Protein 6MJV (pdb70)

Structure (mmCIF, N/CA/C/O backbone):
data_6MJV
#
_entry.id   6MJV
#
loop_
_atom_site.group_PDB
_atom_site.id
_atom_site.type_symbol
_atom_site.label_atom_id
_atom_site.label_alt_id
_atom_site.label_comp_id
_atom_site.label_asym_id
_atom_site.label_entity_id
_atom_site.label_seq_id
_atom_site.pdbx_PDB_ins_code
_atom_site.Cartn_x
_atom_site.Cartn_y
_atom_site.Cartn_z
_atom_site.occupancy
_atom_site.B_iso_or_equiv
_atom_site.auth_seq_id
_atom_site.auth_comp_id
_atom_site.auth_asym_id
_atom_site.auth_atom_id
_atom_site.pdbx_PDB_model_num
ATOM 1 N N . LYS A 1 1 ? 25.413 9.193 -7.074 1.00 0.00 1 LYS A N 1
ATOM 2 C CA . LYS A 1 1 ? 26.218 8.239 -6.259 1.00 0.00 1 LYS A CA 1
ATOM 3 C C . LYS A 1 1 ? 25.315 7.107 -5.780 1.00 0.00 1 LYS A C 1
ATOM 4 O O . LYS A 1 1 ? 25.507 6.559 -4.696 1.00 0.00 1 LYS A O 1
ATOM 25 N N . LYS A 1 2 ? 24.345 6.749 -6.614 1.00 0.00 2 LYS A N 1
ATOM 26 C CA . LYS A 1 2 ? 23.411 5.686 -6.264 1.00 0.00 2 LYS A CA 1
ATOM 27 C C . LYS A 1 2 ? 24.108 4.332 -6.331 1.00 0.00 2 LYS A C 1
ATOM 28 O O . LYS A 1 2 ? 25.162 4.200 -6.953 1.00 0.00 2 LYS A O 1
ATOM 47 N N . CYS A 1 3 ? 23.598 3.369 -5.572 1.00 0.00 3 CYS A N 1
ATOM 48 C CA . CYS A 1 3 ? 24.206 2.044 -5.535 1.00 0.00 3 CYS A CA 1
ATOM 49 C C . CYS A 1 3 ? 23.662 1.165 -6.655 1.00 0.00 3 CYS A C 1
ATOM 50 O O . CYS A 1 3 ? 23.193 1.678 -7.671 1.00 0.00 3 CYS A O 1
ATOM 57 N N . TRP A 1 4 ? 24.112 -0.085 -6.637 1.00 0.00 4 TRP A N 1
ATOM 58 C CA . TRP A 1 4 ? 23.938 -0.996 -7.765 1.00 0.00 4 TRP A CA 1
ATOM 59 C C . TRP A 1 4 ? 23.153 -2.214 -7.285 1.00 0.00 4 TRP A C 1
ATOM 60 O O . TRP A 1 4 ? 22.816 -2.292 -6.105 1.00 0.00 4 TRP A O 1
ATOM 81 N N . ASN A 1 5 ? 22.716 -3.051 -8.222 1.00 0.00 5 ASN A N 1
ATOM 82 C CA . ASN A 1 5 ? 21.989 -4.269 -7.880 1.00 0.00 5 ASN A CA 1
ATOM 83 C C . ASN A 1 5 ? 21.004 -4.017 -6.743 1.00 0.00 5 ASN A C 1
ATOM 84 O O . ASN A 1 5 ? 20.650 -4.934 -6.000 1.00 0.00 5 ASN A O 1
ATOM 95 N N . GLY A 1 6 ? 20.461 -2.806 -6.707 1.00 0.00 6 GLY A N 1
ATOM 96 C CA . GLY A 1 6 ? 19.420 -2.464 -5.745 1.00 0.00 6 GLY A CA 1
ATOM 97 C C . GLY A 1 6 ? 19.970 -2.330 -4.328 1.00 0.00 6 GLY A C 1
ATOM 98 O O . GLY A 1 6 ? 19.214 -2.092 -3.384 1.00 0.00 6 GLY A O 1
ATOM 102 N N . GLY A 1 7 ? 21.293 -2.360 -4.197 1.00 0.00 7 GLY A N 1
ATOM 103 C CA . GLY A 1 7 ? 21.926 -2.172 -2.895 1.00 0.00 7 GLY A CA 1
ATOM 104 C C . GLY A 1 7 ? 21.624 -0.796 -2.310 1.00 0.00 7 GLY A C 1
ATOM 105 O O . GLY A 1 7 ? 20.979 0.024 -2.963 1.00 0.00 7 GLY A O 1
ATOM 109 N N . ARG A 1 8 ? 22.294 -0.464 -1.207 1.00 0.00 8 ARG A N 1
ATOM 110 C CA . ARG A 1 8 ? 22.180 0.866 -0.613 1.00 0.00 8 ARG A CA 1
ATOM 111 C C . ARG A 1 8 ? 23.545 1.398 -0.184 1.00 0.00 8 ARG A C 1
ATOM 112 O O . ARG A 1 8 ? 24.534 0.666 -0.219 1.00 0.00 8 ARG A O 1
ATOM 133 N N . CYS A 1 9 ? 23.569 2.620 0.346 1.00 0.00 9 CYS A N 1
ATOM 134 C CA . CYS A 1 9 ? 24.780 3.191 0.934 1.00 0.00 9 CYS A CA 1
ATOM 135 C C . CYS A 1 9 ? 24.660 3.225 2.457 1.00 0.00 9 CYS A C 1
ATOM 136 O O . CYS A 1 9 ? 23.790 3.908 2.999 1.00 0.00 9 CYS A O 1
ATOM 143 N N . ARG A 1 10 ? 25.644 2.640 3.136 1.00 0.00 10 ARG A N 1
ATOM 144 C CA . ARG A 1 10 ? 25.751 2.736 4.589 1.00 0.00 10 ARG A CA 1
ATOM 145 C C . ARG A 1 10 ? 27.166 2.362 5.027 1.00 0.00 10 ARG A C 1
ATOM 146 O O . ARG A 1 10 ? 27.836 1.581 4.351 1.00 0.00 10 ARG A O 1
ATOM 167 N N . LYS A 1 11 ? 27.585 2.827 6.201 1.00 0.00 11 LYS A N 1
ATOM 168 C CA . LYS A 1 11 ? 28.863 2.396 6.760 1.00 0.00 11 LYS A CA 1
ATOM 169 C C . LYS A 1 11 ? 28.863 0.884 6.955 1.00 0.00 11 LYS A C 1
ATOM 170 O O . LYS A 1 11 ? 29.908 0.277 7.190 1.00 0.00 11 LYS A O 1
ATOM 189 N N . LYS A 1 12 ? 27.673 0.295 6.905 1.00 0.00 12 LYS A N 1
ATOM 190 C CA . LYS A 1 12 ? 27.515 -1.150 7.028 1.00 0.00 12 LYS A CA 1
ATOM 191 C C . LYS A 1 12 ? 26.649 -1.655 5.879 1.00 0.00 12 LYS A C 1
ATOM 192 O O . LYS A 1 12 ? 26.212 -0.871 5.036 1.00 0.00 12 LYS A O 1
ATOM 211 N N . CYS A 1 13 ? 26.526 -2.973 5.762 1.00 0.00 13 CYS A N 1
ATOM 212 C CA . CYS A 1 13 ? 25.752 -3.573 4.680 1.00 0.00 13 CYS A CA 1
ATOM 213 C C . CYS A 1 13 ? 24.442 -4.135 5.213 1.00 0.00 13 CYS A C 1
ATOM 214 O O . CYS A 1 13 ? 24.425 -4.874 6.198 1.00 0.00 13 CYS A O 1
ATOM 221 N N . LYS A 1 14 ? 23.345 -3.684 4.612 1.00 0.00 14 LYS A N 1
ATOM 222 C CA . LYS A 1 14 ? 22.015 -4.108 5.033 1.00 0.00 14 LYS A CA 1
ATOM 223 C C . LYS A 1 14 ? 21.994 -5.611 5.289 1.00 0.00 14 LYS A C 1
ATOM 224 O O . LYS A 1 14 ? 22.976 -6.307 5.037 1.00 0.00 14 LYS A O 1
ATOM 243 N N . GLU A 1 15 ? 20.935 -6.075 5.940 1.00 0.00 15 GLU A N 1
ATOM 244 C CA . GLU A 1 15 ? 20.824 -7.485 6.298 1.00 0.00 15 GLU A CA 1
ATOM 245 C C . GLU A 1 15 ? 21.402 -8.386 5.211 1.00 0.00 15 GLU A C 1
ATOM 246 O O . GLU A 1 15 ? 20.912 -8.410 4.082 1.00 0.00 15 GLU A O 1
ATOM 258 N N . ASN A 1 16 ? 22.524 -9.024 5.530 1.00 0.00 16 ASN A N 1
ATOM 259 C CA . ASN A 1 16 ? 23.139 -9.992 4.630 1.00 0.00 16 ASN A CA 1
ATOM 260 C C . ASN A 1 16 ? 23.482 -9.349 3.289 1.00 0.00 16 ASN A C 1
ATOM 261 O O . ASN A 1 16 ? 23.103 -9.861 2.237 1.00 0.00 16 ASN A O 1
ATOM 272 N N . GLU A 1 17 ? 24.238 -8.256 3.332 1.00 0.00 17 GLU A N 1
ATOM 273 C CA . GLU A 1 17 ? 24.606 -7.536 2.117 1.00 0.00 17 GLU A CA 1
ATOM 274 C C . GLU A 1 17 ? 26.118 -7.372 2.005 1.00 0.00 17 GLU A C 1
ATOM 275 O O . GLU A 1 17 ? 26.826 -7.331 3.010 1.00 0.00 17 GLU A O 1
ATOM 287 N N . LYS A 1 18 ? 26.613 -7.436 0.772 1.00 0.00 18 LYS A N 1
ATOM 288 C CA . LYS A 1 18 ? 28.048 -7.499 0.520 1.00 0.00 18 LYS A CA 1
ATOM 289 C C . LYS A 1 18 ? 28.600 -6.085 0.348 1.00 0.00 18 LYS A C 1
ATOM 290 O O . LYS A 1 18 ? 27.997 -5.317 -0.399 1.00 0.00 18 LYS A O 1
ATOM 309 N N . PRO A 1 19 ? 29.660 -5.682 1.004 1.00 0.00 19 PRO A N 1
ATOM 310 C CA . PRO A 1 19 ? 30.225 -4.318 0.786 1.00 0.00 19 PRO A CA 1
ATOM 311 C C . PRO A 1 19 ? 30.703 -4.114 -0.649 1.00 0.00 19 PRO A C 1
ATOM 312 O O . PRO A 1 19 ? 31.684 -4.739 -1.053 1.00 0.00 19 PRO A O 1
ATOM 323 N N . ILE A 1 20 ? 30.241 -3.043 -1.291 1.00 0.00 20 ILE A N 1
ATOM 324 C CA . ILE A 1 20 ? 30.841 -2.616 -2.553 1.00 0.00 20 ILE A CA 1
ATOM 325 C C . ILE A 1 20 ? 30.859 -1.099 -2.720 1.00 0.00 20 ILE A C 1
ATOM 326 O O . ILE A 1 20 ? 30.412 -0.342 -1.859 1.00 0.00 20 ILE A O 1
ATOM 342 N N . GLY A 1 21 ? 31.302 -0.701 -3.909 1.00 0.00 21 GLY A N 1
ATOM 343 C CA . GLY A 1 21 ? 31.268 0.691 -4.345 1.00 0.00 21 GLY A CA 1
ATOM 344 C C . GLY A 1 21 ? 31.568 1.654 -3.202 1.00 0.00 21 GLY A C 1
ATOM 345 O O . GLY A 1 21 ? 32.113 1.245 -2.178 1.00 0.00 21 GLY A O 1
ATOM 349 N N . TYR A 1 22 ? 31.471 2.947 -3.496 1.00 0.00 22 TYR A N 1
ATOM 350 C CA . TYR A 1 22 ? 31.888 3.981 -2.554 1.00 0.00 22 TYR A CA 1
ATOM 351 C C . TYR A 1 22 ? 30.798 5.041 -2.424 1.00 0.00 22 TYR A C 1
ATOM 352 O O . TYR A 1 22 ? 29.854 5.067 -3.214 1.00 0.00 22 TYR A O 1
ATOM 370 N N . CYS A 1 23 ? 30.808 5.741 -1.294 1.00 0.00 23 CYS A N 1
ATOM 371 C CA . CYS A 1 23 ? 29.731 6.658 -0.941 1.00 0.00 23 CYS A CA 1
ATOM 372 C C . CYS A 1 23 ? 30.268 7.688 0.053 1.00 0.00 23 CYS A C 1
ATOM 373 O O . CYS A 1 23 ? 31.482 7.825 0.202 1.00 0.00 23 CYS A O 1
ATOM 380 N N . ARG A 1 24 ? 29.387 8.553 0.551 1.00 0.00 24 ARG A N 1
ATOM 381 C CA . ARG A 1 24 ? 29.804 9.715 1.330 1.00 0.00 24 ARG A CA 1
ATOM 382 C C . ARG A 1 24 ? 30.193 9.312 2.747 1.00 0.00 24 ARG A C 1
ATOM 383 O O . ARG A 1 24 ? 30.213 8.119 3.041 1.00 0.00 24 ARG A O 1
ATOM 404 N N . ASN A 1 25 ? 30.909 10.226 3.397 1.00 0.00 25 ASN A N 1
ATOM 405 C CA . ASN A 1 25 ? 31.320 10.076 4.790 1.00 0.00 25 ASN A CA 1
ATOM 406 C C . ASN A 1 25 ? 31.539 8.616 5.172 1.00 0.00 25 ASN A C 1
ATOM 407 O O . ASN A 1 25 ? 31.147 8.200 6.263 1.00 0.00 25 ASN A O 1
ATOM 418 N N . GLY A 1 26 ? 32.388 7.928 4.415 1.00 0.00 26 GLY A N 1
ATOM 419 C CA . GLY A 1 26 ? 32.776 6.566 4.764 1.00 0.00 26 GLY A CA 1
ATOM 420 C C . GLY A 1 26 ? 31.817 5.536 4.175 1.00 0.00 26 GLY A C 1
ATOM 421 O O . GLY A 1 26 ? 32.169 4.362 4.054 1.00 0.00 26 GLY A O 1
ATOM 425 N N . LYS A 1 27 ? 30.567 5.931 3.954 1.00 0.00 27 LYS A N 1
ATOM 426 C CA . LYS A 1 27 ? 29.545 4.962 3.576 1.00 0.00 27 LYS A CA 1
ATOM 427 C C . LYS A 1 27 ? 29.784 4.481 2.148 1.00 0.00 27 LYS A C 1
ATOM 428 O O . LYS A 1 27 ? 30.423 5.178 1.360 1.00 0.00 27 LYS A O 1
ATOM 447 N N . LYS A 1 28 ? 29.601 3.178 1.958 1.00 0.00 28 LYS A N 1
ATOM 448 C CA . LYS A 1 28 ? 29.926 2.511 0.701 1.00 0.00 28 LYS A CA 1
ATOM 449 C C . LYS A 1 28 ? 28.639 1.934 0.121 1.00 0.00 28 LYS A C 1
ATOM 450 O O . LYS A 1 28 ? 27.728 1.629 0.890 1.00 0.00 28 LYS A O 1
ATOM 469 N N . CYS A 1 29 ? 28.679 1.454 -1.118 1.00 0.00 29 CYS A N 1
ATOM 470 C CA . CYS A 1 29 ? 27.513 0.756 -1.641 1.00 0.00 29 CYS A CA 1
ATOM 471 C C . CYS A 1 29 ? 27.680 -0.720 -1.327 1.00 0.00 29 CYS A C 1
ATOM 472 O O . CYS A 1 29 ? 28.377 -1.448 -2.029 1.00 0.00 29 CYS A O 1
ATOM 479 N N . CYS A 1 30 ? 26.882 -1.181 -0.377 1.00 0.00 30 CYS A N 1
ATOM 480 C CA . CYS A 1 30 ? 26.775 -2.614 -0.174 1.00 0.00 30 CYS A CA 1
ATOM 481 C C . CYS A 1 30 ? 25.734 -3.176 -1.134 1.00 0.00 30 CYS A C 1
ATOM 482 O O . CYS A 1 30 ? 24.532 -3.030 -0.909 1.00 0.00 30 CYS A O 1
ATOM 489 N N . VAL A 1 31 ? 26.194 -3.988 -2.080 1.00 0.00 31 VAL A N 1
ATOM 490 C CA . VAL A 1 31 ? 25.277 -4.651 -2.998 1.00 0.00 31 VAL A CA 1
ATOM 491 C C . VAL A 1 31 ? 24.827 -5.961 -2.367 1.00 0.00 31 VAL A C 1
ATOM 492 O O . VAL A 1 31 ? 25.604 -6.905 -2.217 1.00 0.00 31 VAL A O 1
ATOM 505 N N . ASN A 1 32 ? 23.512 -6.054 -2.209 1.00 0.00 32 ASN A N 1
ATOM 506 C CA . ASN A 1 32 ? 22.908 -7.203 -1.552 1.00 0.00 32 ASN A CA 1
ATOM 507 C C . ASN A 1 32 ? 23.418 -8.501 -2.169 1.00 0.00 32 ASN A C 1
ATOM 508 O O . ASN A 1 32 ? 23.300 -8.636 -3.375 1.00 0.00 32 ASN A O 1
ATOM 520 N N . LYS A 1 1 ? 26.331 9.382 -7.039 1.00 0.00 1 LYS A N 2
ATOM 521 C CA . LYS A 1 1 ? 26.785 7.964 -7.084 1.00 0.00 1 LYS A CA 2
ATOM 522 C C . LYS A 1 1 ? 25.700 7.069 -6.493 1.00 0.00 1 LYS A C 2
ATOM 523 O O . LYS A 1 1 ? 25.462 7.083 -5.287 1.00 0.00 1 LYS A O 2
ATOM 544 N N . LYS A 1 2 ? 24.977 6.374 -7.365 1.00 0.00 2 LYS A N 2
ATOM 545 C CA . LYS A 1 2 ? 23.925 5.457 -6.935 1.00 0.00 2 LYS A CA 2
ATOM 546 C C . LYS A 1 2 ? 24.471 4.040 -6.799 1.00 0.00 2 LYS A C 2
ATOM 547 O O . LYS A 1 2 ? 25.409 3.655 -7.497 1.00 0.00 2 LYS A O 2
ATOM 566 N N . CYS A 1 3 ? 23.901 3.275 -5.875 1.00 0.00 3 CYS A N 2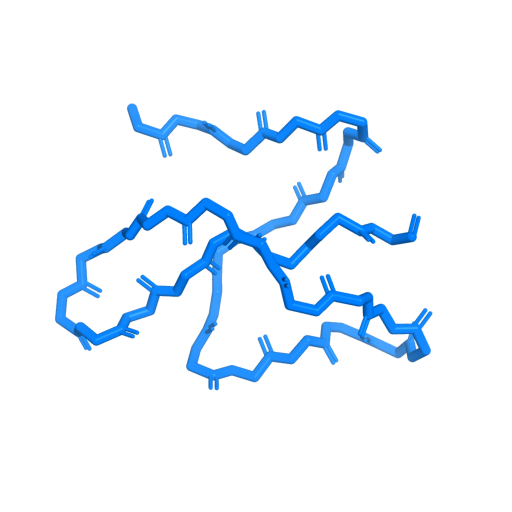
ATOM 567 C CA . CYS A 1 3 ? 24.307 1.886 -5.701 1.00 0.00 3 CYS A CA 2
ATOM 568 C C . CYS A 1 3 ? 23.685 1.001 -6.774 1.00 0.00 3 CYS A C 2
ATOM 569 O O . CYS A 1 3 ? 23.350 1.478 -7.858 1.00 0.00 3 CYS A O 2
ATOM 576 N N . TRP A 1 4 ? 23.907 -0.298 -6.603 1.00 0.00 4 TRP A N 2
ATOM 577 C CA . TRP A 1 4 ? 23.642 -1.282 -7.646 1.00 0.00 4 TRP A CA 2
ATOM 578 C C . TRP A 1 4 ? 22.786 -2.402 -7.059 1.00 0.00 4 TRP A C 2
ATOM 579 O O . TRP A 1 4 ? 22.681 -2.529 -5.839 1.00 0.00 4 TRP A O 2
ATOM 600 N N . ASN A 1 5 ? 22.175 -3.209 -7.920 1.00 0.00 5 ASN A N 2
ATOM 601 C CA . ASN A 1 5 ? 21.393 -4.350 -7.456 1.00 0.00 5 ASN A CA 2
ATOM 602 C C . ASN A 1 5 ? 20.472 -3.944 -6.310 1.00 0.00 5 ASN A C 2
ATOM 603 O O . ASN A 1 5 ? 20.230 -4.725 -5.391 1.00 0.00 5 ASN A O 2
ATOM 614 N N . GLY A 1 6 ? 19.996 -2.705 -6.352 1.00 0.00 6 GLY A N 2
ATOM 615 C CA . GLY A 1 6 ? 19.060 -2.229 -5.341 1.00 0.00 6 GLY A CA 2
ATOM 616 C C . GLY A 1 6 ? 19.749 -2.066 -3.992 1.00 0.00 6 GLY A C 2
ATOM 617 O O . GLY A 1 6 ? 19.153 -1.557 -3.042 1.00 0.00 6 GLY A O 2
ATOM 621 N N . GLY A 1 7 ? 21.049 -2.338 -3.960 1.00 0.00 7 GLY A N 2
ATOM 622 C CA . GLY A 1 7 ? 21.817 -2.143 -2.737 1.00 0.00 7 GLY A CA 2
ATOM 623 C C . GLY A 1 7 ? 21.717 -0.693 -2.276 1.00 0.00 7 GLY A C 2
ATOM 624 O O . GLY A 1 7 ? 21.134 0.141 -2.969 1.00 0.00 7 GLY A O 2
ATOM 628 N N . ARG A 1 8 ? 22.212 -0.408 -1.075 1.00 0.00 8 ARG A N 2
ATOM 629 C CA . ARG A 1 8 ? 22.124 0.936 -0.508 1.00 0.00 8 ARG A CA 2
ATOM 630 C C . ARG A 1 8 ? 23.498 1.413 -0.049 1.00 0.00 8 ARG A C 2
ATOM 631 O O . ARG A 1 8 ? 24.425 0.612 0.066 1.00 0.00 8 ARG A O 2
ATOM 652 N N . CYS A 1 9 ? 23.563 2.654 0.430 1.00 0.00 9 CYS A N 2
ATOM 653 C CA . CYS A 1 9 ? 24.791 3.190 1.013 1.00 0.00 9 CYS A CA 2
ATOM 654 C C . CYS A 1 9 ? 24.637 3.279 2.529 1.00 0.00 9 CYS A C 2
ATOM 655 O O . CYS A 1 9 ? 23.910 4.146 3.016 1.00 0.00 9 CYS A O 2
ATOM 662 N N . ARG A 1 10 ? 25.581 2.667 3.237 1.00 0.00 10 ARG A N 2
ATOM 663 C CA . ARG A 1 10 ? 25.677 2.831 4.683 1.00 0.00 10 ARG A CA 2
ATOM 664 C C . ARG A 1 10 ? 27.073 2.460 5.177 1.00 0.00 10 ARG A C 2
ATOM 665 O O . ARG A 1 10 ? 27.803 1.728 4.508 1.00 0.00 10 ARG A O 2
ATOM 686 N N . LYS A 1 11 ? 27.370 2.844 6.414 1.00 0.00 11 LYS A N 2
ATOM 687 C CA . LYS A 1 11 ? 28.622 2.459 7.056 1.00 0.00 11 LYS A CA 2
ATOM 688 C C . LYS A 1 11 ? 28.708 0.942 7.172 1.00 0.00 11 LYS A C 2
ATOM 689 O O . LYS A 1 11 ? 29.761 0.382 7.474 1.00 0.00 11 LYS A O 2
ATOM 708 N N . LYS A 1 12 ? 27.554 0.302 7.015 1.00 0.00 12 LYS A N 2
ATOM 709 C CA . LYS A 1 12 ? 27.435 -1.149 7.118 1.00 0.00 12 LYS A CA 2
ATOM 710 C C . LYS A 1 12 ? 26.593 -1.651 5.951 1.00 0.00 12 LYS A C 2
ATOM 711 O O . LYS A 1 12 ? 26.124 -0.857 5.135 1.00 0.00 12 LYS A O 2
ATOM 730 N N . CYS A 1 13 ? 26.521 -2.968 5.792 1.00 0.00 13 CYS A N 2
ATOM 731 C CA . CYS A 1 13 ? 25.782 -3.560 4.681 1.00 0.00 13 CYS A CA 2
ATOM 732 C C . CYS A 1 13 ? 24.485 -4.189 5.173 1.00 0.00 13 CYS A C 2
ATOM 733 O O . CYS A 1 13 ? 24.475 -4.980 6.116 1.00 0.00 13 CYS A O 2
ATOM 740 N N . LYS A 1 14 ? 23.389 -3.753 4.562 1.00 0.00 14 LYS A N 2
ATOM 741 C CA . LYS A 1 14 ? 22.064 -4.218 4.951 1.00 0.00 14 LYS A CA 2
ATOM 742 C C . LYS A 1 14 ? 22.081 -5.727 5.177 1.00 0.00 14 LYS A C 2
ATOM 743 O O . LYS A 1 14 ? 23.060 -6.408 4.877 1.00 0.00 14 LYS A O 2
ATOM 762 N N . GLU A 1 15 ? 21.017 -6.224 5.795 1.00 0.00 15 GLU A N 2
ATOM 763 C CA . GLU A 1 15 ? 20.894 -7.647 6.094 1.00 0.00 15 GLU A CA 2
ATOM 764 C C . GLU A 1 15 ? 21.489 -8.506 4.982 1.00 0.00 15 GLU A C 2
ATOM 765 O O . GLU A 1 15 ? 21.014 -8.489 3.845 1.00 0.00 15 GLU A O 2
ATOM 777 N N . ASN A 1 16 ? 22.587 -9.183 5.300 1.00 0.00 16 ASN A N 2
ATOM 778 C CA . ASN A 1 16 ? 23.221 -10.098 4.358 1.00 0.00 16 ASN A CA 2
ATOM 779 C C . ASN A 1 16 ? 23.603 -9.379 3.070 1.00 0.00 16 ASN A C 2
ATOM 780 O O . ASN A 1 16 ? 23.269 -9.838 1.978 1.00 0.00 16 ASN A O 2
ATOM 791 N N . GLU A 1 17 ? 24.353 -8.289 3.195 1.00 0.00 17 GLU A N 2
ATOM 792 C CA . GLU A 1 17 ? 24.786 -7.524 2.030 1.00 0.00 17 GLU A CA 2
ATOM 793 C C . GLU A 1 17 ? 26.298 -7.328 2.026 1.00 0.00 17 GLU A C 2
ATOM 794 O O . GLU A 1 17 ? 26.928 -7.257 3.081 1.00 0.00 17 GLU A O 2
ATOM 806 N N . LYS A 1 18 ? 26.886 -7.366 0.832 1.00 0.00 18 LYS A N 2
ATOM 807 C CA . LYS A 1 18 ? 28.336 -7.304 0.681 1.00 0.00 18 LYS A CA 2
ATOM 808 C C . LYS A 1 18 ? 28.777 -5.866 0.414 1.00 0.00 18 LYS A C 2
ATOM 809 O O . LYS A 1 18 ? 28.228 -5.227 -0.483 1.00 0.00 18 LYS A O 2
ATOM 828 N N . PRO A 1 19 ? 29.796 -5.364 1.065 1.00 0.00 19 PRO A N 2
ATOM 829 C CA . PRO A 1 19 ? 30.273 -3.981 0.786 1.00 0.00 19 PRO A CA 2
ATOM 830 C C . PRO A 1 19 ? 30.652 -3.817 -0.682 1.00 0.00 19 PRO A C 2
ATOM 831 O O . PRO A 1 19 ? 31.593 -4.462 -1.144 1.00 0.00 19 PRO A O 2
ATOM 842 N N . ILE A 1 20 ? 30.127 -2.772 -1.318 1.00 0.00 20 ILE A N 2
ATOM 843 C CA . ILE A 1 20 ? 30.561 -2.423 -2.668 1.00 0.00 20 ILE A CA 2
ATOM 844 C C . ILE A 1 20 ? 30.609 -0.909 -2.873 1.00 0.00 20 ILE A C 2
ATOM 845 O O . ILE A 1 20 ? 30.340 -0.140 -1.950 1.00 0.00 20 ILE A O 2
ATOM 861 N N . GLY A 1 21 ? 30.953 -0.503 -4.091 1.00 0.00 21 GLY A N 2
ATOM 862 C CA . GLY A 1 21 ? 30.993 0.904 -4.473 1.00 0.00 21 GLY A CA 2
ATOM 863 C C . GLY A 1 21 ? 31.433 1.802 -3.321 1.00 0.00 21 GLY A C 2
ATOM 864 O O . GLY A 1 21 ? 32.048 1.335 -2.363 1.00 0.00 21 GLY A O 2
ATOM 868 N N . TYR A 1 22 ? 31.341 3.113 -3.529 1.00 0.00 22 TYR A N 2
ATOM 869 C CA . TYR A 1 22 ? 31.842 4.076 -2.554 1.00 0.00 22 TYR A CA 2
ATOM 870 C C . TYR A 1 22 ? 30.853 5.230 -2.399 1.00 0.00 22 TYR A C 2
ATOM 871 O O . TYR A 1 22 ? 30.188 5.621 -3.359 1.00 0.00 22 TYR A O 2
ATOM 889 N N . CYS A 1 23 ? 30.628 5.627 -1.151 1.00 0.00 23 CYS A N 2
ATOM 890 C CA . CYS A 1 23 ? 29.631 6.637 -0.803 1.00 0.00 23 CYS A CA 2
ATOM 891 C C . CYS A 1 23 ? 30.246 7.605 0.207 1.00 0.00 23 CYS A C 2
ATOM 892 O O . CYS A 1 23 ? 31.470 7.676 0.326 1.00 0.00 23 CYS A O 2
ATOM 899 N N . ARG A 1 24 ? 29.429 8.533 0.696 1.00 0.00 24 ARG A N 2
ATOM 900 C CA . ARG A 1 24 ? 29.922 9.673 1.464 1.00 0.00 24 ARG A CA 2
ATOM 901 C C . ARG A 1 24 ? 30.285 9.256 2.885 1.00 0.00 24 ARG A C 2
ATOM 902 O O . ARG A 1 24 ? 30.156 8.078 3.214 1.00 0.00 24 ARG A O 2
ATOM 923 N N . ASN A 1 25 ? 31.073 10.110 3.537 1.00 0.00 25 ASN A N 2
ATOM 924 C CA . ASN A 1 25 ? 31.457 9.936 4.937 1.00 0.00 25 ASN A CA 2
ATOM 925 C C . ASN A 1 25 ? 31.600 8.458 5.288 1.00 0.00 25 ASN A C 2
ATOM 926 O O . ASN A 1 25 ? 31.265 8.041 6.397 1.00 0.00 25 ASN A O 2
ATOM 937 N N . GLY A 1 26 ? 32.429 7.771 4.510 1.00 0.00 26 GLY A N 2
ATOM 938 C CA . GLY A 1 26 ? 32.794 6.397 4.836 1.00 0.00 26 GLY A CA 2
ATOM 939 C C . GLY A 1 26 ? 31.790 5.410 4.252 1.00 0.00 26 GLY A C 2
ATOM 940 O O . GLY A 1 26 ? 32.100 4.233 4.075 1.00 0.00 26 GLY A O 2
ATOM 944 N N . LYS A 1 27 ? 30.555 5.862 4.059 1.00 0.00 27 LYS A N 2
ATOM 945 C CA . LYS A 1 27 ? 29.492 4.943 3.671 1.00 0.00 27 LYS A CA 2
ATOM 946 C C . LYS A 1 27 ? 29.704 4.495 2.228 1.00 0.00 27 LYS A C 2
ATOM 947 O O . LYS A 1 27 ? 30.284 5.233 1.431 1.00 0.00 27 LYS A O 2
ATOM 966 N N . LYS A 1 28 ? 29.549 3.193 2.006 1.00 0.00 28 LYS A N 2
ATOM 967 C CA . LYS A 1 28 ? 29.829 2.576 0.712 1.00 0.00 28 LYS A CA 2
ATOM 968 C C . LYS A 1 28 ? 28.533 1.984 0.171 1.00 0.00 28 LYS A C 2
ATOM 969 O O . LYS A 1 28 ? 27.692 1.578 0.972 1.00 0.00 28 LYS A O 2
ATOM 988 N N . CYS A 1 29 ? 28.544 1.548 -1.084 1.00 0.00 29 CYS A N 2
ATOM 989 C CA . CYS A 1 29 ? 27.353 0.902 -1.622 1.00 0.00 29 CYS A CA 2
ATOM 990 C C . CYS A 1 29 ? 27.486 -0.587 -1.357 1.00 0.00 29 CYS A C 2
ATOM 991 O O . CYS A 1 29 ? 28.357 -1.254 -1.900 1.00 0.00 29 CYS A O 2
ATOM 998 N N . CYS A 1 30 ? 26.705 -1.109 -0.427 1.00 0.00 30 CYS A N 2
ATOM 999 C CA . CYS A 1 30 ? 26.728 -2.552 -0.253 1.00 0.00 30 CYS A CA 2
ATOM 1000 C C . CYS A 1 30 ? 25.765 -3.191 -1.244 1.00 0.00 30 CYS A C 2
ATOM 1001 O O . CYS A 1 30 ? 24.549 -3.128 -1.066 1.00 0.00 30 CYS A O 2
ATOM 1008 N N . VAL A 1 31 ? 26.319 -4.000 -2.142 1.00 0.00 31 VAL A N 2
ATOM 1009 C CA . VAL A 1 31 ? 25.499 -4.713 -3.113 1.00 0.00 31 VAL A CA 2
ATOM 1010 C C . VAL A 1 31 ? 25.063 -6.026 -2.477 1.00 0.00 31 VAL A C 2
ATOM 1011 O O . VAL A 1 31 ? 25.882 -6.886 -2.151 1.00 0.00 31 VAL A O 2
ATOM 1024 N N . ASN A 1 32 ? 23.749 -6.174 -2.373 1.00 0.00 32 ASN A N 2
ATOM 1025 C CA . ASN A 1 32 ? 23.176 -7.309 -1.666 1.00 0.00 32 ASN A CA 2
ATOM 1026 C C . ASN A 1 32 ? 23.826 -8.606 -2.135 1.00 0.00 32 ASN A C 2
ATOM 1027 O O . ASN A 1 32 ? 24.382 -9.293 -1.294 1.00 0.00 32 ASN A O 2
ATOM 1039 N N . LYS A 1 1 ? 24.534 8.591 -8.738 1.00 0.00 1 LYS A N 3
ATOM 1040 C CA . LYS A 1 1 ? 24.952 8.617 -7.310 1.00 0.00 1 LYS A CA 3
ATOM 1041 C C . LYS A 1 1 ? 24.145 7.584 -6.531 1.00 0.00 1 LYS A C 3
ATOM 1042 O O . LYS A 1 1 ? 23.666 7.861 -5.432 1.00 0.00 1 LYS A O 3
ATOM 1063 N N . LYS A 1 2 ? 23.887 6.443 -7.162 1.00 0.00 2 LYS A N 3
ATOM 1064 C CA . LYS A 1 2 ? 23.140 5.358 -6.531 1.00 0.00 2 LYS A CA 3
ATOM 1065 C C . LYS A 1 2 ? 23.959 4.073 -6.543 1.00 0.00 2 LYS A C 3
ATOM 1066 O O . LYS A 1 2 ? 24.850 3.892 -7.373 1.00 0.00 2 LYS A O 3
ATOM 1085 N N . CYS A 1 3 ? 23.649 3.187 -5.603 1.00 0.00 3 CYS A N 3
ATOM 1086 C CA . CYS A 1 3 ? 24.329 1.902 -5.528 1.00 0.00 3 CYS A CA 3
ATOM 1087 C C . CYS A 1 3 ? 23.806 0.947 -6.595 1.00 0.00 3 CYS A C 3
ATOM 1088 O O . CYS A 1 3 ? 23.284 1.389 -7.619 1.00 0.00 3 CYS A O 3
ATOM 1095 N N . TRP A 1 4 ? 24.285 -0.290 -6.513 1.00 0.00 4 TRP A N 3
ATOM 1096 C CA . TRP A 1 4 ? 24.117 -1.262 -7.588 1.00 0.00 4 TRP A CA 3
ATOM 1097 C C . TRP A 1 4 ? 23.323 -2.449 -7.054 1.00 0.00 4 TRP A C 3
ATOM 1098 O O . TRP A 1 4 ? 23.200 -2.623 -5.841 1.00 0.00 4 TRP A O 3
ATOM 1119 N N . ASN A 1 5 ? 22.728 -3.225 -7.952 1.00 0.00 5 ASN A N 3
ATOM 1120 C CA . ASN A 1 5 ? 21.992 -4.412 -7.537 1.00 0.00 5 ASN A CA 3
ATOM 1121 C C . ASN A 1 5 ? 20.953 -4.045 -6.485 1.00 0.00 5 ASN A C 3
ATOM 1122 O O . ASN A 1 5 ? 20.648 -4.836 -5.592 1.00 0.00 5 ASN A O 3
ATOM 1133 N N . GLY A 1 6 ? 20.408 -2.840 -6.601 1.00 0.00 6 GLY A N 3
ATOM 1134 C CA . GLY A 1 6 ? 19.378 -2.392 -5.672 1.00 0.00 6 GLY A CA 3
ATOM 1135 C C . GLY A 1 6 ? 19.950 -2.204 -4.270 1.00 0.00 6 GLY A C 3
ATOM 1136 O O . GLY A 1 6 ? 19.222 -1.878 -3.334 1.00 0.00 6 GLY A O 3
ATOM 1140 N N . GLY A 1 7 ? 21.267 -2.337 -4.150 1.00 0.00 7 GLY A N 3
ATOM 1141 C CA . GLY A 1 7 ? 21.925 -2.177 -2.858 1.00 0.00 7 GLY A CA 3
ATOM 1142 C C . GLY A 1 7 ? 21.740 -0.757 -2.334 1.00 0.00 7 GLY A C 3
ATOM 1143 O O . GLY A 1 7 ? 21.098 0.066 -2.988 1.00 0.00 7 GLY A O 3
ATOM 1147 N N . ARG A 1 8 ? 22.342 -0.449 -1.187 1.00 0.00 8 ARG A N 3
ATOM 1148 C CA . ARG A 1 8 ? 22.245 0.891 -0.611 1.00 0.00 8 ARG A CA 3
ATOM 1149 C C . ARG A 1 8 ? 23.615 1.389 -0.159 1.00 0.00 8 ARG A C 3
ATOM 1150 O O . ARG A 1 8 ? 24.613 0.685 -0.302 1.00 0.00 8 ARG A O 3
ATOM 1171 N N . CYS A 1 9 ? 23.660 2.614 0.361 1.00 0.00 9 CYS A N 3
ATOM 1172 C CA . CYS A 1 9 ? 24.872 3.157 0.972 1.00 0.00 9 CYS A CA 3
ATOM 1173 C C . CYS A 1 9 ? 24.711 3.202 2.490 1.00 0.00 9 CYS A C 3
ATOM 1174 O O . CYS A 1 9 ? 23.893 3.966 3.002 1.00 0.00 9 CYS A O 3
ATOM 1181 N N . ARG A 1 10 ? 25.661 2.594 3.196 1.00 0.00 10 ARG A N 3
ATOM 1182 C CA . ARG A 1 10 ? 25.758 2.755 4.643 1.00 0.00 10 ARG A CA 3
ATOM 1183 C C . ARG A 1 10 ? 27.157 2.390 5.137 1.00 0.00 10 ARG A C 3
ATOM 1184 O O . ARG A 1 10 ? 27.899 1.684 4.453 1.00 0.00 10 ARG A O 3
ATOM 1205 N N . LYS A 1 11 ? 27.484 2.810 6.356 1.00 0.00 11 LYS A N 3
ATOM 1206 C CA . LYS A 1 11 ? 28.738 2.411 6.987 1.00 0.00 11 LYS A CA 3
ATOM 1207 C C . LYS A 1 11 ? 28.838 0.889 7.001 1.00 0.00 11 LYS A C 3
ATOM 1208 O O . LYS A 1 11 ? 29.924 0.330 7.158 1.00 0.00 11 LYS A O 3
ATOM 1227 N N . LYS A 1 12 ? 27.675 0.250 7.086 1.00 0.00 12 LYS A N 3
ATOM 1228 C CA . LYS A 1 12 ? 27.573 -1.205 7.127 1.00 0.00 12 LYS A CA 3
ATOM 1229 C C . LYS A 1 12 ? 26.664 -1.676 5.998 1.00 0.00 12 LYS A C 3
ATOM 1230 O O . LYS A 1 12 ? 26.256 -0.868 5.166 1.00 0.00 12 LYS A O 3
ATOM 1249 N N . CYS A 1 13 ? 26.573 -2.989 5.805 1.00 0.00 13 CYS A N 3
ATOM 1250 C CA . CYS A 1 13 ? 25.760 -3.539 4.725 1.00 0.00 13 CYS A CA 3
ATOM 1251 C C . CYS A 1 13 ? 24.491 -4.172 5.279 1.00 0.00 13 CYS A C 3
ATOM 1252 O O . CYS A 1 13 ? 24.533 -4.998 6.190 1.00 0.00 13 CYS A O 3
ATOM 1259 N N . LYS A 1 14 ? 23.361 -3.709 4.756 1.00 0.00 14 LYS A N 3
ATOM 1260 C CA . LYS A 1 14 ? 22.059 -4.168 5.223 1.00 0.00 14 LYS A CA 3
ATOM 1261 C C . LYS A 1 14 ? 22.065 -5.685 5.385 1.00 0.00 14 LYS A C 3
ATOM 1262 O O . LYS A 1 14 ? 23.020 -6.362 5.008 1.00 0.00 14 LYS A O 3
ATOM 1281 N N . GLU A 1 15 ? 21.033 -6.214 6.033 1.00 0.00 15 GLU A N 3
ATOM 1282 C CA . GLU A 1 15 ? 20.954 -7.654 6.251 1.00 0.00 15 GLU A CA 3
ATOM 1283 C C . GLU A 1 15 ? 21.383 -8.424 5.006 1.00 0.00 15 GLU A C 3
ATOM 1284 O O . GLU A 1 15 ? 20.799 -8.278 3.933 1.00 0.00 15 GLU A O 3
ATOM 1296 N N . ASN A 1 16 ? 22.446 -9.20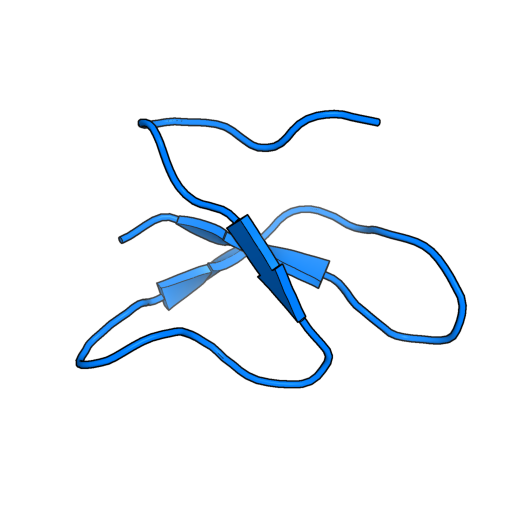7 5.160 1.00 0.00 16 ASN A N 3
ATOM 1297 C CA . ASN A 1 16 ? 22.913 -10.084 4.092 1.00 0.00 16 ASN A CA 3
ATOM 1298 C C . ASN A 1 16 ? 23.305 -9.282 2.856 1.00 0.00 16 ASN A C 3
ATOM 1299 O O . ASN A 1 16 ? 22.910 -9.620 1.742 1.00 0.00 16 ASN A O 3
ATOM 1310 N N . GLU A 1 17 ? 24.127 -8.253 3.048 1.00 0.00 17 GLU A N 3
ATOM 1311 C CA . GLU A 1 17 ? 24.551 -7.394 1.946 1.00 0.00 17 GLU A CA 3
ATOM 1312 C C . GLU A 1 17 ? 26.069 -7.252 1.918 1.00 0.00 17 GLU A C 3
ATOM 1313 O O . GLU A 1 17 ? 26.714 -7.182 2.964 1.00 0.00 17 GLU A O 3
ATOM 1325 N N . LYS A 1 18 ? 26.641 -7.413 0.727 1.00 0.00 18 LYS A N 3
ATOM 1326 C CA . LYS A 1 18 ? 28.091 -7.396 0.562 1.00 0.00 18 LYS A CA 3
ATOM 1327 C C . LYS A 1 18 ? 28.579 -5.956 0.404 1.00 0.00 18 LYS A C 3
ATOM 1328 O O . LYS A 1 18 ? 28.106 -5.268 -0.500 1.00 0.00 18 LYS A O 3
ATOM 1347 N N . PRO A 1 19 ? 29.571 -5.512 1.135 1.00 0.00 19 PRO A N 3
ATOM 1348 C CA . PRO A 1 19 ? 30.138 -4.149 0.925 1.00 0.00 19 PRO A CA 3
ATOM 1349 C C . PRO A 1 19 ? 30.686 -3.976 -0.488 1.00 0.00 19 PRO A C 3
ATOM 1350 O O . PRO A 1 19 ? 31.688 -4.605 -0.827 1.00 0.00 19 PRO A O 3
ATOM 1361 N N . ILE A 1 20 ? 30.266 -2.904 -1.159 1.00 0.00 20 ILE A N 3
ATOM 1362 C CA . ILE A 1 20 ? 30.945 -2.487 -2.385 1.00 0.00 20 ILE A CA 3
ATOM 1363 C C . ILE A 1 20 ? 30.992 -0.971 -2.548 1.00 0.00 20 ILE A C 3
ATOM 1364 O O . ILE A 1 20 ? 30.350 -0.224 -1.810 1.00 0.00 20 ILE A O 3
ATOM 1380 N N . GLY A 1 21 ? 31.514 -0.592 -3.711 1.00 0.00 21 GLY A N 3
ATOM 1381 C CA . GLY A 1 21 ? 31.435 0.783 -4.188 1.00 0.00 21 GLY A CA 3
ATOM 1382 C C . GLY A 1 21 ? 31.720 1.764 -3.059 1.00 0.00 21 GLY A C 3
ATOM 1383 O O . GLY A 1 21 ? 32.172 1.356 -1.990 1.00 0.00 21 GLY A O 3
ATOM 1387 N N . TYR A 1 22 ? 31.631 3.056 -3.357 1.00 0.00 22 TYR A N 3
ATOM 1388 C CA . TYR A 1 22 ? 32.063 4.087 -2.418 1.00 0.00 22 TYR A CA 3
ATOM 1389 C C . TYR A 1 22 ? 30.992 5.167 -2.293 1.00 0.00 22 TYR A C 3
ATOM 1390 O O . TYR A 1 22 ? 30.053 5.217 -3.089 1.00 0.00 22 TYR A O 3
ATOM 1408 N N . CYS A 1 23 ? 31.020 5.865 -1.165 1.00 0.00 23 CYS A N 3
ATOM 1409 C CA . CYS A 1 23 ? 29.941 6.770 -0.784 1.00 0.00 23 CYS A CA 3
ATOM 1410 C C . CYS A 1 23 ? 30.498 7.803 0.195 1.00 0.00 23 CYS A C 3
ATOM 1411 O O . CYS A 1 23 ? 31.712 7.899 0.374 1.00 0.00 23 CYS A O 3
ATOM 1418 N N . ARG A 1 24 ? 29.625 8.659 0.719 1.00 0.00 24 ARG A N 3
ATOM 1419 C CA . ARG A 1 24 ? 30.056 9.780 1.550 1.00 0.00 24 ARG A CA 3
ATOM 1420 C C . ARG A 1 24 ? 30.425 9.308 2.952 1.00 0.00 24 ARG A C 3
ATOM 1421 O O . ARG A 1 24 ? 30.389 8.104 3.203 1.00 0.00 24 ARG A O 3
ATOM 1442 N N . ASN A 1 25 ? 31.172 10.168 3.639 1.00 0.00 25 ASN A N 3
ATOM 1443 C CA . ASN A 1 25 ? 31.571 9.949 5.028 1.00 0.00 25 ASN A CA 3
ATOM 1444 C C . ASN A 1 25 ? 31.724 8.462 5.337 1.00 0.00 25 ASN A C 3
ATOM 1445 O O . ASN A 1 25 ? 31.343 8.005 6.414 1.00 0.00 25 ASN A O 3
ATOM 1456 N N . GLY A 1 26 ? 32.547 7.791 4.538 1.00 0.00 26 GLY A N 3
ATOM 1457 C CA . GLY A 1 26 ? 32.930 6.416 4.836 1.00 0.00 26 GLY A CA 3
ATOM 1458 C C . GLY A 1 26 ? 31.948 5.416 4.235 1.00 0.00 26 GLY A C 3
ATOM 1459 O O . GLY A 1 26 ? 32.281 4.242 4.077 1.00 0.00 26 GLY A O 3
ATOM 1463 N N . LYS A 1 27 ? 30.697 5.828 4.050 1.00 0.00 27 LYS A N 3
ATOM 1464 C CA . LYS A 1 27 ? 29.666 4.873 3.667 1.00 0.00 27 LYS A CA 3
ATOM 1465 C C . LYS A 1 27 ? 29.901 4.418 2.230 1.00 0.00 27 LYS A C 3
ATOM 1466 O O . LYS A 1 27 ? 30.606 5.096 1.482 1.00 0.00 27 LYS A O 3
ATOM 1485 N N . LYS A 1 28 ? 29.679 3.127 2.005 1.00 0.00 28 LYS A N 3
ATOM 1486 C CA . LYS A 1 28 ? 30.012 2.480 0.739 1.00 0.00 28 LYS A CA 3
ATOM 1487 C C . LYS A 1 28 ? 28.728 1.940 0.124 1.00 0.00 28 LYS A C 3
ATOM 1488 O O . LYS A 1 28 ? 27.813 1.602 0.873 1.00 0.00 28 LYS A O 3
ATOM 1507 N N . CYS A 1 29 ? 28.784 1.491 -1.128 1.00 0.00 29 CYS A N 3
ATOM 1508 C CA . CYS A 1 29 ? 27.610 0.828 -1.683 1.00 0.00 29 CYS A CA 3
ATOM 1509 C C . CYS A 1 29 ? 27.734 -0.661 -1.410 1.00 0.00 29 CYS A C 3
ATOM 1510 O O . CYS A 1 29 ? 28.342 -1.407 -2.176 1.00 0.00 29 CYS A O 3
ATOM 1517 N N . CYS A 1 30 ? 26.900 -1.107 -0.483 1.00 0.00 30 CYS A N 3
ATOM 1518 C CA . CYS A 1 30 ? 26.744 -2.538 -0.292 1.00 0.00 30 CYS A CA 3
ATOM 1519 C C . CYS A 1 30 ? 25.757 -3.078 -1.320 1.00 0.00 30 CYS A C 3
ATOM 1520 O O . CYS A 1 30 ? 24.551 -2.864 -1.194 1.00 0.00 30 CYS A O 3
ATOM 1527 N N . VAL A 1 31 ? 26.228 -4.047 -2.095 1.00 0.00 31 VAL A N 3
ATOM 1528 C CA . VAL A 1 31 ? 25.376 -4.711 -3.073 1.00 0.00 31 VAL A CA 3
ATOM 1529 C C . VAL A 1 31 ? 24.685 -5.862 -2.356 1.00 0.00 31 VAL A C 3
ATOM 1530 O O . VAL A 1 31 ? 25.311 -6.874 -2.040 1.00 0.00 31 VAL A O 3
ATOM 1543 N N . ASN A 1 32 ? 23.361 -5.788 -2.350 1.00 0.00 32 ASN A N 3
ATOM 1544 C CA . ASN A 1 32 ? 22.566 -6.806 -1.682 1.00 0.00 32 ASN A CA 3
ATOM 1545 C C . ASN A 1 32 ? 22.748 -8.146 -2.384 1.00 0.00 32 ASN A C 3
ATOM 1546 O O . ASN A 1 32 ? 22.613 -9.158 -1.717 1.00 0.00 32 ASN A O 3
ATOM 1558 N N . LYS A 1 1 ? 21.876 7.521 -2.106 1.00 0.00 1 LYS A N 4
ATOM 1559 C CA . LYS A 1 1 ? 20.890 6.957 -3.070 1.00 0.00 1 LYS A CA 4
ATOM 1560 C C . LYS A 1 1 ? 21.606 6.540 -4.350 1.00 0.00 1 LYS A C 4
ATOM 1561 O O . LYS A 1 1 ? 21.066 6.678 -5.447 1.00 0.00 1 LYS A O 4
ATOM 1582 N N . LYS A 1 2 ? 22.830 6.040 -4.209 1.00 0.00 2 LYS A N 4
ATOM 1583 C CA . LYS A 1 2 ? 23.633 5.622 -5.354 1.00 0.00 2 LYS A CA 4
ATOM 1584 C C . LYS A 1 2 ? 24.338 4.305 -5.053 1.00 0.00 2 LYS A C 4
ATOM 1585 O O . LYS A 1 2 ? 25.381 4.334 -4.401 1.00 0.00 2 LYS A O 4
ATOM 1604 N N . CYS A 1 3 ? 24.013 3.292 -5.852 1.00 0.00 3 CYS A N 4
ATOM 1605 C CA . CYS A 1 3 ? 24.658 1.986 -5.757 1.00 0.00 3 CYS A CA 4
ATOM 1606 C C . CYS A 1 3 ? 24.197 1.073 -6.889 1.00 0.00 3 CYS A C 4
ATOM 1607 O O . CYS A 1 3 ? 23.771 1.559 -7.937 1.00 0.00 3 CYS A O 4
ATOM 1614 N N . TRP A 1 4 ? 24.632 -0.183 -6.817 1.00 0.00 4 TRP A N 4
ATOM 1615 C CA . TRP A 1 4 ? 24.462 -1.136 -7.910 1.00 0.00 4 TRP A CA 4
ATOM 1616 C C . TRP A 1 4 ? 23.622 -2.319 -7.432 1.00 0.00 4 TRP A C 4
ATOM 1617 O O . TRP A 1 4 ? 23.255 -2.386 -6.259 1.00 0.00 4 TRP A O 4
ATOM 1638 N N . ASN A 1 5 ? 23.273 -3.216 -8.349 1.00 0.00 5 ASN A N 4
ATOM 1639 C CA . ASN A 1 5 ? 22.525 -4.422 -8.003 1.00 0.00 5 ASN A CA 4
ATOM 1640 C C . ASN A 1 5 ? 21.441 -4.120 -6.974 1.00 0.00 5 ASN A C 4
ATOM 1641 O O . ASN A 1 5 ? 21.181 -4.919 -6.075 1.00 0.00 5 ASN A O 4
ATOM 1652 N N . GLY A 1 6 ? 20.861 -2.929 -7.069 1.00 0.00 6 GLY A N 4
ATOM 1653 C CA . GLY A 1 6 ? 19.765 -2.551 -6.186 1.00 0.00 6 GLY A CA 4
ATOM 1654 C C . GLY A 1 6 ? 20.243 -2.461 -4.739 1.00 0.00 6 GLY A C 4
ATOM 1655 O O . GLY A 1 6 ? 19.439 -2.493 -3.808 1.00 0.00 6 GLY A O 4
ATOM 1659 N N . GLY A 1 7 ? 21.532 -2.191 -4.572 1.00 0.00 7 GLY A N 4
ATOM 1660 C CA . GLY A 1 7 ? 22.110 -2.069 -3.238 1.00 0.00 7 GLY A CA 4
ATOM 1661 C C . GLY A 1 7 ? 21.842 -0.678 -2.677 1.00 0.00 7 GLY A C 4
ATOM 1662 O O . GLY A 1 7 ? 21.324 0.179 -3.394 1.00 0.00 7 GLY A O 4
ATOM 1666 N N . ARG A 1 8 ? 22.449 -0.375 -1.532 1.00 0.00 8 ARG A N 4
ATOM 1667 C CA . ARG A 1 8 ? 22.381 0.970 -0.968 1.00 0.00 8 ARG A CA 4
ATOM 1668 C C . ARG A 1 8 ? 23.764 1.441 -0.525 1.00 0.00 8 ARG A C 4
ATOM 1669 O O . ARG A 1 8 ? 24.686 0.634 -0.399 1.00 0.00 8 ARG A O 4
ATOM 1690 N N . CYS A 1 9 ? 23.859 2.707 -0.126 1.00 0.00 9 CYS A N 4
ATOM 1691 C CA . CYS A 1 9 ? 25.087 3.235 0.463 1.00 0.00 9 CYS A CA 4
ATOM 1692 C C . CYS A 1 9 ? 24.875 3.424 1.964 1.00 0.00 9 CYS A C 4
ATOM 1693 O O . CYS A 1 9 ? 24.099 4.287 2.374 1.00 0.00 9 CYS A O 4
ATOM 1700 N N . ARG A 1 10 ? 25.760 2.826 2.757 1.00 0.00 10 ARG A N 4
ATOM 1701 C CA . ARG A 1 10 ? 25.772 3.048 4.198 1.00 0.00 10 ARG A CA 4
ATOM 1702 C C . ARG A 1 10 ? 27.116 2.617 4.779 1.00 0.00 10 ARG A C 4
ATOM 1703 O O . ARG A 1 10 ? 27.845 1.846 4.155 1.00 0.00 10 ARG A O 4
ATOM 1724 N N . LYS A 1 11 ? 27.406 3.047 6.003 1.00 0.00 11 LYS A N 4
ATOM 1725 C CA . LYS A 1 11 ? 28.618 2.611 6.690 1.00 0.00 11 LYS A CA 4
ATOM 1726 C C . LYS A 1 11 ? 28.571 1.109 6.950 1.00 0.00 11 LYS A C 4
ATOM 1727 O O . LYS A 1 11 ? 29.592 0.478 7.222 1.00 0.00 11 LYS A O 4
ATOM 1746 N N . LYS A 1 12 ? 27.375 0.544 6.817 1.00 0.00 12 LYS A N 4
ATOM 1747 C CA . LYS A 1 12 ? 27.161 -0.892 6.967 1.00 0.00 12 LYS A CA 4
ATOM 1748 C C . LYS A 1 12 ? 26.393 -1.420 5.759 1.00 0.00 12 LYS A C 4
ATOM 1749 O O . LYS A 1 12 ? 26.016 -0.651 4.876 1.00 0.00 12 LYS A O 4
ATOM 1768 N N . CYS A 1 13 ? 26.240 -2.738 5.675 1.00 0.00 13 CYS A N 4
ATOM 1769 C CA . CYS A 1 13 ? 25.501 -3.348 4.575 1.00 0.00 13 CYS A CA 4
ATOM 1770 C C . CYS A 1 13 ? 24.149 -3.862 5.050 1.00 0.00 13 CYS A C 4
ATOM 1771 O O . CYS A 1 13 ? 24.054 -4.578 6.047 1.00 0.00 13 CYS A O 4
ATOM 1778 N N . LYS A 1 14 ? 23.101 -3.399 4.375 1.00 0.00 14 LYS A N 4
ATOM 1779 C CA . LYS A 1 14 ? 21.736 -3.767 4.731 1.00 0.00 14 LYS A CA 4
ATOM 1780 C C . LYS A 1 14 ? 21.660 -5.260 5.034 1.00 0.00 14 LYS A C 4
ATOM 1781 O O . LYS A 1 14 ? 22.622 -5.998 4.829 1.00 0.00 14 LYS A O 4
ATOM 1800 N N . GLU A 1 15 ? 20.534 -5.686 5.594 1.00 0.00 15 GLU A N 4
ATOM 1801 C CA . GLU A 1 15 ? 20.310 -7.093 5.905 1.00 0.00 15 GLU A CA 4
ATOM 1802 C C . GLU A 1 15 ? 20.972 -8.016 4.885 1.00 0.00 15 GLU A C 4
ATOM 1803 O O . GLU A 1 15 ? 20.600 -8.032 3.711 1.00 0.00 15 GLU A O 4
ATOM 1815 N N . ASN A 1 16 ? 22.024 -8.701 5.324 1.00 0.00 16 ASN A N 4
ATOM 1816 C CA . ASN A 1 16 ? 22.690 -9.699 4.496 1.00 0.00 16 ASN A CA 4
ATOM 1817 C C . ASN A 1 16 ? 23.159 -9.099 3.176 1.00 0.00 16 ASN A C 4
ATOM 1818 O O . ASN A 1 16 ? 22.792 -9.588 2.106 1.00 0.00 16 ASN A O 4
ATOM 1829 N N . GLU A 1 17 ? 23.925 -8.013 3.246 1.00 0.00 17 GLU A N 4
ATOM 1830 C CA . GLU A 1 17 ? 24.388 -7.327 2.044 1.00 0.00 17 GLU A CA 4
ATOM 1831 C C . GLU A 1 17 ? 25.911 -7.233 2.010 1.00 0.00 17 GLU A C 4
ATOM 1832 O O . GLU A 1 17 ? 26.559 -7.126 3.051 1.00 0.00 17 GLU A O 4
ATOM 1844 N N . LYS A 1 18 ? 26.474 -7.452 0.825 1.00 0.00 18 LYS A N 4
ATOM 1845 C CA . LYS A 1 18 ? 27.924 -7.502 0.661 1.00 0.00 18 LYS A CA 4
ATOM 1846 C C . LYS A 1 18 ? 28.471 -6.079 0.552 1.00 0.00 18 LYS A C 4
ATOM 1847 O O . LYS A 1 18 ? 28.004 -5.340 -0.315 1.00 0.00 18 LYS A O 4
ATOM 1866 N N . PRO A 1 19 ? 29.472 -5.683 1.299 1.00 0.00 19 PRO A N 4
ATOM 1867 C CA . PRO A 1 19 ? 30.123 -4.357 1.088 1.00 0.00 19 PRO A CA 4
ATOM 1868 C C . PRO A 1 19 ? 30.717 -4.230 -0.311 1.00 0.00 19 PRO A C 4
ATOM 1869 O O . PRO A 1 19 ? 31.696 -4.913 -0.610 1.00 0.00 19 PRO A O 4
ATOM 1880 N N . ILE A 1 20 ? 30.357 -3.169 -1.033 1.00 0.00 20 ILE A N 4
ATOM 1881 C CA . ILE A 1 20 ? 31.073 -2.838 -2.264 1.00 0.00 20 ILE A CA 4
ATOM 1882 C C . ILE A 1 20 ? 31.183 -1.337 -2.512 1.00 0.00 20 ILE A C 4
ATOM 1883 O O . ILE A 1 20 ? 30.711 -0.509 -1.733 1.00 0.00 20 ILE A O 4
ATOM 1899 N N . GLY A 1 21 ? 31.735 -1.031 -3.682 1.00 0.00 21 GLY A N 4
ATOM 1900 C CA . GLY A 1 21 ? 31.786 0.333 -4.196 1.00 0.00 21 GLY A CA 4
ATOM 1901 C C . GLY A 1 21 ? 32.078 1.340 -3.092 1.00 0.00 21 GLY A C 4
ATOM 1902 O O . GLY A 1 21 ? 32.543 0.960 -2.018 1.00 0.00 21 GLY A O 4
ATOM 1906 N N . TYR A 1 22 ? 32.094 2.617 -3.461 1.00 0.00 22 TYR A N 4
ATOM 1907 C CA . TYR A 1 22 ? 32.517 3.673 -2.546 1.00 0.00 22 TYR A CA 4
ATOM 1908 C C . TYR A 1 22 ? 31.505 4.815 -2.564 1.00 0.00 22 TYR A C 4
ATOM 1909 O O . TYR A 1 22 ? 30.695 4.923 -3.483 1.00 0.00 22 TYR A O 4
ATOM 1927 N N . CYS A 1 23 ? 31.445 5.546 -1.457 1.00 0.00 23 CYS A N 4
ATOM 1928 C CA . CYS A 1 23 ? 30.394 6.533 -1.229 1.00 0.00 23 CYS A CA 4
ATOM 1929 C C . CYS A 1 23 ? 30.941 7.617 -0.301 1.00 0.00 23 CYS A C 4
ATOM 1930 O O . CYS A 1 23 ? 32.149 7.700 -0.079 1.00 0.00 23 CYS A O 4
ATOM 1937 N N . ARG A 1 24 ? 30.073 8.548 0.082 1.00 0.00 24 ARG A N 4
ATOM 1938 C CA . ARG A 1 24 ? 30.488 9.734 0.822 1.00 0.00 24 ARG A CA 4
ATOM 1939 C C . ARG A 1 24 ? 30.754 9.392 2.283 1.00 0.00 24 ARG A C 4
ATOM 1940 O O . ARG A 1 24 ? 30.643 8.222 2.649 1.00 0.00 24 ARG A O 4
ATOM 1961 N N . ASN A 1 25 ? 31.496 10.281 2.938 1.00 0.00 25 ASN A N 4
ATOM 1962 C CA . ASN A 1 25 ? 31.756 10.194 4.372 1.00 0.00 25 ASN A CA 4
ATOM 1963 C C . ASN A 1 25 ? 31.785 8.750 4.860 1.00 0.00 25 ASN A C 4
ATOM 1964 O O . ASN A 1 25 ? 31.305 8.454 5.954 1.00 0.00 25 ASN A O 4
ATOM 1975 N N . GLY A 1 26 ? 32.633 7.950 4.222 1.00 0.00 26 GLY A N 4
ATOM 1976 C CA . GLY A 1 26 ? 32.915 6.604 4.707 1.00 0.00 26 GLY A CA 4
ATOM 1977 C C . GLY A 1 26 ? 31.967 5.586 4.082 1.00 0.00 26 GLY A C 4
ATOM 1978 O O . GLY A 1 26 ? 32.279 4.397 4.027 1.00 0.00 26 GLY A O 4
ATOM 1982 N N . LYS A 1 27 ? 30.756 6.021 3.746 1.00 0.00 27 LYS A N 4
ATOM 1983 C CA . LYS A 1 27 ? 29.734 5.064 3.341 1.00 0.00 27 LYS A CA 4
ATOM 1984 C C . LYS A 1 27 ? 30.071 4.515 1.957 1.00 0.00 27 LYS A C 4
ATOM 1985 O O . LYS A 1 27 ? 30.838 5.136 1.222 1.00 0.00 27 LYS A O 4
ATOM 2004 N N . LYS A 1 28 ? 29.852 3.212 1.810 1.00 0.00 28 LYS A N 4
ATOM 2005 C CA . LYS A 1 28 ? 30.227 2.478 0.605 1.00 0.00 28 LYS A CA 4
ATOM 2006 C C . LYS A 1 28 ? 28.966 1.890 -0.012 1.00 0.00 28 LYS A C 4
ATOM 2007 O O . LYS A 1 28 ? 28.002 1.651 0.714 1.00 0.00 28 LYS A O 4
ATOM 2026 N N . CYS A 1 29 ? 29.064 1.347 -1.221 1.00 0.00 29 CYS A N 4
ATOM 2027 C CA . CYS A 1 29 ? 27.894 0.672 -1.769 1.00 0.00 29 CYS A CA 4
ATOM 2028 C C . CYS A 1 29 ? 27.976 -0.788 -1.369 1.00 0.00 29 CYS A C 4
ATOM 2029 O O . CYS A 1 29 ? 28.661 -1.594 -1.992 1.00 0.00 29 CYS A O 4
ATOM 2036 N N . CYS A 1 30 ? 27.099 -1.142 -0.443 1.00 0.00 30 CYS A N 4
ATOM 2037 C CA . CYS A 1 30 ? 26.865 -2.553 -0.201 1.00 0.00 30 CYS A CA 4
ATOM 2038 C C . CYS A 1 30 ? 25.876 -3.083 -1.230 1.00 0.00 30 CYS A C 4
ATOM 2039 O O . CYS A 1 30 ? 24.667 -2.893 -1.092 1.00 0.00 30 CYS A O 4
ATOM 2046 N N . VAL A 1 31 ? 26.365 -3.958 -2.102 1.00 0.00 31 VAL A N 4
ATOM 2047 C CA . VAL A 1 31 ? 25.491 -4.624 -3.059 1.00 0.00 31 VAL A CA 4
ATOM 2048 C C . VAL A 1 31 ? 24.938 -5.883 -2.403 1.00 0.00 31 VAL A C 4
ATOM 2049 O O . VAL A 1 31 ? 25.649 -6.873 -2.228 1.00 0.00 31 VAL A O 4
ATOM 2062 N N . ASN A 1 32 ? 23.612 -5.910 -2.349 1.00 0.00 32 ASN A N 4
ATOM 2063 C CA . ASN A 1 32 ? 22.891 -7.018 -1.742 1.00 0.00 32 ASN A CA 4
ATOM 2064 C C . ASN A 1 32 ? 23.380 -8.347 -2.305 1.00 0.00 32 ASN A C 4
ATOM 2065 O O . ASN A 1 32 ? 23.890 -8.335 -3.414 1.00 0.00 32 ASN A O 4
ATOM 2077 N N . LYS A 1 1 ? 26.445 7.784 -3.837 1.00 0.00 1 LYS A N 5
ATOM 2078 C CA . LYS A 1 1 ? 25.143 8.442 -4.145 1.00 0.00 1 LYS A CA 5
ATOM 2079 C C . LYS A 1 1 ? 24.266 7.473 -4.929 1.00 0.00 1 LYS A C 5
ATOM 2080 O O . LYS A 1 1 ? 23.067 7.697 -5.096 1.00 0.00 1 LYS A O 5
ATOM 2101 N N . LYS A 1 2 ? 24.888 6.432 -5.474 1.00 0.00 2 LYS A N 5
ATOM 2102 C CA . LYS A 1 2 ? 24.172 5.432 -6.259 1.00 0.00 2 LYS A CA 5
ATOM 2103 C C . LYS A 1 2 ? 24.799 4.057 -6.056 1.00 0.00 2 LYS A C 5
ATOM 2104 O O . LYS A 1 2 ? 26.017 3.931 -5.945 1.00 0.00 2 LYS A O 5
ATOM 2123 N N . CYS A 1 3 ? 23.958 3.031 -5.984 1.00 0.00 3 CYS A N 5
ATOM 2124 C CA . CYS A 1 3 ? 24.432 1.661 -5.819 1.00 0.00 3 CYS A CA 5
ATOM 2125 C C . CYS A 1 3 ? 23.819 0.752 -6.877 1.00 0.00 3 CYS A C 5
ATOM 2126 O O . CYS A 1 3 ? 23.397 1.220 -7.936 1.00 0.00 3 CYS A O 5
ATOM 2133 N N . TRP A 1 4 ? 24.097 -0.538 -6.725 1.00 0.00 4 TRP A N 5
ATOM 2134 C CA . TRP A 1 4 ? 23.787 -1.532 -7.747 1.00 0.00 4 TRP A CA 5
ATOM 2135 C C . TRP A 1 4 ? 22.904 -2.613 -7.129 1.00 0.00 4 TRP A C 5
ATOM 2136 O O . TRP A 1 4 ? 22.733 -2.652 -5.911 1.00 0.00 4 TRP A O 5
ATOM 2157 N N . ASN A 1 5 ? 22.345 -3.483 -7.964 1.00 0.00 5 ASN A N 5
ATOM 2158 C CA . ASN A 1 5 ? 21.545 -4.600 -7.471 1.00 0.00 5 ASN A CA 5
ATOM 2159 C C . ASN A 1 5 ? 20.582 -4.136 -6.383 1.00 0.00 5 ASN A C 5
ATOM 2160 O O . ASN A 1 5 ? 20.347 -4.847 -5.407 1.00 0.00 5 ASN A O 5
ATOM 2171 N N . GLY A 1 6 ? 20.108 -2.902 -6.507 1.00 0.00 6 GLY A N 5
ATOM 2172 C CA . GLY A 1 6 ? 19.153 -2.370 -5.544 1.00 0.00 6 GLY A CA 5
ATOM 2173 C C . GLY A 1 6 ? 19.809 -2.173 -4.182 1.00 0.00 6 GLY A C 5
ATOM 2174 O O . GLY A 1 6 ? 19.178 -1.684 -3.245 1.00 0.00 6 GLY A O 5
ATOM 2178 N N . GLY A 1 7 ? 21.108 -2.442 -4.117 1.00 0.00 7 GLY A N 5
ATOM 2179 C CA . GLY A 1 7 ? 21.850 -2.220 -2.882 1.00 0.00 7 GLY A CA 5
ATOM 2180 C C . GLY A 1 7 ? 21.677 -0.783 -2.398 1.00 0.00 7 GLY A C 5
ATOM 2181 O O . GLY A 1 7 ? 20.961 0.003 -3.020 1.00 0.00 7 GLY A O 5
ATOM 2185 N N . ARG A 1 8 ? 22.346 -0.433 -1.303 1.00 0.00 8 ARG A N 5
ATOM 2186 C CA . ARG A 1 8 ? 22.242 0.911 -0.743 1.00 0.00 8 ARG A CA 5
ATOM 2187 C C . ARG A 1 8 ? 23.604 1.411 -0.273 1.00 0.00 8 ARG A C 5
ATOM 2188 O O . ARG A 1 8 ? 24.563 0.643 -0.209 1.00 0.00 8 ARG A O 5
ATOM 2209 N N . CYS A 1 9 ? 23.642 2.653 0.206 1.00 0.00 9 CYS A N 5
ATOM 2210 C CA . CYS A 1 9 ? 24.851 3.228 0.790 1.00 0.00 9 CYS A CA 5
ATOM 2211 C C . CYS A 1 9 ? 24.694 3.318 2.307 1.00 0.00 9 CYS A C 5
ATOM 2212 O O . CYS A 1 9 ? 23.802 4.004 2.805 1.00 0.00 9 CYS A O 5
ATOM 2219 N N . ARG A 1 10 ? 25.651 2.745 3.030 1.00 0.00 10 ARG A N 5
ATOM 2220 C CA . ARG A 1 10 ? 25.690 2.869 4.483 1.00 0.00 10 ARG A CA 5
ATOM 2221 C C . ARG A 1 10 ? 27.083 2.493 4.987 1.00 0.00 10 ARG A C 5
ATOM 2222 O O . ARG A 1 10 ? 27.804 1.746 4.326 1.00 0.00 10 ARG A O 5
ATOM 2243 N N . LYS A 1 11 ? 27.408 2.898 6.212 1.00 0.00 11 LYS A N 5
ATOM 2244 C CA . LYS A 1 11 ? 28.682 2.514 6.808 1.00 0.00 11 LYS A CA 5
ATOM 2245 C C . LYS A 1 11 ? 28.735 1.002 6.994 1.00 0.00 11 LYS A C 5
ATOM 2246 O O . LYS A 1 11 ? 29.800 0.418 7.203 1.00 0.00 11 LYS A O 5
ATOM 2265 N N . LYS A 1 12 ? 27.563 0.382 6.906 1.00 0.00 12 LYS A N 5
ATOM 2266 C CA . LYS A 1 12 ? 27.427 -1.066 7.011 1.00 0.00 12 LYS A CA 5
ATOM 2267 C C . LYS A 1 12 ? 26.552 -1.562 5.867 1.00 0.00 12 LYS A C 5
ATOM 2268 O O . LYS A 1 12 ? 26.146 -0.772 5.014 1.00 0.00 12 LYS A O 5
ATOM 2287 N N . CYS A 1 13 ? 26.436 -2.879 5.731 1.00 0.00 13 CYS A N 5
ATOM 2288 C CA . CYS A 1 13 ? 25.716 -3.460 4.603 1.00 0.00 13 CYS A CA 5
ATOM 2289 C C . CYS A 1 13 ? 24.375 -4.021 5.056 1.00 0.00 13 CYS A C 5
ATOM 2290 O O . CYS A 1 13 ? 24.281 -4.745 6.046 1.00 0.00 13 CYS A O 5
ATOM 2297 N N . LYS A 1 14 ? 23.331 -3.543 4.387 1.00 0.00 14 LYS A N 5
ATOM 2298 C CA . LYS A 1 14 ? 21.962 -3.899 4.739 1.00 0.00 14 LYS A CA 5
ATOM 2299 C C . LYS A 1 14 ? 21.863 -5.400 4.996 1.00 0.00 14 LYS A C 5
ATOM 2300 O O . LYS A 1 14 ? 22.826 -6.138 4.798 1.00 0.00 14 LYS A O 5
ATOM 2319 N N . GLU A 1 15 ? 20.724 -5.827 5.528 1.00 0.00 15 GLU A N 5
ATOM 2320 C CA . GLU A 1 15 ? 20.481 -7.239 5.795 1.00 0.00 15 GLU A CA 5
ATOM 2321 C C . GLU A 1 15 ? 21.163 -8.144 4.771 1.00 0.00 15 GLU A C 5
ATOM 2322 O O . GLU A 1 15 ? 20.822 -8.128 3.589 1.00 0.00 15 GLU A O 5
ATOM 2334 N N . ASN A 1 16 ? 22.210 -8.830 5.217 1.00 0.00 16 ASN A N 5
ATOM 2335 C CA . ASN A 1 16 ? 22.880 -9.827 4.390 1.00 0.00 16 ASN A CA 5
ATOM 2336 C C . ASN A 1 16 ? 23.361 -9.213 3.080 1.00 0.00 16 ASN A C 5
ATOM 2337 O O . ASN A 1 16 ? 22.980 -9.664 1.999 1.00 0.00 16 ASN A O 5
ATOM 2348 N N . GLU A 1 17 ? 24.158 -8.154 3.183 1.00 0.00 17 GLU A N 5
ATOM 2349 C CA . GLU A 1 17 ? 24.633 -7.439 2.003 1.00 0.00 17 GLU A CA 5
ATOM 2350 C C . GLU A 1 17 ? 26.152 -7.298 2.014 1.00 0.00 17 GLU A C 5
ATOM 2351 O O . GLU A 1 17 ? 26.767 -7.215 3.077 1.00 0.00 17 GLU A O 5
ATOM 2363 N N . LYS A 1 18 ? 26.758 -7.404 0.834 1.00 0.00 18 LYS A N 5
ATOM 2364 C CA . LYS A 1 18 ? 28.213 -7.383 0.711 1.00 0.00 18 LYS A CA 5
ATOM 2365 C C . LYS A 1 18 ? 28.696 -5.952 0.473 1.00 0.00 18 LYS A C 5
ATOM 2366 O O . LYS A 1 18 ? 28.187 -5.298 -0.436 1.00 0.00 18 LYS A O 5
ATOM 2385 N N . PRO A 1 19 ? 29.776 -5.526 1.077 1.00 0.00 19 PRO A N 5
ATOM 2386 C CA . PRO A 1 19 ? 30.323 -4.167 0.800 1.00 0.00 19 PRO A CA 5
ATOM 2387 C C . PRO A 1 19 ? 30.708 -4.010 -0.668 1.00 0.00 19 PRO A C 5
ATOM 2388 O O . PRO A 1 19 ? 31.629 -4.684 -1.127 1.00 0.00 19 PRO A O 5
ATOM 2399 N N . ILE A 1 20 ? 30.262 -2.917 -1.284 1.00 0.00 20 ILE A N 5
ATOM 2400 C CA . ILE A 1 20 ? 30.730 -2.579 -2.627 1.00 0.00 20 ILE A CA 5
ATOM 2401 C C . ILE A 1 20 ? 30.801 -1.069 -2.853 1.00 0.00 20 ILE A C 5
ATOM 2402 O O . ILE A 1 20 ? 30.532 -0.284 -1.945 1.00 0.00 20 ILE A O 5
ATOM 2418 N N . GLY A 1 21 ? 31.144 -0.686 -4.078 1.00 0.00 21 GLY A N 5
ATOM 2419 C CA . GLY A 1 21 ? 31.164 0.711 -4.499 1.00 0.00 21 GLY A CA 5
ATOM 2420 C C . GLY A 1 21 ? 31.560 1.654 -3.366 1.00 0.00 21 GLY A C 5
ATOM 2421 O O . GLY A 1 21 ? 32.197 1.238 -2.399 1.00 0.00 21 GLY A O 5
ATOM 2425 N N . TYR A 1 22 ? 31.408 2.953 -3.607 1.00 0.00 22 TYR A N 5
ATOM 2426 C CA . TYR A 1 22 ? 31.868 3.963 -2.660 1.00 0.00 22 TYR A CA 5
ATOM 2427 C C . TYR A 1 22 ? 30.842 5.086 -2.534 1.00 0.00 22 TYR A C 5
ATOM 2428 O O . TYR A 1 22 ? 30.033 5.301 -3.437 1.00 0.00 22 TYR A O 5
ATOM 2446 N N . CYS A 1 23 ? 30.776 5.681 -1.346 1.00 0.00 23 CYS A N 5
ATOM 2447 C CA . CYS A 1 23 ? 29.786 6.708 -1.035 1.00 0.00 23 CYS A CA 5
ATOM 2448 C C . CYS A 1 23 ? 30.412 7.737 -0.094 1.00 0.00 23 CYS A C 5
ATOM 2449 O O . CYS A 1 23 ? 31.635 7.807 0.033 1.00 0.00 23 CYS A O 5
ATOM 2456 N N . ARG A 1 24 ? 29.586 8.682 0.343 1.00 0.00 24 ARG A N 5
ATOM 2457 C CA . ARG A 1 24 ? 30.056 9.846 1.086 1.00 0.00 24 ARG A CA 5
ATOM 2458 C C . ARG A 1 24 ? 30.375 9.473 2.529 1.00 0.00 24 ARG A C 5
ATOM 2459 O O . ARG A 1 24 ? 30.284 8.294 2.871 1.00 0.00 24 ARG A O 5
ATOM 2480 N N . ASN A 1 25 ? 31.159 10.343 3.163 1.00 0.00 25 ASN A N 5
ATOM 2481 C CA . ASN A 1 25 ? 31.492 10.228 4.580 1.00 0.00 25 ASN A CA 5
ATOM 2482 C C . ASN A 1 25 ? 31.538 8.774 5.040 1.00 0.00 25 ASN A C 5
ATOM 2483 O O . ASN A 1 25 ? 31.099 8.455 6.145 1.00 0.00 25 ASN A O 5
ATOM 2494 N N . GLY A 1 26 ? 32.347 7.978 4.348 1.00 0.00 26 GLY A N 5
ATOM 2495 C CA . GLY A 1 26 ? 32.661 6.629 4.808 1.00 0.00 26 GLY A CA 5
ATOM 2496 C C . GLY A 1 26 ? 31.718 5.604 4.188 1.00 0.00 26 GLY A C 5
ATOM 2497 O O . GLY A 1 26 ? 32.075 4.435 4.039 1.00 0.00 26 GLY A O 5
ATOM 2501 N N . LYS A 1 27 ? 30.484 6.014 3.909 1.00 0.00 27 LYS A N 5
ATOM 2502 C CA . LYS A 1 27 ? 29.473 5.047 3.501 1.00 0.00 27 LYS A CA 5
ATOM 2503 C C . LYS A 1 27 ? 29.772 4.565 2.083 1.00 0.00 27 LYS A C 5
ATOM 2504 O O . LYS A 1 27 ? 30.437 5.267 1.321 1.00 0.00 27 LYS A O 5
ATOM 2523 N N . LYS A 1 28 ? 29.561 3.272 1.858 1.00 0.00 28 LYS A N 5
ATOM 2524 C CA . LYS A 1 28 ? 29.877 2.634 0.583 1.00 0.00 28 LYS A CA 5
ATOM 2525 C C . LYS A 1 28 ? 28.626 1.941 0.056 1.00 0.00 28 LYS A C 5
ATOM 2526 O O . LYS A 1 28 ? 27.763 1.576 0.853 1.00 0.00 28 LYS A O 5
ATOM 2545 N N . CYS A 1 29 ? 28.661 1.471 -1.187 1.00 0.00 29 CYS A N 5
ATOM 2546 C CA . CYS A 1 29 ? 27.484 0.799 -1.726 1.00 0.00 29 CYS A CA 5
ATOM 2547 C C . CYS A 1 29 ? 27.628 -0.681 -1.420 1.00 0.00 29 CYS A C 5
ATOM 2548 O O . CYS A 1 29 ? 28.519 -1.349 -1.931 1.00 0.00 29 CYS A O 5
ATOM 2555 N N . CYS A 1 30 ? 26.839 -1.187 -0.489 1.00 0.00 30 CYS A N 5
ATOM 2556 C CA . CYS A 1 30 ? 26.862 -2.629 -0.298 1.00 0.00 30 CYS A CA 5
ATOM 2557 C C . CYS A 1 30 ? 25.920 -3.283 -1.300 1.00 0.00 30 CYS A C 5
ATOM 2558 O O . CYS A 1 30 ? 24.700 -3.202 -1.160 1.00 0.00 30 CYS A O 5
ATOM 2565 N N . VAL A 1 31 ? 26.491 -4.108 -2.170 1.00 0.00 31 VAL A N 5
ATOM 2566 C CA . VAL A 1 31 ? 25.691 -4.824 -3.154 1.00 0.00 31 VAL A CA 5
ATOM 2567 C C . VAL A 1 31 ? 25.220 -6.125 -2.521 1.00 0.00 31 VAL A C 5
ATOM 2568 O O . VAL A 1 31 ? 26.019 -6.986 -2.154 1.00 0.00 31 VAL A O 5
ATOM 2581 N N . ASN A 1 32 ? 23.901 -6.249 -2.457 1.00 0.00 32 ASN A N 5
ATOM 2582 C CA . ASN A 1 32 ? 23.268 -7.374 -1.784 1.00 0.00 32 ASN A CA 5
ATOM 2583 C C . ASN A 1 32 ? 24.026 -8.669 -2.051 1.00 0.00 32 ASN A C 5
ATOM 2584 O O . ASN A 1 32 ? 24.641 -8.746 -3.102 1.00 0.00 32 ASN A O 5
ATOM 2596 N N . LYS A 1 1 ? 21.986 6.542 -1.852 1.00 0.00 1 LYS A N 6
ATOM 2597 C CA . LYS A 1 1 ? 22.206 7.606 -2.871 1.00 0.00 1 LYS A CA 6
ATOM 2598 C C . LYS A 1 1 ? 22.439 6.960 -4.233 1.00 0.00 1 LYS A C 6
ATOM 2599 O O . LYS A 1 1 ? 21.562 6.967 -5.097 1.00 0.00 1 LYS A O 6
ATOM 2620 N N . LYS A 1 2 ? 23.628 6.391 -4.411 1.00 0.00 2 LYS A N 6
ATOM 2621 C CA . LYS A 1 2 ? 23.980 5.713 -5.654 1.00 0.00 2 LYS A CA 6
ATOM 2622 C C . LYS A 1 2 ? 24.625 4.368 -5.343 1.00 0.00 2 LYS A C 6
ATOM 2623 O O . LYS A 1 2 ? 25.702 4.360 -4.751 1.00 0.00 2 LYS A O 6
ATOM 2642 N N . CYS A 1 3 ? 24.177 3.330 -6.043 1.00 0.00 3 CYS A N 6
ATOM 2643 C CA . CYS A 1 3 ? 24.751 1.997 -5.894 1.00 0.00 3 CYS A CA 6
ATOM 2644 C C . CYS A 1 3 ? 24.261 1.068 -6.999 1.00 0.00 3 CYS A C 6
ATOM 2645 O O . CYS A 1 3 ? 23.867 1.531 -8.069 1.00 0.00 3 CYS A O 6
ATOM 2652 N N . TRP A 1 4 ? 24.636 -0.201 -6.864 1.00 0.00 4 TRP A N 6
ATOM 2653 C CA . TRP A 1 4 ? 24.454 -1.191 -7.921 1.00 0.00 4 TRP A CA 6
ATOM 2654 C C . TRP A 1 4 ? 23.539 -2.306 -7.421 1.00 0.00 4 TRP A C 6
ATOM 2655 O O . TRP A 1 4 ? 23.238 -2.380 -6.230 1.00 0.00 4 TRP A O 6
ATOM 2676 N N . ASN A 1 5 ? 23.104 -3.171 -8.333 1.00 0.00 5 ASN A N 6
ATOM 2677 C CA . ASN A 1 5 ? 22.267 -4.310 -7.969 1.00 0.00 5 ASN A CA 6
ATOM 2678 C C . ASN A 1 5 ? 21.226 -3.900 -6.933 1.00 0.00 5 ASN A C 6
ATOM 2679 O O . ASN A 1 5 ? 20.811 -4.704 -6.099 1.00 0.00 5 ASN A O 6
ATOM 2690 N N . GLY A 1 6 ? 20.777 -2.654 -7.028 1.00 0.00 6 GLY A N 6
ATOM 2691 C CA . GLY A 1 6 ? 19.721 -2.163 -6.151 1.00 0.00 6 GLY A CA 6
ATOM 2692 C C . GLY A 1 6 ? 20.205 -2.016 -4.713 1.00 0.00 6 GLY A C 6
ATOM 2693 O O . GLY A 1 6 ? 19.491 -1.468 -3.873 1.00 0.00 6 GLY A O 6
ATOM 2697 N N . GLY A 1 7 ? 21.473 -2.332 -4.473 1.00 0.00 7 GLY A N 6
ATOM 2698 C CA . GLY A 1 7 ? 22.031 -2.167 -3.136 1.00 0.00 7 GLY A CA 6
ATOM 2699 C C . GLY A 1 7 ? 21.843 -0.731 -2.657 1.00 0.00 7 GLY A C 6
ATOM 2700 O O . GLY A 1 7 ? 21.278 0.090 -3.381 1.00 0.00 7 GLY A O 6
ATOM 2704 N N . ARG A 1 8 ? 22.446 -0.390 -1.520 1.00 0.00 8 ARG A N 6
ATOM 2705 C CA . ARG A 1 8 ? 22.366 0.971 -0.995 1.00 0.00 8 ARG A CA 6
ATOM 2706 C C . ARG A 1 8 ? 23.738 1.451 -0.532 1.00 0.00 8 ARG A C 6
ATOM 2707 O O . ARG A 1 8 ? 24.677 0.659 -0.448 1.00 0.00 8 ARG A O 6
ATOM 2728 N N . CYS A 1 9 ? 23.822 2.712 -0.108 1.00 0.00 9 CYS A N 6
ATOM 2729 C CA . CYS A 1 9 ? 25.047 3.245 0.486 1.00 0.00 9 CYS A CA 6
ATOM 2730 C C . CYS A 1 9 ? 24.836 3.399 1.991 1.00 0.00 9 CYS A C 6
ATOM 2731 O O . CYS A 1 9 ? 24.038 4.229 2.428 1.00 0.00 9 CYS A O 6
ATOM 2738 N N . ARG A 1 10 ? 25.739 2.794 2.756 1.00 0.00 10 ARG A N 6
ATOM 2739 C CA . ARG A 1 10 ? 25.777 2.982 4.203 1.00 0.00 10 ARG A CA 6
ATOM 2740 C C . ARG A 1 10 ? 27.146 2.581 4.746 1.00 0.00 10 ARG A C 6
ATOM 2741 O O . ARG A 1 10 ? 27.809 1.706 4.187 1.00 0.00 10 ARG A O 6
ATOM 2762 N N . LYS A 1 11 ? 27.512 3.126 5.902 1.00 0.00 11 LYS A N 6
ATOM 2763 C CA . LYS A 1 11 ? 28.771 2.758 6.538 1.00 0.00 11 LYS A CA 6
ATOM 2764 C C . LYS A 1 11 ? 28.779 1.261 6.822 1.00 0.00 11 LYS A C 6
ATOM 2765 O O . LYS A 1 11 ? 29.793 0.687 7.218 1.00 0.00 11 LYS A O 6
ATOM 2784 N N . LYS A 1 12 ? 27.610 0.653 6.648 1.00 0.00 12 LYS A N 6
ATOM 2785 C CA . LYS A 1 12 ? 27.424 -0.778 6.859 1.00 0.00 12 LYS A CA 6
ATOM 2786 C C . LYS A 1 12 ? 26.592 -1.340 5.712 1.00 0.00 12 LYS A C 6
ATOM 2787 O O . LYS A 1 12 ? 26.218 -0.599 4.802 1.00 0.00 12 LYS A O 6
ATOM 2806 N N . CYS A 1 13 ? 26.446 -2.659 5.659 1.00 0.00 13 CYS A N 6
ATOM 2807 C CA . CYS A 1 13 ? 25.652 -3.294 4.610 1.00 0.00 13 CYS A CA 6
ATOM 2808 C C . CYS A 1 13 ? 24.336 -3.808 5.177 1.00 0.00 13 CYS A C 6
ATOM 2809 O O . CYS A 1 13 ? 24.309 -4.584 6.132 1.00 0.00 13 CYS A O 6
ATOM 2816 N N . LYS A 1 14 ? 23.248 -3.364 4.557 1.00 0.00 14 LYS A N 6
ATOM 2817 C CA . LYS A 1 14 ? 21.917 -3.770 4.985 1.00 0.00 14 LYS A CA 6
ATOM 2818 C C . LYS A 1 14 ? 21.883 -5.270 5.257 1.00 0.00 14 LYS A C 6
ATOM 2819 O O . LYS A 1 14 ? 22.834 -5.992 4.958 1.00 0.00 14 LYS A O 6
ATOM 2838 N N . GLU A 1 15 ? 20.819 -5.722 5.910 1.00 0.00 15 GLU A N 6
ATOM 2839 C CA . GLU A 1 15 ? 20.678 -7.135 6.245 1.00 0.00 15 GLU A CA 6
ATOM 2840 C C . GLU A 1 15 ? 21.196 -8.029 5.122 1.00 0.00 15 GLU A C 6
ATOM 2841 O O . GLU A 1 15 ? 20.663 -8.029 4.012 1.00 0.00 15 GLU A O 6
ATOM 2853 N N . ASN A 1 16 ? 22.263 -8.765 5.418 1.00 0.00 16 ASN A N 6
ATOM 2854 C CA . ASN A 1 16 ? 22.790 -9.759 4.491 1.00 0.00 16 ASN A CA 6
ATOM 2855 C C . ASN A 1 16 ? 23.200 -9.115 3.172 1.00 0.00 16 ASN A C 6
ATOM 2856 O O . ASN A 1 16 ? 22.778 -9.561 2.105 1.00 0.00 16 ASN A O 6
ATOM 2867 N N . GLU A 1 17 ? 23.982 -8.042 3.245 1.00 0.00 17 GLU A N 6
ATOM 2868 C CA . GLU A 1 17 ? 24.408 -7.320 2.049 1.00 0.00 17 GLU A CA 6
ATOM 2869 C C . GLU A 1 17 ? 25.929 -7.238 1.961 1.00 0.00 17 GLU A C 6
ATOM 2870 O O . GLU A 1 17 ? 26.612 -7.078 2.972 1.00 0.00 17 GLU A O 6
ATOM 2882 N N . LYS A 1 18 ? 26.448 -7.544 0.776 1.00 0.00 18 LYS A N 6
ATOM 2883 C CA . LYS A 1 18 ? 27.890 -7.600 0.567 1.00 0.00 18 LYS A CA 6
ATOM 2884 C C . LYS A 1 18 ? 28.446 -6.180 0.479 1.00 0.00 18 LYS A C 6
ATOM 2885 O O . LYS A 1 18 ? 27.942 -5.406 -0.334 1.00 0.00 18 LYS A O 6
ATOM 2904 N N . PRO A 1 19 ? 29.466 -5.806 1.212 1.00 0.00 19 PRO A N 6
ATOM 2905 C CA . PRO A 1 19 ? 30.110 -4.475 1.009 1.00 0.00 19 PRO A CA 6
ATOM 2906 C C . PRO A 1 19 ? 30.700 -4.340 -0.390 1.00 0.00 19 PRO A C 6
ATOM 2907 O O . PRO A 1 19 ? 31.676 -5.023 -0.702 1.00 0.00 19 PRO A O 6
ATOM 2918 N N . ILE A 1 20 ? 30.368 -3.240 -1.064 1.00 0.00 20 ILE A N 6
ATOM 2919 C CA . ILE A 1 20 ? 31.099 -2.878 -2.277 1.00 0.00 20 ILE A CA 6
ATOM 2920 C C . ILE A 1 20 ? 31.220 -1.368 -2.462 1.00 0.00 20 ILE A C 6
ATOM 2921 O O . ILE A 1 20 ? 30.577 -0.582 -1.765 1.00 0.00 20 ILE A O 6
ATOM 2937 N N . GLY A 1 21 ? 31.798 -1.031 -3.610 1.00 0.00 21 GLY A N 6
ATOM 2938 C CA . GLY A 1 21 ? 31.745 0.326 -4.141 1.00 0.00 21 GLY A CA 6
ATOM 2939 C C . GLY A 1 21 ? 32.018 1.341 -3.040 1.00 0.00 21 GLY A C 6
ATOM 2940 O O . GLY A 1 21 ? 32.376 0.960 -1.928 1.00 0.00 21 GLY A O 6
ATOM 2944 N N . TYR A 1 22 ? 32.071 2.616 -3.414 1.00 0.00 22 TYR A N 6
ATOM 2945 C CA . TYR A 1 22 ? 32.465 3.673 -2.487 1.00 0.00 22 TYR A CA 6
ATOM 2946 C C . TYR A 1 22 ? 31.466 4.822 -2.557 1.00 0.00 22 TYR A C 6
ATOM 2947 O O . TYR A 1 22 ? 30.650 4.887 -3.476 1.00 0.00 22 TYR A O 6
ATOM 2965 N N . CYS A 1 23 ? 31.391 5.587 -1.473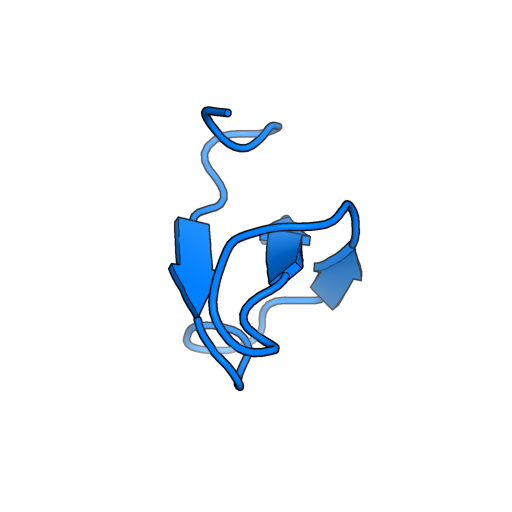 1.00 0.00 23 CYS A N 6
ATOM 2966 C CA . CYS A 1 23 ? 30.316 6.555 -1.284 1.00 0.00 23 CYS A CA 6
ATOM 2967 C C . CYS A 1 23 ? 30.812 7.648 -0.340 1.00 0.00 23 CYS A C 6
ATOM 2968 O O . CYS A 1 23 ? 31.986 7.677 0.031 1.00 0.00 23 CYS A O 6
ATOM 2975 N N . ARG A 1 24 ? 29.917 8.566 0.008 1.00 0.00 24 ARG A N 6
ATOM 2976 C CA . ARG A 1 24 ? 30.264 9.719 0.833 1.00 0.00 24 ARG A CA 6
ATOM 2977 C C . ARG A 1 24 ? 30.400 9.322 2.299 1.00 0.00 24 ARG A C 6
ATOM 2978 O O . ARG A 1 24 ? 30.332 8.132 2.596 1.00 0.00 24 ARG A O 6
ATOM 2999 N N . ASN A 1 25 ? 31.048 10.211 3.047 1.00 0.00 25 ASN A N 6
ATOM 3000 C CA . ASN A 1 25 ? 31.199 10.075 4.493 1.00 0.00 25 ASN A CA 6
ATOM 3001 C C . ASN A 1 25 ? 31.330 8.614 4.912 1.00 0.00 25 ASN A C 6
ATOM 3002 O O . ASN A 1 25 ? 30.771 8.220 5.935 1.00 0.00 25 ASN A O 6
ATOM 3013 N N . GLY A 1 26 ? 32.293 7.915 4.322 1.00 0.00 26 GLY A N 6
ATOM 3014 C CA . GLY A 1 26 ? 32.582 6.548 4.741 1.00 0.00 26 GLY A CA 6
ATOM 3015 C C . GLY A 1 26 ? 31.652 5.548 4.061 1.00 0.00 26 GLY A C 6
ATOM 3016 O O . GLY A 1 26 ? 31.943 4.352 4.035 1.00 0.00 26 GLY A O 6
ATOM 3020 N N . LYS A 1 27 ? 30.454 5.995 3.699 1.00 0.00 27 LYS A N 6
ATOM 3021 C CA . LYS A 1 27 ? 29.433 5.060 3.240 1.00 0.00 27 LYS A CA 6
ATOM 3022 C C . LYS A 1 27 ? 29.842 4.477 1.891 1.00 0.00 27 LYS A C 6
ATOM 3023 O O . LYS A 1 27 ? 30.659 5.079 1.196 1.00 0.00 27 LYS A O 6
ATOM 3042 N N . LYS A 1 28 ? 29.683 3.160 1.787 1.00 0.00 28 LYS A N 6
ATOM 3043 C CA . LYS A 1 28 ? 30.069 2.419 0.590 1.00 0.00 28 LYS A CA 6
ATOM 3044 C C . LYS A 1 28 ? 28.810 1.862 -0.061 1.00 0.00 28 LYS A C 6
ATOM 3045 O O . LYS A 1 28 ? 27.872 1.539 0.666 1.00 0.00 28 LYS A O 6
ATOM 3064 N N . CYS A 1 29 ? 28.935 1.336 -1.275 1.00 0.00 29 CYS A N 6
ATOM 3065 C CA . CYS A 1 29 ? 27.799 0.631 -1.856 1.00 0.00 29 CYS A CA 6
ATOM 3066 C C . CYS A 1 29 ? 27.916 -0.837 -1.491 1.00 0.00 29 CYS A C 6
ATOM 3067 O O . CYS A 1 29 ? 28.518 -1.630 -2.213 1.00 0.00 29 CYS A O 6
ATOM 3074 N N . CYS A 1 30 ? 27.028 -1.221 -0.587 1.00 0.00 30 CYS A N 6
ATOM 3075 C CA . CYS A 1 30 ? 26.831 -2.637 -0.334 1.00 0.00 30 CYS A CA 6
ATOM 3076 C C . CYS A 1 30 ? 25.824 -3.189 -1.335 1.00 0.00 30 CYS A C 6
ATOM 3077 O O . CYS A 1 30 ? 24.621 -2.963 -1.201 1.00 0.00 30 CYS A O 6
ATOM 3084 N N . VAL A 1 31 ? 26.286 -4.124 -2.157 1.00 0.00 31 VAL A N 6
ATOM 3085 C CA . VAL A 1 31 ? 25.399 -4.796 -3.100 1.00 0.00 31 VAL A CA 6
ATOM 3086 C C . VAL A 1 31 ? 24.777 -5.994 -2.397 1.00 0.00 31 VAL A C 6
ATOM 3087 O O . VAL A 1 31 ? 25.443 -6.998 -2.144 1.00 0.00 31 VAL A O 6
ATOM 3100 N N . ASN A 1 32 ? 23.452 -5.961 -2.352 1.00 0.00 32 ASN A N 6
ATOM 3101 C CA . ASN A 1 32 ? 22.696 -6.978 -1.637 1.00 0.00 32 ASN A CA 6
ATOM 3102 C C . ASN A 1 32 ? 23.010 -8.359 -2.200 1.00 0.00 32 ASN A C 6
ATOM 3103 O O . ASN A 1 32 ? 23.710 -9.093 -1.523 1.00 0.00 32 ASN A O 6
ATOM 3115 N N . LYS A 1 1 ? 26.312 9.518 -6.842 1.00 0.00 1 LYS A N 7
ATOM 3116 C CA . LYS A 1 1 ? 26.047 8.210 -7.504 1.00 0.00 1 LYS A CA 7
ATOM 3117 C C . LYS A 1 1 ? 25.366 7.268 -6.517 1.00 0.00 1 LYS A C 7
ATOM 3118 O O . LYS A 1 1 ? 25.725 7.224 -5.340 1.00 0.00 1 LYS A O 7
ATOM 3139 N N . LYS A 1 2 ? 24.290 6.631 -6.969 1.00 0.00 2 LYS A N 7
ATOM 3140 C CA . LYS A 1 2 ? 23.568 5.672 -6.141 1.00 0.00 2 LYS A CA 7
ATOM 3141 C C . LYS A 1 2 ? 24.240 4.305 -6.196 1.00 0.00 2 LYS A C 7
ATOM 3142 O O . LYS A 1 2 ? 25.340 4.166 -6.730 1.00 0.00 2 LYS A O 7
ATOM 3161 N N . CYS A 1 3 ? 23.659 3.339 -5.490 1.00 0.00 3 CYS A N 7
ATOM 3162 C CA . CYS A 1 3 ? 24.217 1.992 -5.449 1.00 0.00 3 CYS A CA 7
ATOM 3163 C C . CYS A 1 3 ? 23.678 1.140 -6.591 1.00 0.00 3 CYS A C 7
ATOM 3164 O O . CYS A 1 3 ? 23.259 1.674 -7.618 1.00 0.00 3 CYS A O 7
ATOM 3171 N N . TRP A 1 4 ? 24.077 -0.127 -6.554 1.00 0.00 4 TRP A N 7
ATOM 3172 C CA . TRP A 1 4 ? 23.897 -1.039 -7.678 1.00 0.00 4 TRP A CA 7
ATOM 3173 C C . TRP A 1 4 ? 23.094 -2.247 -7.208 1.00 0.00 4 TRP A C 7
ATOM 3174 O O . TRP A 1 4 ? 22.867 -2.410 -6.010 1.00 0.00 4 TRP A O 7
ATOM 3195 N N . ASN A 1 5 ? 22.620 -3.057 -8.149 1.00 0.00 5 ASN A N 7
ATOM 3196 C CA . ASN A 1 5 ? 21.879 -4.265 -7.805 1.00 0.00 5 ASN A CA 7
ATOM 3197 C C . ASN A 1 5 ? 20.907 -3.992 -6.660 1.00 0.00 5 ASN A C 7
ATOM 3198 O O . ASN A 1 5 ? 20.564 -4.891 -5.892 1.00 0.00 5 ASN A O 7
ATOM 3209 N N . GLY A 1 6 ? 20.384 -2.771 -6.625 1.00 0.00 6 GLY A N 7
ATOM 3210 C CA . GLY A 1 6 ? 19.368 -2.410 -5.646 1.00 0.00 6 GLY A CA 7
ATOM 3211 C C . GLY A 1 6 ? 19.947 -2.339 -4.237 1.00 0.00 6 GLY A C 7
ATOM 3212 O O . GLY A 1 6 ? 19.203 -2.216 -3.264 1.00 0.00 6 GLY A O 7
ATOM 3216 N N . GLY A 1 7 ? 21.264 -2.184 -4.153 1.00 0.00 7 GLY A N 7
ATOM 3217 C CA . GLY A 1 7 ? 21.931 -2.086 -2.858 1.00 0.00 7 GLY A CA 7
ATOM 3218 C C . GLY A 1 7 ? 21.667 -0.727 -2.221 1.00 0.00 7 GLY A C 7
ATOM 3219 O O . GLY A 1 7 ? 20.917 0.078 -2.771 1.00 0.00 7 GLY A O 7
ATOM 3223 N N . ARG A 1 8 ? 22.420 -0.403 -1.171 1.00 0.00 8 ARG A N 7
ATOM 3224 C CA . ARG A 1 8 ? 22.299 0.904 -0.529 1.00 0.00 8 ARG A CA 7
ATOM 3225 C C . ARG A 1 8 ? 23.671 1.400 -0.073 1.00 0.00 8 ARG A C 7
ATOM 3226 O O . ARG A 1 8 ? 24.594 0.594 0.043 1.00 0.00 8 ARG A O 7
ATOM 3247 N N . CYS A 1 9 ? 23.750 2.640 0.408 1.00 0.00 9 CYS A N 7
ATOM 3248 C CA . CYS A 1 9 ? 24.992 3.142 0.997 1.00 0.00 9 CYS A CA 7
ATOM 3249 C C . CYS A 1 9 ? 24.824 3.215 2.511 1.00 0.00 9 CYS A C 7
ATOM 3250 O O . CYS A 1 9 ? 24.058 4.033 3.018 1.00 0.00 9 CYS A O 7
ATOM 3257 N N . ARG A 1 10 ? 25.756 2.567 3.203 1.00 0.00 10 ARG A N 7
ATOM 3258 C CA . ARG A 1 10 ? 25.908 2.726 4.645 1.00 0.00 10 ARG A CA 7
ATOM 3259 C C . ARG A 1 10 ? 27.323 2.327 5.052 1.00 0.00 10 ARG A C 7
ATOM 3260 O O . ARG A 1 10 ? 27.973 1.543 4.361 1.00 0.00 10 ARG A O 7
ATOM 3281 N N . LYS A 1 11 ? 27.755 2.776 6.227 1.00 0.00 11 LYS A N 7
ATOM 3282 C CA . LYS A 1 11 ? 29.052 2.362 6.748 1.00 0.00 11 LYS A CA 7
ATOM 3283 C C . LYS A 1 11 ? 29.077 0.850 6.936 1.00 0.00 11 LYS A C 7
ATOM 3284 O O . LYS A 1 11 ? 30.127 0.256 7.181 1.00 0.00 11 LYS A O 7
ATOM 3303 N N . LYS A 1 12 ? 27.897 0.243 6.849 1.00 0.00 12 LYS A N 7
ATOM 3304 C CA . LYS A 1 12 ? 27.758 -1.204 6.964 1.00 0.00 12 LYS A CA 7
ATOM 3305 C C . LYS A 1 12 ? 26.804 -1.705 5.886 1.00 0.00 12 LYS A C 7
ATOM 3306 O O . LYS A 1 12 ? 26.288 -0.916 5.095 1.00 0.00 12 LYS A O 7
ATOM 3325 N N . CYS A 1 13 ? 26.679 -3.022 5.765 1.00 0.00 13 CYS A N 7
ATOM 3326 C CA . CYS A 1 13 ? 25.829 -3.614 4.738 1.00 0.00 13 CYS A CA 7
ATOM 3327 C C . CYS A 1 13 ? 24.566 -4.191 5.362 1.00 0.00 13 CYS A C 7
ATOM 3328 O O . CYS A 1 13 ? 24.619 -5.021 6.270 1.00 0.00 13 CYS A O 7
ATOM 3335 N N . LYS A 1 14 ? 23.431 -3.732 4.845 1.00 0.00 14 LYS A N 7
ATOM 3336 C CA . LYS A 1 14 ? 22.139 -4.165 5.356 1.00 0.00 14 LYS A CA 7
ATOM 3337 C C . LYS A 1 14 ? 22.099 -5.687 5.471 1.00 0.00 14 LYS A C 7
ATOM 3338 O O . LYS A 1 14 ? 23.061 -6.370 5.123 1.00 0.00 14 LYS A O 7
ATOM 3357 N N . GLU A 1 15 ? 21.068 -6.201 6.133 1.00 0.00 15 GLU A N 7
ATOM 3358 C CA . GLU A 1 15 ? 20.912 -7.643 6.285 1.00 0.00 15 GLU A CA 7
ATOM 3359 C C . GLU A 1 15 ? 21.371 -8.387 5.033 1.00 0.00 15 GLU A C 7
ATOM 3360 O O . GLU A 1 15 ? 20.806 -8.229 3.950 1.00 0.00 15 GLU A O 7
ATOM 3372 N N . ASN A 1 16 ? 22.384 -9.226 5.218 1.00 0.00 16 ASN A N 7
ATOM 3373 C CA . ASN A 1 16 ? 22.858 -10.109 4.158 1.00 0.00 16 ASN A CA 7
ATOM 3374 C C . ASN A 1 16 ? 23.241 -9.311 2.917 1.00 0.00 16 ASN A C 7
ATOM 3375 O O . ASN A 1 16 ? 22.794 -9.619 1.812 1.00 0.00 16 ASN A O 7
ATOM 3386 N N . GLU A 1 17 ? 24.073 -8.289 3.101 1.00 0.00 17 GLU A N 7
ATOM 3387 C CA . GLU A 1 17 ? 24.485 -7.431 1.996 1.00 0.00 17 GLU A CA 7
ATOM 3388 C C . GLU A 1 17 ? 26.004 -7.337 1.905 1.00 0.00 17 GLU A C 7
ATOM 3389 O O . GLU A 1 17 ? 26.697 -7.309 2.922 1.00 0.00 17 GLU A O 7
ATOM 3401 N N . LYS A 1 18 ? 26.513 -7.507 0.688 1.00 0.00 18 LYS A N 7
ATOM 3402 C CA . LYS A 1 18 ? 27.953 -7.547 0.453 1.00 0.00 18 LYS A CA 7
ATOM 3403 C C . LYS A 1 18 ? 28.503 -6.127 0.334 1.00 0.00 18 LYS A C 7
ATOM 3404 O O . LYS A 1 18 ? 27.995 -5.377 -0.496 1.00 0.00 18 LYS A O 7
ATOM 3423 N N . PRO A 1 19 ? 29.539 -5.745 1.038 1.00 0.00 19 PRO A N 7
ATOM 3424 C CA . PRO A 1 19 ? 30.140 -4.392 0.851 1.00 0.00 19 PRO A CA 7
ATOM 3425 C C . PRO A 1 19 ? 30.654 -4.185 -0.571 1.00 0.00 19 PRO A C 7
ATOM 3426 O O . PRO A 1 19 ? 31.643 -4.812 -0.950 1.00 0.00 19 PRO A O 7
ATOM 3437 N N . ILE A 1 20 ? 30.228 -3.096 -1.208 1.00 0.00 20 ILE A N 7
ATOM 3438 C CA . ILE A 1 20 ? 30.868 -2.659 -2.448 1.00 0.00 20 ILE A CA 7
ATOM 3439 C C . ILE A 1 20 ? 30.912 -1.139 -2.586 1.00 0.00 20 ILE A C 7
ATOM 3440 O O . ILE A 1 20 ? 30.402 -0.396 -1.749 1.00 0.00 20 ILE A O 7
ATOM 3456 N N . GLY A 1 21 ? 31.407 -0.712 -3.744 1.00 0.00 21 GLY A N 7
ATOM 3457 C CA . GLY A 1 21 ? 31.305 0.676 -4.180 1.00 0.00 21 GLY A CA 7
ATOM 3458 C C . GLY A 1 21 ? 31.569 1.655 -3.042 1.00 0.00 21 GLY A C 7
ATOM 3459 O O . GLY A 1 21 ? 32.105 1.263 -2.006 1.00 0.00 21 GLY A O 7
ATOM 3463 N N . TYR A 1 22 ? 31.467 2.946 -3.349 1.00 0.00 22 TYR A N 7
ATOM 3464 C CA . TYR A 1 22 ? 31.851 4.005 -2.419 1.00 0.00 22 TYR A CA 7
ATOM 3465 C C . TYR A 1 22 ? 30.707 5.012 -2.290 1.00 0.00 22 TYR A C 7
ATOM 3466 O O . TYR A 1 22 ? 29.812 5.041 -3.133 1.00 0.00 22 TYR A O 7
ATOM 3484 N N . CYS A 1 23 ? 30.637 5.700 -1.153 1.00 0.00 23 CYS A N 7
ATOM 3485 C CA . CYS A 1 23 ? 29.559 6.649 -0.884 1.00 0.00 23 CYS A CA 7
ATOM 3486 C C . CYS A 1 23 ? 30.041 7.693 0.125 1.00 0.00 23 CYS A C 7
ATOM 3487 O O . CYS A 1 23 ? 31.249 7.885 0.268 1.00 0.00 23 CYS A O 7
ATOM 3494 N N . ARG A 1 24 ? 29.136 8.577 0.539 1.00 0.00 24 ARG A N 7
ATOM 3495 C CA . ARG A 1 24 ? 29.505 9.775 1.290 1.00 0.00 24 ARG A CA 7
ATOM 3496 C C . ARG A 1 24 ? 29.819 9.433 2.742 1.00 0.00 24 ARG A C 7
ATOM 3497 O O . ARG A 1 24 ? 29.876 8.247 3.063 1.00 0.00 24 ARG A O 7
ATOM 3518 N N . ASN A 1 25 ? 30.492 10.376 3.399 1.00 0.00 25 ASN A N 7
ATOM 3519 C CA . ASN A 1 25 ? 30.864 10.243 4.805 1.00 0.00 25 ASN A CA 7
ATOM 3520 C C . ASN A 1 25 ? 31.258 8.804 5.127 1.00 0.00 25 ASN A C 7
ATOM 3521 O O . ASN A 1 25 ? 30.905 8.274 6.180 1.00 0.00 25 ASN A O 7
ATOM 3532 N N . GLY A 1 26 ? 32.214 8.289 4.362 1.00 0.00 26 GLY A N 7
ATOM 3533 C CA . GLY A 1 26 ? 32.814 6.999 4.680 1.00 0.00 26 GLY A CA 7
ATOM 3534 C C . GLY A 1 26 ? 31.819 5.857 4.496 1.00 0.00 26 GLY A C 7
ATOM 3535 O O . GLY A 1 26 ? 31.950 4.808 5.127 1.00 0.00 26 GLY A O 7
ATOM 3539 N N . LYS A 1 27 ? 30.802 6.070 3.667 1.00 0.00 27 LYS A N 7
ATOM 3540 C CA . LYS A 1 27 ? 29.807 5.032 3.412 1.00 0.00 27 LYS A CA 7
ATOM 3541 C C . LYS A 1 27 ? 30.173 4.322 2.113 1.00 0.00 27 LYS A C 7
ATOM 3542 O O . LYS A 1 27 ? 30.836 4.901 1.253 1.00 0.00 27 LYS A O 7
ATOM 3561 N N . LYS A 1 28 ? 29.751 3.070 1.969 1.00 0.00 28 LYS A N 7
ATOM 3562 C CA . LYS A 1 28 ? 29.992 2.327 0.737 1.00 0.00 28 LYS A CA 7
ATOM 3563 C C . LYS A 1 28 ? 28.676 1.782 0.200 1.00 0.00 28 LYS A C 7
ATOM 3564 O O . LYS A 1 28 ? 27.826 1.392 0.999 1.00 0.00 28 LYS A O 7
ATOM 3583 N N . CYS A 1 29 ? 28.686 1.347 -1.055 1.00 0.00 29 CYS A N 7
ATOM 3584 C CA . CYS A 1 29 ? 27.496 0.700 -1.589 1.00 0.00 29 CYS A CA 7
ATOM 3585 C C . CYS A 1 29 ? 27.646 -0.786 -1.325 1.00 0.00 29 CYS A C 7
ATOM 3586 O O . CYS A 1 29 ? 28.391 -1.491 -2.001 1.00 0.00 29 CYS A O 7
ATOM 3593 N N . CYS A 1 30 ? 26.857 -1.266 -0.378 1.00 0.00 30 CYS A N 7
ATOM 3594 C CA . CYS A 1 30 ? 26.745 -2.705 -0.233 1.00 0.00 30 CYS A CA 7
ATOM 3595 C C . CYS A 1 30 ? 25.709 -3.222 -1.221 1.00 0.00 30 CYS A C 7
ATOM 3596 O O . CYS A 1 30 ? 24.507 -3.067 -1.002 1.00 0.00 30 CYS A O 7
ATOM 3603 N N . VAL A 1 31 ? 26.160 -4.062 -2.146 1.00 0.00 31 VAL A N 7
ATOM 3604 C CA . VAL A 1 31 ? 25.238 -4.678 -3.092 1.00 0.00 31 VAL A CA 7
ATOM 3605 C C . VAL A 1 31 ? 24.708 -5.950 -2.445 1.00 0.00 31 VAL A C 7
ATOM 3606 O O . VAL A 1 31 ? 25.436 -6.927 -2.269 1.00 0.00 31 VAL A O 7
ATOM 3619 N N . ASN A 1 32 ? 23.390 -5.967 -2.291 1.00 0.00 32 ASN A N 7
ATOM 3620 C CA . ASN A 1 32 ? 22.702 -7.072 -1.642 1.00 0.00 32 ASN A CA 7
ATOM 3621 C C . ASN A 1 32 ? 23.297 -8.410 -2.067 1.00 0.00 32 ASN A C 7
ATOM 3622 O O . ASN A 1 32 ? 23.823 -8.465 -3.168 1.00 0.00 32 ASN A O 7
ATOM 3634 N N . LYS A 1 1 ? 26.609 8.496 -7.299 1.00 0.00 1 LYS A N 8
ATOM 3635 C CA . LYS A 1 1 ? 25.173 8.549 -7.694 1.00 0.00 1 LYS A CA 8
ATOM 3636 C C . LYS A 1 1 ? 24.366 7.654 -6.759 1.00 0.00 1 LYS A C 8
ATOM 3637 O O . LYS A 1 1 ? 24.263 7.926 -5.563 1.00 0.00 1 LYS A O 8
ATOM 3658 N N . LYS A 1 2 ? 23.842 6.556 -7.298 1.00 0.00 2 LYS A N 8
ATOM 3659 C CA . LYS A 1 2 ? 23.091 5.583 -6.509 1.00 0.00 2 LYS A CA 8
ATOM 3660 C C . LYS A 1 2 ? 23.798 4.233 -6.563 1.00 0.00 2 LYS A C 8
ATOM 3661 O O . LYS A 1 2 ? 24.442 3.894 -7.556 1.00 0.00 2 LYS A O 8
ATOM 3680 N N . CYS A 1 3 ? 23.629 3.440 -5.510 1.00 0.00 3 CYS A N 8
ATOM 3681 C CA . CYS A 1 3 ? 24.251 2.124 -5.473 1.00 0.00 3 CYS A CA 8
ATOM 3682 C C . CYS A 1 3 ? 23.705 1.235 -6.582 1.00 0.00 3 CYS A C 8
ATOM 3683 O O . CYS A 1 3 ? 23.244 1.742 -7.605 1.00 0.00 3 CYS A O 8
ATOM 3690 N N . TRP A 1 4 ? 24.152 -0.016 -6.548 1.00 0.00 4 TRP A N 8
ATOM 3691 C CA . TRP A 1 4 ? 23.971 -0.939 -7.663 1.00 0.00 4 TRP A CA 8
ATOM 3692 C C . TRP A 1 4 ? 23.184 -2.150 -7.172 1.00 0.00 4 TRP A C 8
ATOM 3693 O O . TRP A 1 4 ? 22.877 -2.241 -5.984 1.00 0.00 4 TRP A O 8
ATOM 3714 N N . ASN A 1 5 ? 22.743 -2.990 -8.104 1.00 0.00 5 ASN A N 8
ATOM 3715 C CA . ASN A 1 5 ? 22.008 -4.201 -7.753 1.00 0.00 5 ASN A CA 8
ATOM 3716 C C . ASN A 1 5 ? 21.013 -3.924 -6.630 1.00 0.00 5 ASN A C 8
ATOM 3717 O O . ASN A 1 5 ? 20.677 -4.813 -5.848 1.00 0.00 5 ASN A O 8
ATOM 3728 N N . GLY A 1 6 ? 20.475 -2.709 -6.621 1.00 0.00 6 GLY A N 8
ATOM 3729 C CA . GLY A 1 6 ? 19.431 -2.350 -5.670 1.00 0.00 6 GLY A CA 8
ATOM 3730 C C . GLY A 1 6 ? 19.985 -2.180 -4.259 1.00 0.00 6 GLY A C 8
ATOM 3731 O O . GLY A 1 6 ? 19.254 -1.805 -3.343 1.00 0.00 6 GLY A O 8
ATOM 3735 N N . GLY A 1 7 ? 21.301 -2.294 -4.124 1.00 0.00 7 GLY A N 8
ATOM 3736 C CA . GLY A 1 7 ? 21.930 -2.122 -2.819 1.00 0.00 7 GLY A CA 8
ATOM 3737 C C . GLY A 1 7 ? 21.631 -0.743 -2.240 1.00 0.00 7 GLY A C 8
ATOM 3738 O O . GLY A 1 7 ? 21.013 0.086 -2.907 1.00 0.00 7 GLY A O 8
ATOM 3742 N N . ARG A 1 8 ? 22.290 -0.419 -1.130 1.00 0.00 8 ARG A N 8
ATOM 3743 C CA . ARG A 1 8 ? 22.183 0.912 -0.538 1.00 0.00 8 ARG A CA 8
ATOM 3744 C C . ARG A 1 8 ? 23.558 1.429 -0.120 1.00 0.00 8 ARG A C 8
ATOM 3745 O O . ARG A 1 8 ? 24.533 0.678 -0.141 1.00 0.00 8 ARG A O 8
ATOM 3766 N N . CYS A 1 9 ? 23.598 2.637 0.438 1.00 0.00 9 CYS A N 8
ATOM 3767 C CA . CYS A 1 9 ? 24.831 3.189 0.995 1.00 0.00 9 CYS A CA 8
ATOM 3768 C C . CYS A 1 9 ? 24.751 3.172 2.520 1.00 0.00 9 CYS A C 8
ATOM 3769 O O . CYS A 1 9 ? 23.858 3.775 3.113 1.00 0.00 9 CYS A O 8
ATOM 3776 N N . ARG A 1 10 ? 25.754 2.561 3.144 1.00 0.00 10 ARG A N 8
ATOM 3777 C CA . ARG A 1 10 ? 25.870 2.567 4.598 1.00 0.00 10 ARG A CA 8
ATOM 3778 C C . ARG A 1 10 ? 27.291 2.166 4.988 1.00 0.00 10 ARG A C 8
ATOM 3779 O O . ARG A 1 10 ? 27.920 1.358 4.306 1.00 0.00 10 ARG A O 8
ATOM 3800 N N . LYS A 1 11 ? 27.760 2.656 6.132 1.00 0.00 11 LYS A N 8
ATOM 3801 C CA . LYS A 1 11 ? 29.058 2.236 6.649 1.00 0.00 11 LYS A CA 8
ATOM 3802 C C . LYS A 1 11 ? 29.061 0.727 6.852 1.00 0.00 11 LYS A C 8
ATOM 3803 O O . LYS A 1 11 ? 30.106 0.110 7.062 1.00 0.00 11 LYS A O 8
ATOM 3822 N N . LYS A 1 12 ? 27.860 0.159 6.842 1.00 0.00 12 LYS A N 8
ATOM 3823 C CA . LYS A 1 12 ? 27.670 -1.282 6.952 1.00 0.00 12 LYS A CA 8
ATOM 3824 C C . LYS A 1 12 ? 26.785 -1.752 5.803 1.00 0.00 12 LYS A C 8
ATOM 3825 O O . LYS A 1 12 ? 26.434 -0.969 4.921 1.00 0.00 12 LYS A O 8
ATOM 3844 N N . CYS A 1 13 ? 26.638 -3.067 5.687 1.00 0.00 13 CYS A N 8
ATOM 3845 C CA . CYS A 1 13 ? 25.809 -3.648 4.638 1.00 0.00 13 CYS A CA 8
ATOM 3846 C C . CYS A 1 13 ? 24.514 -4.198 5.215 1.00 0.00 13 CYS A C 8
ATOM 3847 O O . CYS A 1 13 ? 24.515 -4.999 6.150 1.00 0.00 13 CYS A O 8
ATOM 3854 N N . LYS A 1 14 ? 23.411 -3.719 4.650 1.00 0.00 14 LYS A N 8
ATOM 3855 C CA . LYS A 1 14 ? 22.088 -4.120 5.107 1.00 0.00 14 LYS A CA 8
ATOM 3856 C C . LYS A 1 14 ? 22.049 -5.629 5.327 1.00 0.00 14 LYS A C 8
ATOM 3857 O O . LYS A 1 14 ? 22.986 -6.346 4.976 1.00 0.00 14 LYS A O 8
ATOM 3876 N N . GLU A 1 15 ? 20.994 -6.095 5.987 1.00 0.00 15 GLU A N 8
ATOM 3877 C CA . GLU A 1 15 ? 20.856 -7.512 6.297 1.00 0.00 15 GLU A CA 8
ATOM 3878 C C . GLU A 1 15 ? 21.376 -8.389 5.161 1.00 0.00 15 GLU A C 8
ATOM 3879 O O . GLU A 1 15 ? 20.884 -8.322 4.034 1.00 0.00 15 GLU A O 8
ATOM 3891 N N . ASN A 1 16 ? 22.480 -9.078 5.431 1.00 0.00 16 ASN A N 8
ATOM 3892 C CA . ASN A 1 16 ? 23.038 -10.033 4.479 1.00 0.00 16 ASN A CA 8
ATOM 3893 C C . ASN A 1 16 ? 23.400 -9.351 3.166 1.00 0.00 16 ASN A C 8
ATOM 3894 O O . ASN A 1 16 ? 22.949 -9.773 2.101 1.00 0.00 16 ASN A O 8
ATOM 3905 N N . GLU A 1 17 ? 24.144 -8.251 3.248 1.00 0.00 17 GLU A N 8
ATOM 3906 C CA . GLU A 1 17 ? 24.543 -7.510 2.056 1.00 0.00 17 GLU A CA 8
ATOM 3907 C C . GLU A 1 17 ? 26.061 -7.395 1.967 1.00 0.00 17 GLU A C 8
ATOM 3908 O O . GLU A 1 17 ? 26.750 -7.374 2.987 1.00 0.00 17 GLU A O 8
ATOM 3920 N N . LYS A 1 18 ? 26.585 -7.480 0.746 1.00 0.00 18 LYS A N 8
ATOM 3921 C CA . LYS A 1 18 ? 28.029 -7.480 0.534 1.00 0.00 18 LYS A CA 8
ATOM 3922 C C . LYS A 1 18 ? 28.530 -6.039 0.430 1.00 0.00 18 LYS A C 8
ATOM 3923 O O . LYS A 1 18 ? 28.008 -5.299 -0.402 1.00 0.00 18 LYS A O 8
ATOM 3942 N N . PRO A 1 19 ? 29.560 -5.635 1.132 1.00 0.00 19 PRO A N 8
ATOM 3943 C CA . PRO A 1 19 ? 30.172 -4.292 0.911 1.00 0.00 19 PRO A CA 8
ATOM 3944 C C . PRO A 1 19 ? 30.672 -4.117 -0.519 1.00 0.00 19 PRO A C 8
ATOM 3945 O O . PRO A 1 19 ? 31.672 -4.735 -0.884 1.00 0.00 19 PRO A O 8
ATOM 3956 N N . ILE A 1 20 ? 30.238 -3.039 -1.170 1.00 0.00 20 ILE A N 8
ATOM 3957 C CA . ILE A 1 20 ? 30.880 -2.617 -2.414 1.00 0.00 20 ILE A CA 8
ATOM 3958 C C . ILE A 1 20 ? 30.907 -1.101 -2.586 1.00 0.00 20 ILE A C 8
ATOM 3959 O O . ILE A 1 20 ? 30.436 -0.336 -1.744 1.00 0.00 20 ILE A O 8
ATOM 3975 N N . GLY A 1 21 ? 31.391 -0.710 -3.761 1.00 0.00 21 GLY A N 8
ATOM 3976 C CA . GLY A 1 21 ? 31.360 0.677 -4.208 1.00 0.00 21 GLY A CA 8
ATOM 3977 C C . GLY A 1 21 ? 31.653 1.642 -3.066 1.00 0.00 21 GLY A C 8
ATOM 3978 O O . GLY A 1 21 ? 32.199 1.233 -2.043 1.00 0.00 21 GLY A O 8
ATOM 3982 N N . TYR A 1 22 ? 31.578 2.934 -3.372 1.00 0.00 22 TYR A N 8
ATOM 3983 C CA . TYR A 1 22 ? 31.987 3.975 -2.434 1.00 0.00 22 TYR A CA 8
ATOM 3984 C C . TYR A 1 22 ? 30.885 5.027 -2.328 1.00 0.00 22 TYR A C 8
ATOM 3985 O O . TYR A 1 22 ? 30.005 5.107 -3.185 1.00 0.00 22 TYR A O 8
ATOM 4003 N N . CYS A 1 23 ? 30.853 5.716 -1.193 1.00 0.00 23 CYS A N 8
ATOM 4004 C CA . CYS A 1 23 ? 29.779 6.652 -0.882 1.00 0.00 23 CYS A CA 8
ATOM 4005 C C . CYS A 1 23 ? 30.316 7.687 0.107 1.00 0.00 23 CYS A C 8
ATOM 4006 O O . CYS A 1 23 ? 31.528 7.794 0.294 1.00 0.00 23 CYS A O 8
ATOM 4013 N N . ARG A 1 24 ? 29.441 8.572 0.572 1.00 0.00 24 ARG A N 8
ATOM 4014 C CA . ARG A 1 24 ? 29.862 9.723 1.365 1.00 0.00 24 ARG A CA 8
ATOM 4015 C C . ARG A 1 24 ? 30.193 9.315 2.797 1.00 0.00 24 ARG A C 8
ATOM 4016 O O . ARG A 1 24 ? 30.134 8.128 3.111 1.00 0.00 24 ARG A O 8
ATOM 4037 N N . ASN A 1 25 ? 30.919 10.206 3.467 1.00 0.00 25 ASN A N 8
ATOM 4038 C CA . ASN A 1 25 ? 31.244 10.062 4.882 1.00 0.00 25 ASN A CA 8
ATOM 4039 C C . ASN A 1 25 ? 31.404 8.600 5.285 1.00 0.00 25 ASN A C 8
ATOM 4040 O O . ASN A 1 25 ? 30.965 8.205 6.364 1.00 0.00 25 ASN A O 8
ATOM 4051 N N . GLY A 1 26 ? 32.281 7.896 4.576 1.00 0.00 26 GLY A N 8
ATOM 4052 C CA . GLY A 1 26 ? 32.628 6.529 4.948 1.00 0.00 26 GLY A CA 8
ATOM 4053 C C . GLY A 1 26 ? 31.699 5.522 4.278 1.00 0.00 26 GLY A C 8
ATOM 4054 O O . GLY A 1 26 ? 32.052 4.352 4.132 1.00 0.00 26 GLY A O 8
ATOM 4058 N N . LYS A 1 27 ? 30.456 5.925 4.033 1.00 0.00 27 LYS A N 8
ATOM 4059 C CA . LYS A 1 27 ? 29.448 4.960 3.613 1.00 0.00 27 LYS A CA 8
ATOM 4060 C C . LYS A 1 27 ? 29.747 4.488 2.194 1.00 0.00 27 LYS A C 8
ATOM 4061 O O . LYS A 1 27 ? 30.421 5.189 1.439 1.00 0.00 27 LYS A O 8
ATOM 4080 N N . LYS A 1 28 ? 29.598 3.183 1.999 1.00 0.00 28 LYS A N 8
ATOM 4081 C CA . LYS A 1 28 ? 29.938 2.531 0.738 1.00 0.00 28 LYS A CA 8
ATOM 4082 C C . LYS A 1 28 ? 28.667 1.941 0.145 1.00 0.00 28 LYS A C 8
ATOM 4083 O O . LYS A 1 28 ? 27.753 1.613 0.903 1.00 0.00 28 L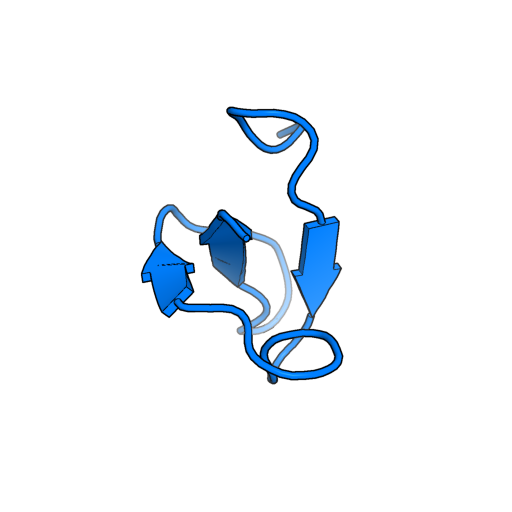YS A O 8
ATOM 4102 N N . CYS A 1 29 ? 28.729 1.470 -1.096 1.00 0.00 29 CYS A N 8
ATOM 4103 C CA . CYS A 1 29 ? 27.559 0.778 -1.621 1.00 0.00 29 CYS A CA 8
ATOM 4104 C C . CYS A 1 29 ? 27.727 -0.694 -1.300 1.00 0.00 29 CYS A C 8
ATOM 4105 O O . CYS A 1 29 ? 28.399 -1.442 -2.006 1.00 0.00 29 CYS A O 8
ATOM 4112 N N . CYS A 1 30 ? 26.918 -1.129 -0.348 1.00 0.00 30 CYS A N 8
ATOM 4113 C CA . CYS A 1 30 ? 26.775 -2.556 -0.130 1.00 0.00 30 CYS A CA 8
ATOM 4114 C C . CYS A 1 30 ? 25.753 -3.112 -1.111 1.00 0.00 30 CYS A C 8
ATOM 4115 O O . CYS A 1 30 ? 24.547 -2.978 -0.902 1.00 0.00 30 CYS A O 8
ATOM 4122 N N . VAL A 1 31 ? 26.226 -3.936 -2.041 1.00 0.00 31 VAL A N 8
ATOM 4123 C CA . VAL A 1 31 ? 25.321 -4.582 -2.981 1.00 0.00 31 VAL A CA 8
ATOM 4124 C C . VAL A 1 31 ? 24.831 -5.879 -2.350 1.00 0.00 31 VAL A C 8
ATOM 4125 O O . VAL A 1 31 ? 25.576 -6.852 -2.229 1.00 0.00 31 VAL A O 8
ATOM 4138 N N . ASN A 1 32 ? 23.511 -5.940 -2.221 1.00 0.00 32 ASN A N 8
ATOM 4139 C CA . ASN A 1 32 ? 22.859 -7.069 -1.575 1.00 0.00 32 ASN A CA 8
ATOM 4140 C C . ASN A 1 32 ? 23.331 -8.381 -2.191 1.00 0.00 32 ASN A C 8
ATOM 4141 O O . ASN A 1 32 ? 23.918 -9.165 -1.465 1.00 0.00 32 ASN A O 8
ATOM 4153 N N . LYS A 1 1 ? 24.349 8.520 -3.581 1.00 0.00 1 LYS A N 9
ATOM 4154 C CA . LYS A 1 1 ? 23.308 7.464 -3.433 1.00 0.00 1 LYS A CA 9
ATOM 4155 C C . LYS A 1 1 ? 23.344 6.552 -4.655 1.00 0.00 1 LYS A C 9
ATOM 4156 O O . LYS A 1 1 ? 22.312 6.044 -5.093 1.00 0.00 1 LYS A O 9
ATOM 4177 N N . LYS A 1 2 ? 24.515 6.463 -5.280 1.00 0.00 2 LYS A N 9
ATOM 4178 C CA . LYS A 1 2 ? 24.686 5.647 -6.477 1.00 0.00 2 LYS A CA 9
ATOM 4179 C C . LYS A 1 2 ? 25.215 4.267 -6.100 1.00 0.00 2 LYS A C 9
ATOM 4180 O O . LYS A 1 2 ? 26.407 4.110 -5.839 1.00 0.00 2 LYS A O 9
ATOM 4199 N N . CYS A 1 3 ? 24.369 3.249 -6.229 1.00 0.00 3 CYS A N 9
ATOM 4200 C CA . CYS A 1 3 ? 24.782 1.872 -5.979 1.00 0.00 3 CYS A CA 9
ATOM 4201 C C . CYS A 1 3 ? 24.214 0.936 -7.040 1.00 0.00 3 CYS A C 9
ATOM 4202 O O . CYS A 1 3 ? 23.940 1.365 -8.160 1.00 0.00 3 CYS A O 9
ATOM 4209 N N . TRP A 1 4 ? 24.440 -0.353 -6.807 1.00 0.00 4 TRP A N 9
ATOM 4210 C CA . TRP A 1 4 ? 24.227 -1.381 -7.820 1.00 0.00 4 TRP A CA 9
ATOM 4211 C C . TRP A 1 4 ? 23.260 -2.428 -7.269 1.00 0.00 4 TRP A C 9
ATOM 4212 O O . TRP A 1 4 ? 23.037 -2.495 -6.061 1.00 0.00 4 TRP A O 9
ATOM 4233 N N . ASN A 1 5 ? 22.709 -3.256 -8.151 1.00 0.00 5 ASN A N 9
ATOM 4234 C CA . ASN A 1 5 ? 21.827 -4.340 -7.729 1.00 0.00 5 ASN A CA 9
ATOM 4235 C C . ASN A 1 5 ? 20.855 -3.875 -6.649 1.00 0.00 5 ASN A C 9
ATOM 4236 O O . ASN A 1 5 ? 20.580 -4.606 -5.698 1.00 0.00 5 ASN A O 9
ATOM 4247 N N . GLY A 1 6 ? 20.427 -2.621 -6.742 1.00 0.00 6 GLY A N 9
ATOM 4248 C CA . GLY A 1 6 ? 19.450 -2.097 -5.798 1.00 0.00 6 GLY A CA 9
ATOM 4249 C C . GLY A 1 6 ? 20.055 -1.968 -4.404 1.00 0.00 6 GLY A C 9
ATOM 4250 O O . GLY A 1 6 ? 19.430 -1.413 -3.500 1.00 0.00 6 GLY A O 9
ATOM 4254 N N . GLY A 1 7 ? 21.332 -2.315 -4.286 1.00 0.00 7 GLY A N 9
ATOM 4255 C CA . GLY A 1 7 ? 22.036 -2.141 -3.022 1.00 0.00 7 GLY A CA 9
ATOM 4256 C C . GLY A 1 7 ? 21.982 -0.683 -2.577 1.00 0.00 7 GLY A C 9
ATOM 4257 O O . GLY A 1 7 ? 21.534 0.176 -3.337 1.00 0.00 7 GLY A O 9
ATOM 4261 N N . ARG A 1 8 ? 22.366 -0.411 -1.331 1.00 0.00 8 ARG A N 9
ATOM 4262 C CA . ARG A 1 8 ? 22.295 0.943 -0.785 1.00 0.00 8 ARG A CA 9
ATOM 4263 C C . ARG A 1 8 ? 23.666 1.407 -0.305 1.00 0.00 8 ARG A C 9
ATOM 4264 O O . ARG A 1 8 ? 24.647 0.673 -0.424 1.00 0.00 8 ARG A O 9
ATOM 4285 N N . CYS A 1 9 ? 23.730 2.631 0.216 1.00 0.00 9 CYS A N 9
ATOM 4286 C CA . CYS A 1 9 ? 24.957 3.165 0.807 1.00 0.00 9 CYS A CA 9
ATOM 4287 C C . CYS A 1 9 ? 24.817 3.258 2.325 1.00 0.00 9 CYS A C 9
ATOM 4288 O O . CYS A 1 9 ? 23.934 3.950 2.832 1.00 0.00 9 CYS A O 9
ATOM 4295 N N . ARG A 1 10 ? 25.760 2.656 3.043 1.00 0.00 10 ARG A N 9
ATOM 4296 C CA . ARG A 1 10 ? 25.829 2.799 4.495 1.00 0.00 10 ARG A CA 9
ATOM 4297 C C . ARG A 1 10 ? 27.224 2.419 4.986 1.00 0.00 10 ARG A C 9
ATOM 4298 O O . ARG A 1 10 ? 27.918 1.635 4.339 1.00 0.00 10 ARG A O 9
ATOM 4319 N N . LYS A 1 11 ? 27.580 2.861 6.189 1.00 0.00 11 LYS A N 9
ATOM 4320 C CA . LYS A 1 11 ? 28.858 2.476 6.778 1.00 0.00 11 LYS A CA 9
ATOM 4321 C C . LYS A 1 11 ? 28.917 0.963 6.950 1.00 0.00 11 LYS A C 9
ATOM 4322 O O . LYS A 1 11 ? 29.992 0.371 7.058 1.00 0.00 11 LYS A O 9
ATOM 4341 N N . LYS A 1 12 ? 27.743 0.347 6.872 1.00 0.00 12 LYS A N 9
ATOM 4342 C CA . LYS A 1 12 ? 27.605 -1.101 6.957 1.00 0.00 12 LYS A CA 9
ATOM 4343 C C . LYS A 1 12 ? 26.629 -1.568 5.884 1.00 0.00 12 LYS A C 9
ATOM 4344 O O . LYS A 1 12 ? 26.172 -0.764 5.071 1.00 0.00 12 LYS A O 9
ATOM 4363 N N . CYS A 1 13 ? 26.503 -2.883 5.738 1.00 0.00 13 CYS A N 9
ATOM 4364 C CA . CYS A 1 13 ? 25.703 -3.455 4.661 1.00 0.00 13 CYS A CA 9
ATOM 4365 C C . CYS A 1 13 ? 24.402 -4.028 5.205 1.00 0.00 13 CYS A C 9
ATOM 4366 O O . CYS A 1 13 ? 24.391 -4.807 6.158 1.00 0.00 13 CYS A O 9
ATOM 4373 N N . LYS A 1 14 ? 23.306 -3.551 4.625 1.00 0.00 14 LYS A N 9
ATOM 4374 C CA . LYS A 1 14 ? 21.973 -3.922 5.079 1.00 0.00 14 LYS A CA 9
ATOM 4375 C C . LYS A 1 14 ? 21.878 -5.434 5.259 1.00 0.00 14 LYS A C 9
ATOM 4376 O O . LYS A 1 14 ? 22.839 -6.157 5.003 1.00 0.00 14 LYS A O 9
ATOM 4395 N N . GLU A 1 15 ? 20.801 -5.875 5.900 1.00 0.00 15 GLU A N 9
ATOM 4396 C CA . GLU A 1 15 ? 20.572 -7.297 6.132 1.00 0.00 15 GLU A CA 9
ATOM 4397 C C . GLU A 1 15 ? 21.181 -8.167 5.036 1.00 0.00 15 GLU A C 9
ATOM 4398 O O . GLU A 1 15 ? 20.743 -8.137 3.886 1.00 0.00 15 GLU A O 9
ATOM 4410 N N . ASN A 1 16 ? 22.263 -8.852 5.386 1.00 0.00 16 ASN A N 9
ATOM 4411 C CA . ASN A 1 16 ? 22.881 -9.821 4.488 1.00 0.00 16 ASN A CA 9
ATOM 4412 C C . ASN A 1 16 ? 23.298 -9.162 3.178 1.00 0.00 16 ASN A C 9
ATOM 4413 O O . ASN A 1 16 ? 22.878 -9.596 2.105 1.00 0.00 16 ASN A O 9
ATOM 4424 N N . GLU A 1 17 ? 24.035 -8.059 3.272 1.00 0.00 17 GLU A N 9
ATOM 4425 C CA . GLU A 1 17 ? 24.453 -7.318 2.085 1.00 0.00 17 GLU A CA 9
ATOM 4426 C C . GLU A 1 17 ? 25.974 -7.237 1.991 1.00 0.00 17 GLU A C 9
ATOM 4427 O O . GLU A 1 17 ? 26.667 -7.168 3.006 1.00 0.00 17 GLU A O 9
ATOM 4439 N N . LYS A 1 18 ? 26.484 -7.412 0.774 1.00 0.00 18 LYS A N 9
ATOM 4440 C CA . LYS A 1 18 ? 27.924 -7.455 0.539 1.00 0.00 18 LYS A CA 9
ATOM 4441 C C . LYS A 1 18 ? 28.463 -6.030 0.401 1.00 0.00 18 LYS A C 9
ATOM 4442 O O . LYS A 1 18 ? 28.047 -5.328 -0.520 1.00 0.00 18 LYS A O 9
ATOM 4461 N N . PRO A 1 19 ? 29.474 -5.636 1.133 1.00 0.00 19 PRO A N 9
ATOM 4462 C CA . PRO A 1 19 ? 30.104 -4.303 0.920 1.00 0.00 19 PRO A CA 9
ATOM 4463 C C . PRO A 1 19 ? 30.600 -4.141 -0.514 1.00 0.00 19 PRO A C 9
ATOM 4464 O O . PRO A 1 19 ? 31.516 -4.853 -0.926 1.00 0.00 19 PRO A O 9
ATOM 4475 N N . ILE A 1 20 ? 30.217 -3.039 -1.155 1.00 0.00 20 ILE A N 9
ATOM 4476 C CA . ILE A 1 20 ? 30.754 -2.727 -2.477 1.00 0.00 20 ILE A CA 9
ATOM 4477 C C . ILE A 1 20 ? 30.840 -1.223 -2.729 1.00 0.00 20 ILE A C 9
ATOM 4478 O O . ILE A 1 20 ? 30.541 -0.418 -1.846 1.00 0.00 20 ILE A O 9
ATOM 4494 N N . GLY A 1 21 ? 31.282 -0.868 -3.931 1.00 0.00 21 GLY A N 9
ATOM 4495 C CA . GLY A 1 21 ? 31.351 0.521 -4.373 1.00 0.00 21 GLY A CA 9
ATOM 4496 C C . GLY A 1 21 ? 31.682 1.482 -3.236 1.00 0.00 21 GLY A C 9
ATOM 4497 O O . GLY A 1 21 ? 32.242 1.079 -2.217 1.00 0.00 21 GLY A O 9
ATOM 4501 N N . TYR A 1 22 ? 31.606 2.775 -3.537 1.00 0.00 22 TYR A N 9
ATOM 4502 C CA . TYR A 1 22 ? 32.046 3.812 -2.607 1.00 0.00 22 TYR A CA 9
ATOM 4503 C C . TYR A 1 22 ? 31.018 4.940 -2.568 1.00 0.00 22 TYR A C 9
ATOM 4504 O O . TYR A 1 22 ? 30.208 5.082 -3.484 1.00 0.00 22 TYR A O 9
ATOM 4522 N N . CYS A 1 23 ? 30.967 5.647 -1.443 1.00 0.00 23 CYS A N 9
ATOM 4523 C CA . CYS A 1 23 ? 29.919 6.630 -1.184 1.00 0.00 23 CYS A CA 9
ATOM 4524 C C . CYS A 1 23 ? 30.477 7.716 -0.264 1.00 0.00 23 CYS A C 9
ATOM 4525 O O . CYS A 1 23 ? 31.681 7.768 -0.014 1.00 0.00 23 CYS A O 9
ATOM 4532 N N . ARG A 1 24 ? 29.613 8.642 0.141 1.00 0.00 24 ARG A N 9
ATOM 4533 C CA . ARG A 1 24 ? 30.029 9.803 0.921 1.00 0.00 24 ARG A CA 9
ATOM 4534 C C . ARG A 1 24 ? 30.279 9.420 2.378 1.00 0.00 24 ARG A C 9
ATOM 4535 O O . ARG A 1 24 ? 30.163 8.246 2.726 1.00 0.00 24 ARG A O 9
ATOM 4556 N N . ASN A 1 25 ? 30.997 10.310 3.058 1.00 0.00 25 ASN A N 9
ATOM 4557 C CA . ASN A 1 25 ? 31.258 10.198 4.491 1.00 0.00 25 ASN A CA 9
ATOM 4558 C C . ASN A 1 25 ? 31.366 8.745 4.942 1.00 0.00 25 ASN A C 9
ATOM 4559 O O . ASN A 1 25 ? 30.892 8.403 6.026 1.00 0.00 25 ASN A O 9
ATOM 4570 N N . GLY A 1 26 ? 32.256 8.000 4.294 1.00 0.00 26 GLY A N 9
ATOM 4571 C CA . GLY A 1 26 ? 32.583 6.654 4.747 1.00 0.00 26 GLY A CA 9
ATOM 4572 C C . GLY A 1 26 ? 31.640 5.624 4.132 1.00 0.00 26 GLY A C 9
ATOM 4573 O O . GLY A 1 26 ? 31.976 4.444 4.044 1.00 0.00 26 GLY A O 9
ATOM 4577 N N . LYS A 1 27 ? 30.418 6.044 3.826 1.00 0.00 27 LYS A N 9
ATOM 4578 C CA . LYS A 1 27 ? 29.400 5.087 3.412 1.00 0.00 27 LYS A CA 9
ATOM 4579 C C . LYS A 1 27 ? 29.734 4.553 2.022 1.00 0.00 27 LYS A C 9
ATOM 4580 O O . LYS A 1 27 ? 30.445 5.221 1.272 1.00 0.00 27 LYS A O 9
ATOM 4599 N N . LYS A 1 28 ? 29.592 3.240 1.870 1.00 0.00 28 LYS A N 9
ATOM 4600 C CA . LYS A 1 28 ? 29.958 2.551 0.636 1.00 0.00 28 LYS A CA 9
ATOM 4601 C C . LYS A 1 28 ? 28.695 1.930 0.052 1.00 0.00 28 LYS A C 9
ATOM 4602 O O . LYS A 1 28 ? 27.825 1.540 0.829 1.00 0.00 28 LYS A O 9
ATOM 4621 N N . CYS A 1 29 ? 28.774 1.431 -1.176 1.00 0.00 29 CYS A N 9
ATOM 4622 C CA . CYS A 1 29 ? 27.603 0.783 -1.755 1.00 0.00 29 CYS A CA 9
ATOM 4623 C C . CYS A 1 29 ? 27.682 -0.696 -1.419 1.00 0.00 29 CYS A C 9
ATOM 4624 O O . CYS A 1 29 ? 28.500 -1.424 -1.966 1.00 0.00 29 CYS A O 9
ATOM 4631 N N . CYS A 1 30 ? 26.837 -1.168 -0.518 1.00 0.00 30 CYS A N 9
ATOM 4632 C CA . CYS A 1 30 ? 26.798 -2.609 -0.327 1.00 0.00 30 CYS A CA 9
ATOM 4633 C C . CYS A 1 30 ? 25.862 -3.233 -1.353 1.00 0.00 30 CYS A C 9
ATOM 4634 O O . CYS A 1 30 ? 24.643 -3.102 -1.244 1.00 0.00 30 CYS A O 9
ATOM 4641 N N . VAL A 1 31 ? 26.417 -4.137 -2.154 1.00 0.00 31 VAL A N 9
ATOM 4642 C CA . VAL A 1 31 ? 25.619 -4.847 -3.146 1.00 0.00 31 VAL A CA 9
ATOM 4643 C C . VAL A 1 31 ? 25.031 -6.078 -2.469 1.00 0.00 31 VAL A C 9
ATOM 4644 O O . VAL A 1 31 ? 25.751 -6.984 -2.046 1.00 0.00 31 VAL A O 9
ATOM 4657 N N . ASN A 1 32 ? 23.705 -6.116 -2.459 1.00 0.00 32 ASN A N 9
ATOM 4658 C CA . ASN A 1 32 ? 22.987 -7.155 -1.736 1.00 0.00 32 ASN A CA 9
ATOM 4659 C C . ASN A 1 32 ? 23.523 -8.524 -2.138 1.00 0.00 32 ASN A C 9
ATOM 4660 O O . ASN A 1 32 ? 23.803 -8.688 -3.314 1.00 0.00 32 ASN A O 9
ATOM 4672 N N . LYS A 1 1 ? 24.995 9.310 -6.770 1.00 0.00 1 LYS A N 10
ATOM 4673 C CA . LYS A 1 1 ? 25.808 8.062 -6.796 1.00 0.00 1 LYS A CA 10
ATOM 4674 C C . LYS A 1 1 ? 24.976 6.913 -6.236 1.00 0.00 1 LYS A C 10
ATOM 4675 O O . LYS A 1 1 ? 25.246 6.415 -5.143 1.00 0.00 1 LYS A O 10
ATOM 4696 N N . LYS A 1 2 ? 23.906 6.566 -6.944 1.00 0.00 2 LYS A N 10
ATOM 4697 C CA . LYS A 1 2 ? 23.024 5.494 -6.496 1.00 0.00 2 LYS A CA 10
ATOM 4698 C C . LYS A 1 2 ? 23.765 4.162 -6.537 1.00 0.00 2 LYS A C 10
ATOM 4699 O O . LYS A 1 2 ? 24.531 3.898 -7.464 1.00 0.00 2 LYS A O 10
ATOM 4718 N N . CYS A 1 3 ? 23.566 3.340 -5.513 1.00 0.00 3 CYS A N 10
ATOM 4719 C CA . CYS A 1 3 ? 24.227 2.041 -5.464 1.00 0.00 3 CYS A CA 10
ATOM 4720 C C . CYS A 1 3 ? 23.677 1.118 -6.544 1.00 0.00 3 CYS A C 10
ATOM 4721 O O . CYS A 1 3 ? 23.105 1.582 -7.529 1.00 0.00 3 CYS A O 10
ATOM 4728 N N . TRP A 1 4 ? 24.129 -0.131 -6.498 1.00 0.00 4 TRP A N 10
ATOM 4729 C CA . TRP A 1 4 ? 23.888 -1.090 -7.572 1.00 0.00 4 TRP A CA 10
ATOM 4730 C C . TRP A 1 4 ? 23.164 -2.304 -6.996 1.00 0.00 4 TRP A C 10
ATOM 4731 O O . TRP A 1 4 ? 23.057 -2.439 -5.779 1.00 0.00 4 TRP A O 10
ATOM 4752 N N . ASN A 1 5 ? 22.698 -3.198 -7.865 1.00 0.00 5 ASN A N 10
ATOM 4753 C CA . ASN A 1 5 ? 22.017 -4.407 -7.412 1.00 0.00 5 ASN A CA 10
ATOM 4754 C C . ASN A 1 5 ? 21.007 -4.089 -6.317 1.00 0.00 5 ASN A C 10
ATOM 4755 O O . ASN A 1 5 ? 20.964 -4.766 -5.290 1.00 0.00 5 ASN A O 10
ATOM 4766 N N . GLY A 1 6 ? 20.279 -2.989 -6.482 1.00 0.00 6 GLY A N 10
ATOM 4767 C CA . GLY A 1 6 ? 19.293 -2.593 -5.484 1.00 0.00 6 GLY A CA 10
ATOM 4768 C C . GLY A 1 6 ? 19.953 -2.445 -4.117 1.00 0.00 6 GLY A C 10
ATOM 4769 O O . GLY A 1 6 ? 19.277 -2.260 -3.105 1.00 0.00 6 GLY A O 10
ATOM 4773 N N . GLY A 1 7 ? 21.274 -2.302 -4.143 1.00 0.00 7 GLY A N 10
ATOM 4774 C CA . GLY A 1 7 ? 22.050 -2.124 -2.922 1.00 0.00 7 GLY A CA 10
ATOM 4775 C C . GLY A 1 7 ? 21.744 -0.773 -2.287 1.00 0.00 7 GLY A C 10
ATOM 4776 O O . GLY A 1 7 ? 20.951 0.000 -2.825 1.00 0.00 7 GLY A O 10
ATOM 4780 N N . ARG A 1 8 ? 22.493 -0.424 -1.246 1.00 0.00 8 ARG A N 10
ATOM 4781 C CA . ARG A 1 8 ? 22.284 0.839 -0.544 1.00 0.00 8 ARG A CA 10
ATOM 4782 C C . ARG A 1 8 ? 23.612 1.371 -0.014 1.00 0.00 8 ARG A C 10
ATOM 4783 O O . ARG A 1 8 ? 24.630 0.685 -0.107 1.00 0.00 8 ARG A O 10
ATOM 4804 N N . CYS A 1 9 ? 23.622 2.604 0.489 1.00 0.00 9 CYS A N 10
ATOM 4805 C CA . CYS A 1 9 ? 24.839 3.192 1.048 1.00 0.00 9 CYS A CA 10
ATOM 4806 C C . CYS A 1 9 ? 24.724 3.238 2.570 1.00 0.00 9 CYS A C 10
ATOM 4807 O O . CYS A 1 9 ? 23.863 3.928 3.117 1.00 0.00 9 CYS A O 10
ATOM 4814 N N . ARG A 1 10 ? 25.720 2.661 3.235 1.00 0.00 10 ARG A N 10
ATOM 4815 C CA . ARG A 1 10 ? 25.864 2.773 4.684 1.00 0.00 10 ARG A CA 10
ATOM 4816 C C . ARG A 1 10 ? 27.272 2.348 5.095 1.00 0.00 10 ARG A C 10
ATOM 4817 O O . ARG A 1 10 ? 27.911 1.551 4.406 1.00 0.00 10 ARG A O 10
ATOM 4838 N N . LYS A 1 11 ? 27.667 2.722 6.309 1.00 0.00 11 LYS A N 10
ATOM 4839 C CA . LYS A 1 11 ? 28.967 2.320 6.835 1.00 0.00 11 LYS A CA 10
ATOM 4840 C C . LYS A 1 11 ? 29.021 0.802 6.964 1.00 0.00 11 LYS A C 10
ATOM 4841 O O . LYS A 1 11 ? 30.087 0.210 7.134 1.00 0.00 11 LYS A O 10
ATOM 4860 N N . LYS A 1 12 ? 27.842 0.191 6.912 1.00 0.00 12 LYS A N 10
ATOM 4861 C CA . LYS A 1 12 ? 27.703 -1.259 6.973 1.00 0.00 12 LYS A CA 10
ATOM 4862 C C . LYS A 1 12 ? 26.733 -1.701 5.882 1.00 0.00 12 LYS A C 10
ATOM 4863 O O . LYS A 1 12 ? 26.276 -0.872 5.095 1.00 0.00 12 LYS A O 10
ATOM 4882 N N . CYS A 1 13 ? 26.596 -3.011 5.696 1.00 0.00 13 CYS A N 10
ATOM 4883 C CA . CYS A 1 13 ? 25.783 -3.534 4.604 1.00 0.00 13 CYS A CA 10
ATOM 4884 C C . CYS A 1 13 ? 24.476 -4.113 5.130 1.00 0.00 13 CYS A C 10
ATOM 4885 O O . CYS A 1 13 ? 24.460 -4.879 6.093 1.00 0.00 13 CYS A O 10
ATOM 4892 N N . LYS A 1 14 ? 23.384 -3.602 4.573 1.00 0.00 14 LYS A N 10
ATOM 4893 C CA . LYS A 1 14 ? 22.047 -3.988 5.006 1.00 0.00 14 LYS A CA 10
ATOM 4894 C C . LYS A 1 14 ? 21.982 -5.496 5.217 1.00 0.00 14 LYS A C 10
ATOM 4895 O O . LYS A 1 14 ? 22.927 -6.222 4.906 1.00 0.00 14 LYS A O 10
ATOM 4914 N N . GLU A 1 15 ? 20.904 -5.949 5.847 1.00 0.00 15 GLU A N 10
ATOM 4915 C CA . GLU A 1 15 ? 20.701 -7.371 6.102 1.00 0.00 15 GLU A CA 10
ATOM 4916 C C . GLU A 1 15 ? 21.247 -8.221 4.957 1.00 0.00 15 GLU A C 10
ATOM 4917 O O . GLU A 1 15 ? 20.778 -8.134 3.821 1.00 0.00 15 GLU A O 10
ATOM 4929 N N . ASN A 1 16 ? 22.316 -8.953 5.250 1.00 0.00 16 ASN A N 10
ATOM 4930 C CA . ASN A 1 16 ? 22.878 -9.910 4.303 1.00 0.00 16 ASN A CA 10
ATOM 4931 C C . ASN A 1 16 ? 23.288 -9.222 3.005 1.00 0.00 16 ASN A C 10
ATOM 4932 O O . ASN A 1 16 ? 22.857 -9.628 1.926 1.00 0.00 16 ASN A O 10
ATOM 4943 N N . GLU A 1 17 ? 24.084 -8.162 3.114 1.00 0.00 17 GLU A N 10
ATOM 4944 C CA . GLU A 1 17 ? 24.507 -7.405 1.939 1.00 0.00 17 GLU A CA 10
ATOM 4945 C C . GLU A 1 17 ? 26.028 -7.309 1.857 1.00 0.00 17 GLU A C 10
ATOM 4946 O O . GLU A 1 17 ? 26.711 -7.246 2.880 1.00 0.00 17 GLU A O 10
ATOM 4958 N N . LYS A 1 18 ? 26.550 -7.522 0.652 1.00 0.00 18 LYS A N 10
ATOM 4959 C CA . LYS A 1 18 ? 27.990 -7.516 0.422 1.00 0.00 18 LYS A CA 10
ATOM 4960 C C . LYS A 1 18 ? 28.488 -6.072 0.339 1.00 0.00 18 LYS A C 10
ATOM 4961 O O . LYS A 1 18 ? 28.024 -5.328 -0.524 1.00 0.00 18 LYS A O 10
ATOM 4980 N N . PRO A 1 19 ? 29.498 -5.683 1.075 1.00 0.00 19 PRO A N 10
ATOM 4981 C CA . PRO A 1 19 ? 30.099 -4.333 0.883 1.00 0.00 19 PRO A CA 10
ATOM 4982 C C . PRO A 1 19 ? 30.715 -4.191 -0.504 1.00 0.00 19 PRO A C 10
ATOM 4983 O O . PRO A 1 19 ? 31.759 -4.789 -0.768 1.00 0.00 19 PRO A O 10
ATOM 4994 N N . ILE A 1 20 ? 30.295 -3.155 -1.226 1.00 0.00 20 ILE A N 10
ATOM 4995 C CA . ILE A 1 20 ? 30.986 -2.751 -2.448 1.00 0.00 20 ILE A CA 10
ATOM 4996 C C . ILE A 1 20 ? 31.024 -1.231 -2.586 1.00 0.00 20 ILE A C 10
ATOM 4997 O O . ILE A 1 20 ? 30.471 -0.499 -1.766 1.00 0.00 20 ILE A O 10
ATOM 5013 N N . GLY A 1 21 ? 31.561 -0.794 -3.722 1.00 0.00 21 GLY A N 10
ATOM 5014 C CA . GLY A 1 21 ? 31.411 0.584 -4.174 1.00 0.00 21 GLY A CA 10
ATOM 5015 C C . GLY A 1 21 ? 31.656 1.573 -3.039 1.00 0.00 21 GLY A C 10
ATOM 5016 O O . GLY A 1 21 ? 32.107 1.174 -1.967 1.00 0.00 21 GLY A O 10
ATOM 5020 N N . TYR A 1 22 ? 31.642 2.862 -3.368 1.00 0.00 22 TYR A N 10
ATOM 5021 C CA . TYR A 1 22 ? 32.047 3.901 -2.424 1.00 0.00 22 TYR A CA 10
ATOM 5022 C C . TYR A 1 22 ? 30.977 4.990 -2.358 1.00 0.00 22 TYR A C 10
ATOM 5023 O O . TYR A 1 22 ? 30.078 5.034 -3.198 1.00 0.00 22 TYR A O 10
ATOM 5041 N N . CYS A 1 23 ? 30.973 5.738 -1.258 1.00 0.00 23 CYS A N 10
ATOM 5042 C CA . CYS A 1 23 ? 29.886 6.663 -0.947 1.00 0.00 23 CYS A CA 10
ATOM 5043 C C . CYS A 1 23 ? 30.418 7.743 -0.003 1.00 0.00 23 CYS A C 10
ATOM 5044 O O . CYS A 1 23 ? 31.625 7.825 0.231 1.00 0.00 23 CYS A O 10
ATOM 5051 N N . ARG A 1 24 ? 29.534 8.623 0.459 1.00 0.00 24 ARG A N 10
ATOM 5052 C CA . ARG A 1 24 ? 29.933 9.773 1.267 1.00 0.00 24 ARG A CA 10
ATOM 5053 C C . ARG A 1 24 ? 30.244 9.350 2.701 1.00 0.00 24 ARG A C 10
ATOM 5054 O O . ARG A 1 24 ? 30.219 8.156 2.998 1.00 0.00 24 ARG A O 10
ATOM 5075 N N . ASN A 1 25 ? 30.942 10.248 3.392 1.00 0.00 25 ASN A N 10
ATOM 5076 C CA . ASN A 1 25 ? 31.246 10.105 4.814 1.00 0.00 25 ASN A CA 10
ATOM 5077 C C . ASN A 1 25 ? 31.416 8.645 5.224 1.00 0.00 25 ASN A C 10
ATOM 5078 O O . ASN A 1 25 ? 30.977 8.261 6.307 1.00 0.00 25 ASN A O 10
ATOM 5089 N N . GLY A 1 26 ? 32.311 7.941 4.538 1.00 0.00 26 GLY A N 10
ATOM 5090 C CA . GLY A 1 26 ? 32.661 6.584 4.939 1.00 0.00 26 GLY A CA 10
ATOM 5091 C C . GLY A 1 26 ? 31.720 5.565 4.307 1.00 0.00 26 GLY A C 10
ATOM 5092 O O . GLY A 1 26 ? 32.050 4.383 4.220 1.00 0.00 26 GLY A O 10
ATOM 5096 N N . LYS A 1 27 ? 30.492 5.988 4.027 1.00 0.00 27 LYS A N 10
ATOM 5097 C CA . LYS A 1 27 ? 29.469 5.034 3.616 1.00 0.00 27 LYS A CA 10
ATOM 5098 C C . LYS A 1 27 ? 29.786 4.511 2.219 1.00 0.00 27 LYS A C 10
ATOM 5099 O O . LYS A 1 27 ? 30.528 5.154 1.475 1.00 0.00 27 LYS A O 10
ATOM 5118 N N . LYS A 1 28 ? 29.551 3.217 2.030 1.00 0.00 28 LYS A N 10
ATOM 5119 C CA . LYS A 1 28 ? 29.913 2.531 0.794 1.00 0.00 28 LYS A CA 10
ATOM 5120 C C . LYS A 1 28 ? 28.632 2.008 0.156 1.00 0.00 28 LYS A C 10
ATOM 5121 O O . LYS A 1 28 ? 27.744 1.597 0.901 1.00 0.00 28 LYS A O 10
ATOM 5140 N N . CYS A 1 29 ? 28.694 1.596 -1.106 1.00 0.00 29 CYS A N 10
ATOM 5141 C CA . CYS A 1 29 ? 27.538 0.928 -1.690 1.00 0.00 29 CYS A CA 10
ATOM 5142 C C . CYS A 1 29 ? 27.704 -0.565 -1.463 1.00 0.00 29 CYS A C 10
ATOM 5143 O O . CYS A 1 29 ? 28.320 -1.259 -2.269 1.00 0.00 29 CYS A O 10
ATOM 5150 N N . CYS A 1 30 ? 26.885 -1.074 -0.552 1.00 0.00 30 CYS A N 10
ATOM 5151 C CA . CYS A 1 30 ? 26.783 -2.513 -0.384 1.00 0.00 30 CYS A CA 10
ATOM 5152 C C . CYS A 1 30 ? 25.795 -3.062 -1.404 1.00 0.00 30 CYS A C 10
ATOM 5153 O O . CYS A 1 30 ? 24.583 -2.960 -1.211 1.00 0.00 30 CYS A O 10
ATOM 5160 N N . VAL A 1 31 ? 26.309 -3.918 -2.280 1.00 0.00 31 VAL A N 10
ATOM 5161 C CA . VAL A 1 31 ? 25.461 -4.610 -3.243 1.00 0.00 31 VAL A CA 10
ATOM 5162 C C . VAL A 1 31 ? 24.959 -5.880 -2.565 1.00 0.00 31 VAL A C 10
ATOM 5163 O O . VAL A 1 31 ? 25.716 -6.820 -2.322 1.00 0.00 31 VAL A O 10
ATOM 5176 N N . ASN A 1 32 ? 23.638 -5.951 -2.465 1.00 0.00 32 ASN A N 10
ATOM 5177 C CA . ASN A 1 32 ? 22.976 -7.052 -1.778 1.00 0.00 32 ASN A CA 10
ATOM 5178 C C . ASN A 1 32 ? 23.615 -8.384 -2.156 1.00 0.00 32 ASN A C 10
ATOM 5179 O O . ASN A 1 32 ? 23.832 -8.586 -3.339 1.00 0.00 32 ASN A O 10
ATOM 5191 N N . LYS A 1 1 ? 25.173 9.474 -8.546 1.00 0.00 1 LYS A N 11
ATOM 5192 C CA . LYS A 1 1 ? 25.894 8.385 -7.830 1.00 0.00 1 LYS A CA 11
ATOM 5193 C C . LYS A 1 1 ? 24.895 7.629 -6.959 1.00 0.00 1 LYS A C 11
ATOM 5194 O O . LYS A 1 1 ? 24.539 8.077 -5.870 1.00 0.00 1 LYS A O 11
ATOM 5215 N N . LYS A 1 2 ? 24.562 6.415 -7.387 1.00 0.00 2 LYS A N 11
ATOM 5216 C CA . LYS A 1 2 ? 23.689 5.534 -6.618 1.00 0.00 2 LYS A CA 11
ATOM 5217 C C . LYS A 1 2 ? 24.256 4.119 -6.592 1.00 0.00 2 LYS A C 11
ATOM 5218 O O . LYS A 1 2 ? 25.098 3.761 -7.415 1.00 0.00 2 LYS A O 11
ATOM 5237 N N . CYS A 1 3 ? 23.846 3.342 -5.596 1.00 0.00 3 CYS A N 11
ATOM 5238 C CA . CYS A 1 3 ? 24.335 1.975 -5.476 1.00 0.00 3 CYS A CA 11
ATOM 5239 C C . CYS A 1 3 ? 23.747 1.091 -6.569 1.00 0.00 3 CYS A C 11
ATOM 5240 O O . CYS A 1 3 ? 23.382 1.587 -7.636 1.00 0.00 3 CYS A O 11
ATOM 5247 N N . TRP A 1 4 ? 24.049 -0.198 -6.446 1.00 0.00 4 TRP A N 11
ATOM 5248 C CA . TRP A 1 4 ? 23.860 -1.157 -7.530 1.00 0.00 4 TRP A CA 11
ATOM 5249 C C . TRP A 1 4 ? 22.979 -2.296 -7.022 1.00 0.00 4 TRP A C 11
ATOM 5250 O O . TRP A 1 4 ? 22.892 -2.521 -5.815 1.00 0.00 4 TRP A O 11
ATOM 5271 N N . ASN A 1 5 ? 22.385 -3.053 -7.938 1.00 0.00 5 ASN A N 11
ATOM 5272 C CA . ASN A 1 5 ? 21.603 -4.224 -7.557 1.00 0.00 5 ASN A CA 11
ATOM 5273 C C . ASN A 1 5 ? 20.643 -3.887 -6.421 1.00 0.00 5 ASN A C 11
ATOM 5274 O O . ASN A 1 5 ? 20.488 -4.666 -5.480 1.00 0.00 5 ASN A O 11
ATOM 5285 N N . GLY A 1 6 ? 20.123 -2.665 -6.436 1.00 0.00 6 GLY A N 11
ATOM 5286 C CA . GLY A 1 6 ? 19.155 -2.252 -5.428 1.00 0.00 6 GLY A CA 11
ATOM 5287 C C . GLY A 1 6 ? 19.809 -2.183 -4.051 1.00 0.00 6 GLY A C 11
ATOM 5288 O O . GLY A 1 6 ? 19.128 -2.045 -3.036 1.00 0.00 6 GLY A O 11
ATOM 5292 N N . GLY A 1 7 ? 21.138 -2.173 -4.038 1.00 0.00 7 GLY A N 11
ATOM 5293 C CA . GLY A 1 7 ? 21.881 -2.056 -2.789 1.00 0.00 7 GLY A CA 11
ATOM 5294 C C . GLY A 1 7 ? 21.720 -0.655 -2.208 1.00 0.00 7 GLY A C 11
ATOM 5295 O O . GLY A 1 7 ? 21.128 0.213 -2.849 1.00 0.00 7 GLY A O 11
ATOM 5299 N N . ARG A 1 8 ? 22.301 -0.414 -1.035 1.00 0.00 8 ARG A N 11
ATOM 5300 C CA . ARG A 1 8 ? 22.217 0.898 -0.398 1.00 0.00 8 ARG A CA 11
ATOM 5301 C C . ARG A 1 8 ? 23.597 1.385 0.035 1.00 0.00 8 ARG A C 11
ATOM 5302 O O . ARG A 1 8 ? 24.551 0.608 0.062 1.00 0.00 8 ARG A O 11
ATOM 5323 N N . CYS A 1 9 ? 23.653 2.617 0.537 1.00 0.00 9 CYS A N 11
ATOM 5324 C CA . CYS A 1 9 ? 24.882 3.169 1.101 1.00 0.00 9 CYS A CA 11
ATOM 5325 C C . CYS A 1 9 ? 24.763 3.225 2.622 1.00 0.00 9 CYS A C 11
ATOM 5326 O O . CYS A 1 9 ? 23.924 3.950 3.157 1.00 0.00 9 CYS A O 11
ATOM 5333 N N . ARG A 1 10 ? 25.734 2.625 3.303 1.00 0.00 10 ARG A N 11
ATOM 5334 C CA . ARG A 1 10 ? 25.837 2.742 4.754 1.00 0.00 10 ARG A CA 11
ATOM 5335 C C . ARG A 1 10 ? 27.223 2.282 5.201 1.00 0.00 10 ARG A C 11
ATOM 5336 O O . ARG A 1 10 ? 27.869 1.494 4.510 1.00 0.00 10 ARG A O 11
ATOM 5357 N N . LYS A 1 11 ? 27.658 2.722 6.379 1.00 0.00 11 LYS A N 11
ATOM 5358 C CA . LYS A 1 11 ? 28.920 2.241 6.931 1.00 0.00 11 LYS A CA 11
ATOM 5359 C C . LYS A 1 11 ? 28.858 0.731 7.136 1.00 0.00 11 LYS A C 11
ATOM 5360 O O . LYS A 1 11 ? 29.885 0.067 7.279 1.00 0.00 11 LYS A O 11
ATOM 5379 N N . LYS A 1 12 ? 27.640 0.200 7.136 1.00 0.00 12 LYS A N 11
ATOM 5380 C CA . LYS A 1 12 ? 27.414 -1.238 7.231 1.00 0.00 12 LYS A CA 11
ATOM 5381 C C . LYS A 1 12 ? 26.600 -1.705 6.031 1.00 0.00 12 LYS A C 11
ATOM 5382 O O . LYS A 1 12 ? 26.177 -0.890 5.210 1.00 0.00 12 LYS A O 11
ATOM 5401 N N . CYS A 1 13 ? 26.462 -3.018 5.879 1.00 0.00 13 CYS A N 11
ATOM 5402 C CA . CYS A 1 13 ? 25.722 -3.579 4.753 1.00 0.00 13 CYS A CA 11
ATOM 5403 C C . CYS A 1 13 ? 24.400 -4.181 5.214 1.00 0.00 13 CYS A C 11
ATOM 5404 O O . CYS A 1 13 ? 24.352 -4.986 6.145 1.00 0.00 13 CYS A O 11
ATOM 5411 N N . LYS A 1 14 ? 23.324 -3.712 4.591 1.00 0.00 14 LYS A N 11
ATOM 5412 C CA . LYS A 1 14 ? 21.981 -4.137 4.965 1.00 0.00 14 LYS A CA 11
ATOM 5413 C C . LYS A 1 14 ? 21.922 -5.654 5.107 1.00 0.00 14 LYS A C 11
ATOM 5414 O O . LYS A 1 14 ? 22.910 -6.342 4.854 1.00 0.00 14 LYS A O 11
ATOM 5433 N N . GLU A 1 15 ? 20.846 -6.127 5.729 1.00 0.00 15 GLU A N 11
ATOM 5434 C CA . GLU A 1 15 ? 20.618 -7.554 5.937 1.00 0.00 15 GLU A CA 11
ATOM 5435 C C . GLU A 1 15 ? 21.381 -8.421 4.940 1.00 0.00 15 GLU A C 11
ATOM 5436 O O . GLU A 1 15 ? 21.019 -8.503 3.766 1.00 0.00 15 GLU A O 11
ATOM 5448 N N . ASN A 1 16 ? 22.520 -8.940 5.386 1.00 0.00 16 ASN A N 11
ATOM 5449 C CA . ASN A 1 16 ? 23.284 -9.890 4.587 1.00 0.00 16 ASN A CA 11
ATOM 5450 C C . ASN A 1 16 ? 23.694 -9.278 3.253 1.00 0.00 16 ASN A C 11
ATOM 5451 O O . ASN A 1 16 ? 23.341 -9.808 2.199 1.00 0.00 16 ASN A O 11
ATOM 5462 N N . GLU A 1 17 ? 24.297 -8.092 3.294 1.00 0.00 17 GLU A N 11
ATOM 5463 C CA . GLU A 1 17 ? 24.680 -7.392 2.072 1.00 0.00 17 GLU A CA 11
ATOM 5464 C C . GLU A 1 17 ? 26.197 -7.257 1.962 1.00 0.00 17 GLU A C 11
ATOM 5465 O O . GLU A 1 17 ? 26.901 -7.195 2.970 1.00 0.00 17 GLU A O 11
ATOM 5477 N N . LYS A 1 18 ? 26.696 -7.422 0.739 1.00 0.00 18 LYS A N 11
ATOM 5478 C CA . LYS A 1 18 ? 28.134 -7.425 0.487 1.00 0.00 18 LYS A CA 11
ATOM 5479 C C . LYS A 1 18 ? 28.648 -5.996 0.320 1.00 0.00 18 LYS A C 11
ATOM 5480 O O . LYS A 1 18 ? 28.222 -5.320 -0.616 1.00 0.00 18 LYS A O 11
ATOM 5499 N N . PRO A 1 19 ? 29.653 -5.571 1.043 1.00 0.00 19 PRO A N 11
ATOM 5500 C CA . PRO A 1 19 ? 30.227 -4.211 0.839 1.00 0.00 19 PRO A CA 11
ATOM 5501 C C . PRO A 1 19 ? 30.642 -3.999 -0.614 1.00 0.00 19 PRO A C 11
ATOM 5502 O O . PRO A 1 19 ? 31.560 -4.670 -1.085 1.00 0.00 19 PRO A O 11
ATOM 5513 N N . ILE A 1 20 ? 30.191 -2.901 -1.217 1.00 0.00 20 ILE A N 11
ATOM 5514 C CA . ILE A 1 20 ? 30.679 -2.533 -2.544 1.00 0.00 20 ILE A CA 11
ATOM 5515 C C . ILE A 1 20 ? 30.732 -1.020 -2.745 1.00 0.00 20 ILE A C 11
ATOM 5516 O O . ILE A 1 20 ? 30.431 -0.248 -1.834 1.00 0.00 20 ILE A O 11
ATOM 5532 N N . GLY A 1 21 ? 31.120 -0.619 -3.951 1.00 0.00 21 GLY A N 11
ATOM 5533 C CA . GLY A 1 21 ? 31.102 0.783 -4.356 1.00 0.00 21 GLY A CA 11
ATOM 5534 C C . GLY A 1 21 ? 31.512 1.711 -3.217 1.00 0.00 21 GLY A C 11
ATOM 5535 O O . GLY A 1 21 ? 32.104 1.274 -2.230 1.00 0.00 21 GLY A O 11
ATOM 5539 N N . TYR A 1 22 ? 31.401 3.014 -3.457 1.00 0.00 22 TYR A N 11
ATOM 5540 C CA . TYR A 1 22 ? 31.852 4.011 -2.491 1.00 0.00 22 TYR A CA 11
ATOM 5541 C C . TYR A 1 22 ? 30.804 5.110 -2.347 1.00 0.00 22 TYR A C 11
ATOM 5542 O O . TYR A 1 22 ? 29.894 5.221 -3.169 1.00 0.00 22 TYR A O 11
ATOM 5560 N N . CYS A 1 23 ? 30.828 5.786 -1.204 1.00 0.00 23 CYS A N 11
ATOM 5561 C CA . CYS A 1 23 ? 29.766 6.715 -0.833 1.00 0.00 23 CYS A CA 11
ATOM 5562 C C . CYS A 1 23 ? 30.329 7.728 0.162 1.00 0.00 23 CYS A C 11
ATOM 5563 O O . CYS A 1 23 ? 31.546 7.834 0.322 1.00 0.00 23 CYS A O 11
ATOM 5570 N N . ARG A 1 24 ? 29.460 8.596 0.671 1.00 0.00 24 ARG A N 11
ATOM 5571 C CA . ARG A 1 24 ? 29.888 9.738 1.470 1.00 0.00 24 ARG A CA 11
ATOM 5572 C C . ARG A 1 24 ? 30.263 9.299 2.881 1.00 0.00 24 ARG A C 11
ATOM 5573 O O . ARG A 1 24 ? 30.228 8.101 3.160 1.00 0.00 24 ARG A O 11
ATOM 5594 N N . ASN A 1 25 ? 31.004 10.174 3.556 1.00 0.00 25 ASN A N 11
ATOM 5595 C CA . ASN A 1 25 ? 31.393 9.980 4.950 1.00 0.00 25 ASN A CA 11
ATOM 5596 C C . ASN A 1 25 ? 31.579 8.506 5.295 1.00 0.00 25 ASN A C 11
ATOM 5597 O O . ASN A 1 25 ? 31.184 8.073 6.377 1.00 0.00 25 ASN A O 11
ATOM 5608 N N . GLY A 1 26 ? 32.425 7.827 4.527 1.00 0.00 26 GLY A N 11
ATOM 5609 C CA . GLY A 1 26 ? 32.809 6.460 4.858 1.00 0.00 26 GLY A CA 11
ATOM 5610 C C . GLY A 1 26 ? 31.824 5.453 4.274 1.00 0.00 26 GLY A C 11
ATOM 5611 O O . GLY A 1 26 ? 32.136 4.268 4.157 1.00 0.00 26 GLY A O 11
ATOM 5615 N N . LYS A 1 27 ? 30.586 5.888 4.061 1.00 0.00 27 LYS A N 11
ATOM 5616 C CA . LYS A 1 27 ? 29.535 4.949 3.694 1.00 0.00 27 LYS A CA 11
ATOM 5617 C C . LYS A 1 27 ? 29.754 4.452 2.269 1.00 0.00 27 LYS A C 11
ATOM 5618 O O . LYS A 1 27 ? 30.374 5.153 1.469 1.00 0.00 27 LYS A O 11
ATOM 5637 N N . LYS A 1 28 ? 29.619 3.142 2.092 1.00 0.00 28 LYS A N 11
ATOM 5638 C CA . LYS A 1 28 ? 29.896 2.501 0.809 1.00 0.00 28 LYS A CA 11
ATOM 5639 C C . LYS A 1 28 ? 28.599 1.910 0.270 1.00 0.00 28 LYS A C 11
ATOM 5640 O O . LYS A 1 28 ? 27.758 1.497 1.068 1.00 0.00 28 LYS A O 11
ATOM 5659 N N . CYS A 1 29 ? 28.622 1.468 -0.982 1.00 0.00 29 CYS A N 11
ATOM 5660 C CA . CYS A 1 29 ? 27.448 0.802 -1.533 1.00 0.00 29 CYS A CA 11
ATOM 5661 C C . CYS A 1 29 ? 27.588 -0.690 -1.285 1.00 0.00 29 CYS A C 11
ATOM 5662 O O . CYS A 1 29 ? 28.440 -1.352 -1.865 1.00 0.00 29 CYS A O 11
ATOM 5669 N N . CYS A 1 30 ? 26.795 -1.234 -0.377 1.00 0.00 30 CYS A N 11
ATOM 5670 C CA . CYS A 1 30 ? 26.821 -2.681 -0.243 1.00 0.00 30 CYS A CA 11
ATOM 5671 C C . CYS A 1 30 ? 25.886 -3.307 -1.271 1.00 0.00 30 CYS A C 11
ATOM 5672 O O . CYS A 1 30 ? 24.666 -3.229 -1.136 1.00 0.00 30 CYS A O 11
ATOM 5679 N N . VAL A 1 31 ? 26.460 -4.126 -2.148 1.00 0.00 31 VAL A N 11
ATOM 5680 C CA . VAL A 1 31 ? 25.664 -4.821 -3.153 1.00 0.00 31 VAL A CA 11
ATOM 5681 C C . VAL A 1 31 ? 25.179 -6.125 -2.535 1.00 0.00 31 VAL A C 11
ATOM 5682 O O . VAL A 1 31 ? 25.970 -6.990 -2.159 1.00 0.00 31 VAL A O 11
ATOM 5695 N N . ASN A 1 32 ? 23.858 -6.245 -2.479 1.00 0.00 32 ASN A N 11
ATOM 5696 C CA . ASN A 1 32 ? 23.225 -7.380 -1.825 1.00 0.00 32 ASN A CA 11
ATOM 5697 C C . ASN A 1 32 ? 23.584 -8.674 -2.546 1.00 0.00 32 ASN A C 11
ATOM 5698 O O . ASN A 1 32 ? 24.767 -8.949 -2.664 1.00 0.00 32 ASN A O 11
ATOM 5710 N N . LYS A 1 1 ? 26.890 8.274 -5.044 1.00 0.00 1 LYS A N 12
ATOM 5711 C CA . LYS A 1 1 ? 25.641 8.564 -5.802 1.00 0.00 1 LYS A CA 12
ATOM 5712 C C . LYS A 1 1 ? 24.592 7.506 -5.475 1.00 0.00 1 LYS A C 12
ATOM 5713 O O . LYS A 1 1 ? 24.078 7.455 -4.358 1.00 0.00 1 LYS A O 12
ATOM 5734 N N . LYS A 1 2 ? 24.301 6.642 -6.443 1.00 0.00 2 LYS A N 12
ATOM 5735 C CA . LYS A 1 2 ? 23.359 5.544 -6.247 1.00 0.00 2 LYS A CA 12
ATOM 5736 C C . LYS A 1 2 ? 24.102 4.213 -6.234 1.00 0.00 2 LYS A C 12
ATOM 5737 O O . LYS A 1 2 ? 25.084 4.030 -6.953 1.00 0.00 2 LYS A O 12
ATOM 5756 N N . CYS A 1 3 ? 23.571 3.251 -5.484 1.00 0.00 3 CYS A N 12
ATOM 5757 C CA . CYS A 1 3 ? 24.172 1.924 -5.428 1.00 0.00 3 CYS A CA 12
ATOM 5758 C C . CYS A 1 3 ? 23.609 1.015 -6.512 1.00 0.00 3 CYS A C 12
ATOM 5759 O O . CYS A 1 3 ? 23.161 1.492 -7.555 1.00 0.00 3 CYS A O 12
ATOM 5766 N N . TRP A 1 4 ? 24.036 -0.239 -6.417 1.00 0.00 4 TRP A N 12
ATOM 5767 C CA . TRP A 1 4 ? 23.842 -1.223 -7.476 1.00 0.00 4 TRP A CA 12
ATOM 5768 C C . TRP A 1 4 ? 23.222 -2.475 -6.858 1.00 0.00 4 TRP A C 12
ATOM 5769 O O . TRP A 1 4 ? 23.162 -2.599 -5.635 1.00 0.00 4 TRP A O 12
ATOM 5790 N N . ASN A 1 5 ? 22.657 -3.339 -7.693 1.00 0.00 5 ASN A N 12
ATOM 5791 C CA . ASN A 1 5 ? 22.000 -4.541 -7.195 1.00 0.00 5 ASN A CA 12
ATOM 5792 C C . ASN A 1 5 ? 20.907 -4.193 -6.192 1.00 0.00 5 ASN A C 12
ATOM 5793 O O . ASN A 1 5 ? 20.754 -4.867 -5.173 1.00 0.00 5 ASN A O 12
ATOM 5804 N N . GLY A 1 6 ? 20.233 -3.072 -6.421 1.00 0.00 6 GLY A N 12
ATOM 5805 C CA . GLY A 1 6 ? 19.219 -2.612 -5.484 1.00 0.00 6 GLY A CA 12
ATOM 5806 C C . GLY A 1 6 ? 19.827 -2.405 -4.101 1.00 0.00 6 GLY A C 12
ATOM 5807 O O . GLY A 1 6 ? 19.109 -2.228 -3.115 1.00 0.00 6 GLY A O 12
ATOM 5811 N N . GLY A 1 7 ? 21.154 -2.331 -4.058 1.00 0.00 7 GLY A N 12
ATOM 5812 C CA . GLY A 1 7 ? 21.865 -2.122 -2.802 1.00 0.00 7 GLY A CA 12
ATOM 5813 C C . GLY A 1 7 ? 21.558 -0.739 -2.236 1.00 0.00 7 GLY A C 12
ATOM 5814 O O . GLY A 1 7 ? 20.879 0.060 -2.880 1.00 0.00 7 GLY A O 12
ATOM 5818 N N . ARG A 1 8 ? 22.228 -0.390 -1.142 1.00 0.00 8 ARG A N 12
ATOM 5819 C CA . ARG A 1 8 ? 22.098 0.940 -0.554 1.00 0.00 8 ARG A CA 12
ATOM 5820 C C . ARG A 1 8 ? 23.455 1.438 -0.063 1.00 0.00 8 ARG A C 12
ATOM 5821 O O . ARG A 1 8 ? 24.401 0.656 0.032 1.00 0.00 8 ARG A O 12
ATOM 5842 N N . CYS A 1 9 ? 23.509 2.684 0.406 1.00 0.00 9 CYS A N 12
ATOM 5843 C CA . CYS A 1 9 ? 24.746 3.245 0.944 1.00 0.00 9 CYS A CA 12
ATOM 5844 C C . CYS A 1 9 ? 24.627 3.330 2.462 1.00 0.00 9 CYS A C 12
ATOM 5845 O O . CYS A 1 9 ? 23.807 4.085 2.984 1.00 0.00 9 CYS A O 12
ATOM 5852 N N . ARG A 1 10 ? 25.601 2.735 3.143 1.00 0.00 10 ARG A N 12
ATOM 5853 C CA . ARG A 1 10 ? 25.738 2.881 4.589 1.00 0.00 10 ARG A CA 12
ATOM 5854 C C . ARG A 1 10 ? 27.143 2.474 5.022 1.00 0.00 10 ARG A C 12
ATOM 5855 O O . ARG A 1 10 ? 27.803 1.678 4.354 1.00 0.00 10 ARG A O 12
ATOM 5876 N N . LYS A 1 11 ? 27.540 2.931 6.206 1.00 0.00 11 LYS A N 12
ATOM 5877 C CA . LYS A 1 11 ? 28.822 2.543 6.780 1.00 0.00 11 LYS A CA 12
ATOM 5878 C C . LYS A 1 11 ? 28.857 1.033 6.988 1.00 0.00 11 LYS A C 12
ATOM 5879 O O . LYS A 1 11 ? 29.921 0.438 7.155 1.00 0.00 11 LYS A O 12
ATOM 5898 N N . LYS A 1 12 ? 27.682 0.423 6.872 1.00 0.00 12 LYS A N 12
ATOM 5899 C CA . LYS A 1 12 ? 27.533 -1.024 6.969 1.00 0.00 12 LYS A CA 12
ATOM 5900 C C . LYS A 1 12 ? 26.661 -1.528 5.825 1.00 0.00 12 LYS A C 12
ATOM 5901 O O . LYS A 1 12 ? 26.209 -0.737 4.997 1.00 0.00 12 LYS A O 12
ATOM 5920 N N . CYS A 1 13 ? 26.545 -2.847 5.692 1.00 0.00 13 CYS A N 12
ATOM 5921 C CA . CYS A 1 13 ? 25.764 -3.431 4.606 1.00 0.00 13 CYS A CA 12
ATOM 5922 C C . CYS A 1 13 ? 24.456 -4.009 5.125 1.00 0.00 13 CYS A C 12
ATOM 5923 O O . CYS A 1 13 ? 24.431 -4.804 6.065 1.00 0.00 13 CYS A O 12
ATOM 5930 N N . LYS A 1 14 ? 23.371 -3.542 4.516 1.00 0.00 14 LYS A N 12
ATOM 5931 C CA . LYS A 1 14 ? 22.033 -3.982 4.884 1.00 0.00 14 LYS A CA 12
ATOM 5932 C C . LYS A 1 14 ? 22.011 -5.491 5.101 1.00 0.00 14 LYS A C 12
ATOM 5933 O O . LYS A 1 14 ? 22.987 -6.191 4.830 1.00 0.00 14 LYS A O 12
ATOM 5952 N N . GLU A 1 15 ? 20.935 -5.971 5.713 1.00 0.00 15 GLU A N 12
ATOM 5953 C CA . GLU A 1 15 ? 20.799 -7.395 5.990 1.00 0.00 15 GLU A CA 12
ATOM 5954 C C . GLU A 1 15 ? 21.301 -8.239 4.822 1.00 0.00 15 GLU A C 12
ATOM 5955 O O . GLU A 1 15 ? 20.786 -8.155 3.706 1.00 0.00 15 GLU A O 12
ATOM 5967 N N . ASN A 1 16 ? 22.343 -9.021 5.087 1.00 0.00 16 ASN A N 12
ATOM 5968 C CA . ASN A 1 16 ? 22.865 -9.959 4.100 1.00 0.00 16 ASN A CA 12
ATOM 5969 C C . ASN A 1 16 ? 23.308 -9.233 2.835 1.00 0.00 16 ASN A C 12
ATOM 5970 O O . ASN A 1 16 ? 22.932 -9.621 1.729 1.00 0.00 16 ASN A O 12
ATOM 5981 N N . GLU A 1 17 ? 24.149 -8.214 2.996 1.00 0.00 17 GLU A N 12
ATOM 5982 C CA . GLU A 1 17 ? 24.612 -7.424 1.860 1.00 0.00 17 GLU A CA 12
ATOM 5983 C C . GLU A 1 17 ? 26.133 -7.320 1.829 1.00 0.00 17 GLU A C 12
ATOM 5984 O O . GLU A 1 17 ? 26.780 -7.135 2.861 1.00 0.00 17 GLU A O 12
ATOM 5996 N N . LYS A 1 18 ? 26.702 -7.574 0.653 1.00 0.00 18 LYS A N 12
ATOM 5997 C CA . LYS A 1 18 ? 28.151 -7.565 0.480 1.00 0.00 18 LYS A CA 12
ATOM 5998 C C . LYS A 1 18 ? 28.638 -6.123 0.339 1.00 0.00 18 LYS A C 12
ATOM 5999 O O . LYS A 1 18 ? 28.189 -5.425 -0.571 1.00 0.00 18 LYS A O 12
ATOM 6018 N N . PRO A 1 19 ? 29.593 -5.675 1.113 1.00 0.00 19 PRO A N 12
ATOM 6019 C CA . PRO A 1 19 ? 30.142 -4.303 0.922 1.00 0.00 19 PRO A CA 12
ATOM 6020 C C . PRO A 1 19 ? 30.779 -4.156 -0.454 1.00 0.00 19 PRO A C 12
ATOM 6021 O O . PRO A 1 19 ? 31.816 -4.766 -0.711 1.00 0.00 19 PRO A O 12
ATOM 6032 N N . ILE A 1 20 ? 30.343 -3.149 -1.210 1.00 0.00 20 ILE A N 12
ATOM 6033 C CA . ILE A 1 20 ? 31.048 -2.759 -2.429 1.00 0.00 20 ILE A CA 12
ATOM 6034 C C . ILE A 1 20 ? 31.105 -1.243 -2.584 1.00 0.00 20 ILE A C 12
ATOM 6035 O O . ILE A 1 20 ? 30.480 -0.500 -1.829 1.00 0.00 20 ILE A O 12
ATOM 6051 N N . GLY A 1 21 ? 31.644 -0.837 -3.730 1.00 0.00 21 GLY A N 12
ATOM 6052 C CA . GLY A 1 21 ? 31.480 0.527 -4.216 1.00 0.00 21 GLY A CA 12
ATOM 6053 C C . GLY A 1 21 ? 31.753 1.532 -3.104 1.00 0.00 21 GLY A C 12
ATOM 6054 O O . GLY A 1 21 ? 32.191 1.144 -2.021 1.00 0.00 21 GLY A O 12
ATOM 6058 N N . TYR A 1 22 ? 31.742 2.814 -3.455 1.00 0.00 22 TYR A N 12
ATOM 6059 C CA . TYR A 1 22 ? 32.094 3.872 -2.512 1.00 0.00 22 TYR A CA 12
ATOM 6060 C C . TYR A 1 22 ? 30.974 4.906 -2.448 1.00 0.00 22 TYR A C 12
ATOM 6061 O O . TYR A 1 22 ? 30.084 4.915 -3.298 1.00 0.00 22 TYR A O 12
ATOM 6079 N N . CYS A 1 23 ? 30.895 5.602 -1.319 1.00 0.00 23 CYS A N 12
ATOM 6080 C CA . CYS A 1 23 ? 29.794 6.522 -1.052 1.00 0.00 23 CYS A CA 12
ATOM 6081 C C . CYS A 1 23 ? 30.287 7.605 -0.094 1.00 0.00 23 CYS A C 12
ATOM 6082 O O . CYS A 1 23 ? 31.495 7.783 0.070 1.00 0.00 23 CYS A O 12
ATOM 6089 N N . ARG A 1 24 ? 29.377 8.479 0.325 1.00 0.00 24 ARG A N 12
ATOM 6090 C CA . ARG A 1 24 ? 29.752 9.676 1.067 1.00 0.00 24 ARG A CA 12
ATOM 6091 C C . ARG A 1 24 ? 30.085 9.337 2.515 1.00 0.00 24 ARG A C 12
ATOM 6092 O O . ARG A 1 24 ? 30.169 8.150 2.824 1.00 0.00 24 ARG A O 12
ATOM 6113 N N . ASN A 1 25 ? 30.767 10.283 3.155 1.00 0.00 25 ASN A N 12
ATOM 6114 C CA . ASN A 1 25 ? 31.114 10.193 4.571 1.00 0.00 25 ASN A CA 12
ATOM 6115 C C . ASN A 1 25 ? 31.353 8.753 5.011 1.00 0.00 25 ASN A C 12
ATOM 6116 O O . ASN A 1 25 ? 30.948 8.373 6.109 1.00 0.00 25 ASN A O 12
ATOM 6127 N N . GLY A 1 26 ? 32.257 8.069 4.316 1.00 0.00 26 GLY A N 12
ATOM 6128 C CA . GLY A 1 26 ? 32.679 6.739 4.736 1.00 0.00 26 GLY A CA 12
ATOM 6129 C C . GLY A 1 26 ? 31.787 5.659 4.131 1.00 0.00 26 GLY A C 12
ATOM 6130 O O . GLY A 1 26 ? 32.181 4.497 4.043 1.00 0.00 26 GLY A O 12
ATOM 6134 N N . LYS A 1 27 ? 30.530 6.009 3.877 1.00 0.00 27 LYS A N 12
ATOM 6135 C CA . LYS A 1 27 ? 29.541 4.998 3.530 1.00 0.00 27 LYS A CA 12
ATOM 6136 C C . LYS A 1 27 ? 29.819 4.470 2.126 1.00 0.00 27 LYS A C 12
ATOM 6137 O O . LYS A 1 27 ? 30.476 5.145 1.334 1.00 0.00 27 LYS A O 12
ATOM 6156 N N . LYS A 1 28 ? 29.655 3.161 1.963 1.00 0.00 28 LYS A N 12
ATOM 6157 C CA . LYS A 1 28 ? 29.968 2.495 0.704 1.00 0.00 28 LYS A CA 12
ATOM 6158 C C . LYS A 1 28 ? 28.679 1.967 0.087 1.00 0.00 28 LYS A C 12
ATOM 6159 O O . LYS A 1 28 ? 27.729 1.685 0.818 1.00 0.00 28 LYS A O 12
ATOM 6178 N N . CYS A 1 29 ? 28.739 1.533 -1.168 1.00 0.00 29 CYS A N 12
ATOM 6179 C CA . CYS A 1 29 ? 27.590 0.842 -1.740 1.00 0.00 29 CYS A CA 12
ATOM 6180 C C . CYS A 1 29 ? 27.756 -0.650 -1.501 1.00 0.00 29 CYS A C 12
ATOM 6181 O O . CYS A 1 29 ? 28.334 -1.366 -2.316 1.00 0.00 29 CYS A O 12
ATOM 6188 N N . CYS A 1 30 ? 26.930 -1.133 -0.584 1.00 0.00 30 CYS A N 12
ATOM 6189 C CA . CYS A 1 30 ? 26.808 -2.569 -0.400 1.00 0.00 30 CYS A CA 12
ATOM 6190 C C . CYS A 1 30 ? 25.821 -3.130 -1.417 1.00 0.00 30 CYS A C 12
ATOM 6191 O O . CYS A 1 30 ? 24.608 -2.983 -1.265 1.00 0.00 30 CYS A O 12
ATOM 6198 N N . VAL A 1 31 ? 26.334 -4.005 -2.276 1.00 0.00 31 VAL A N 12
ATOM 6199 C CA . VAL A 1 31 ? 25.500 -4.679 -3.264 1.00 0.00 31 VAL A CA 12
ATOM 6200 C C . VAL A 1 31 ? 24.935 -5.932 -2.613 1.00 0.00 31 VAL A C 12
ATOM 6201 O O . VAL A 1 31 ? 25.659 -6.884 -2.319 1.00 0.00 31 VAL A O 12
ATOM 6214 N N . ASN A 1 32 ? 23.609 -5.966 -2.561 1.00 0.00 32 ASN A N 12
ATOM 6215 C CA . ASN A 1 32 ? 22.916 -7.055 -1.892 1.00 0.00 32 ASN A CA 12
ATOM 6216 C C . ASN A 1 32 ? 23.358 -8.387 -2.489 1.00 0.00 32 ASN A C 12
ATOM 6217 O O . ASN A 1 32 ? 23.210 -9.391 -1.811 1.00 0.00 32 ASN A O 12
ATOM 6229 N N . LYS A 1 1 ? 25.257 8.495 -3.638 1.00 0.00 1 LYS A N 13
ATOM 6230 C CA . LYS A 1 1 ? 23.773 8.541 -3.504 1.00 0.00 1 LYS A CA 13
ATOM 6231 C C . LYS A 1 1 ? 23.151 7.481 -4.408 1.00 0.00 1 LYS A C 13
ATOM 6232 O O . LYS A 1 1 ? 21.958 7.533 -4.710 1.00 0.00 1 LYS A O 13
ATOM 6253 N N . LYS A 1 2 ? 23.987 6.583 -4.919 1.00 0.00 2 LYS A N 13
ATOM 6254 C CA . LYS A 1 2 ? 23.532 5.545 -5.838 1.00 0.00 2 LYS A CA 13
ATOM 6255 C C . LYS A 1 2 ? 24.314 4.255 -5.613 1.00 0.00 2 LYS A C 13
ATOM 6256 O O . LYS A 1 2 ? 25.479 4.287 -5.213 1.00 0.00 2 LYS A O 13
ATOM 6275 N N . CYS A 1 3 ? 23.678 3.123 -5.897 1.00 0.00 3 CYS A N 13
ATOM 6276 C CA . CYS A 1 3 ? 24.336 1.826 -5.776 1.00 0.00 3 CYS A CA 13
ATOM 6277 C C . CYS A 1 3 ? 23.896 0.889 -6.895 1.00 0.00 3 CYS A C 13
ATOM 6278 O O . CYS A 1 3 ? 23.490 1.354 -7.961 1.00 0.00 3 CYS A O 13
ATOM 6285 N N . TRP A 1 4 ? 24.362 -0.352 -6.794 1.00 0.00 4 TRP A N 13
ATOM 6286 C CA . TRP A 1 4 ? 24.292 -1.307 -7.896 1.00 0.00 4 TRP A CA 13
ATOM 6287 C C . TRP A 1 4 ? 23.461 -2.512 -7.467 1.00 0.00 4 TRP A C 13
ATOM 6288 O O . TRP A 1 4 ? 23.147 -2.659 -6.286 1.00 0.00 4 TRP A O 13
ATOM 6309 N N . ASN A 1 5 ? 22.958 -3.259 -8.444 1.00 0.00 5 ASN A N 13
ATOM 6310 C CA . ASN A 1 5 ? 22.193 -4.466 -8.151 1.00 0.00 5 ASN A CA 13
ATOM 6311 C C . ASN A 1 5 ? 21.177 -4.192 -7.048 1.00 0.00 5 ASN A C 13
ATOM 6312 O O . ASN A 1 5 ? 20.806 -5.090 -6.292 1.00 0.00 5 ASN A O 13
ATOM 6323 N N . GLY A 1 6 ? 20.667 -2.966 -7.022 1.00 0.00 6 GLY A N 13
ATOM 6324 C CA . GLY A 1 6 ? 19.628 -2.601 -6.067 1.00 0.00 6 GLY A CA 13
ATOM 6325 C C . GLY A 1 6 ? 20.174 -2.528 -4.643 1.00 0.00 6 GLY A C 13
ATOM 6326 O O . GLY A 1 6 ? 19.439 -2.756 -3.682 1.00 0.00 6 GLY A O 13
ATOM 6330 N N . GLY A 1 7 ? 21.461 -2.222 -4.512 1.00 0.00 7 GLY A N 13
ATOM 6331 C CA . GLY A 1 7 ? 22.088 -2.114 -3.198 1.00 0.00 7 GLY A CA 13
ATOM 6332 C C . GLY A 1 7 ? 21.805 -0.754 -2.569 1.00 0.00 7 GLY A C 13
ATOM 6333 O O . GLY A 1 7 ? 21.053 0.045 -3.130 1.00 0.00 7 GLY A O 13
ATOM 6337 N N . ARG A 1 8 ? 22.535 -0.423 -1.506 1.00 0.00 8 ARG A N 13
ATOM 6338 C CA . ARG A 1 8 ? 22.399 0.882 -0.864 1.00 0.00 8 ARG A CA 13
ATOM 6339 C C . ARG A 1 8 ? 23.755 1.374 -0.358 1.00 0.00 8 ARG A C 13
ATOM 6340 O O . ARG A 1 8 ? 24.663 0.562 -0.182 1.00 0.00 8 ARG A O 13
ATOM 6361 N N . CYS A 1 9 ? 23.840 2.633 0.078 1.00 0.00 9 CYS A N 13
ATOM 6362 C CA . CYS A 1 9 ? 25.070 3.145 0.681 1.00 0.00 9 CYS A CA 13
ATOM 6363 C C . CYS A 1 9 ? 24.862 3.278 2.186 1.00 0.00 9 CYS A C 13
ATOM 6364 O O . CYS A 1 9 ? 24.054 4.091 2.636 1.00 0.00 9 CYS A O 13
ATOM 6371 N N . ARG A 1 10 ? 25.761 2.655 2.941 1.00 0.00 10 ARG A N 13
ATOM 6372 C CA . ARG A 1 10 ? 25.857 2.889 4.378 1.00 0.00 10 ARG A CA 13
ATOM 6373 C C . ARG A 1 10 ? 27.249 2.513 4.876 1.00 0.00 10 ARG A C 13
ATOM 6374 O O . ARG A 1 10 ? 27.954 1.728 4.242 1.00 0.00 10 ARG A O 13
ATOM 6395 N N . LYS A 1 11 ? 27.571 2.954 6.089 1.00 0.00 11 LYS A N 13
ATOM 6396 C CA . LYS A 1 11 ? 28.828 2.577 6.725 1.00 0.00 11 LYS A CA 13
ATOM 6397 C C . LYS A 1 11 ? 28.861 1.062 6.897 1.00 0.00 11 LYS A C 13
ATOM 6398 O O . LYS A 1 11 ? 29.859 0.491 7.338 1.00 0.00 11 LYS A O 13
ATOM 6417 N N . LYS A 1 12 ? 27.705 0.450 6.666 1.00 0.00 12 LYS A N 13
ATOM 6418 C CA . LYS A 1 12 ? 27.542 -0.992 6.801 1.00 0.00 12 LYS A CA 13
ATOM 6419 C C . LYS A 1 12 ? 26.598 -1.493 5.715 1.00 0.00 12 LYS A C 13
ATOM 6420 O O . LYS A 1 12 ? 26.135 -0.714 4.882 1.00 0.00 12 LYS A O 13
ATOM 6439 N N . CYS A 1 13 ? 26.460 -2.810 5.621 1.00 0.00 13 CYS A N 13
ATOM 6440 C CA . CYS A 1 13 ? 25.657 -3.416 4.566 1.00 0.00 13 CYS A CA 13
ATOM 6441 C C . CYS A 1 13 ? 24.353 -3.953 5.136 1.00 0.00 13 CYS A C 13
ATOM 6442 O O . CYS A 1 13 ? 24.339 -4.693 6.119 1.00 0.00 13 CYS A O 13
ATOM 6449 N N . LYS A 1 14 ? 23.258 -3.489 4.543 1.00 0.00 14 LYS A N 13
ATOM 6450 C CA . LYS A 1 14 ? 21.929 -3.864 5.007 1.00 0.00 14 LYS A CA 13
ATOM 6451 C C . LYS A 1 14 ? 21.877 -5.365 5.277 1.00 0.00 14 LYS A C 13
ATOM 6452 O O . LYS A 1 14 ? 22.827 -6.092 4.988 1.00 0.00 14 LYS A O 13
ATOM 6471 N N . GLU A 1 15 ? 20.821 -5.802 5.954 1.00 0.00 15 GLU A N 13
ATOM 6472 C CA . GLU A 1 15 ? 20.678 -7.208 6.317 1.00 0.00 15 GLU A CA 13
ATOM 6473 C C . GLU A 1 15 ? 21.195 -8.116 5.204 1.00 0.00 15 GLU A C 13
ATOM 6474 O O . GLU A 1 15 ? 20.706 -8.079 4.075 1.00 0.00 15 GLU A O 13
ATOM 6486 N N . ASN A 1 16 ? 22.277 -8.825 5.508 1.00 0.00 16 ASN A N 13
ATOM 6487 C CA . ASN A 1 16 ? 22.821 -9.821 4.593 1.00 0.00 16 ASN A CA 13
ATOM 6488 C C . ASN A 1 16 ? 23.211 -9.190 3.261 1.00 0.00 16 ASN A C 13
ATOM 6489 O O . ASN A 1 16 ? 22.809 -9.672 2.202 1.00 0.00 16 ASN A O 13
ATOM 6500 N N . GLU A 1 17 ? 23.964 -8.093 3.316 1.00 0.00 17 GLU A N 13
ATOM 6501 C CA . GLU A 1 17 ? 24.391 -7.394 2.106 1.00 0.00 17 GLU A CA 13
ATOM 6502 C C . GLU A 1 17 ? 25.913 -7.328 2.012 1.00 0.00 17 GLU A C 13
ATOM 6503 O O . GLU A 1 17 ? 26.606 -7.208 3.022 1.00 0.00 17 GLU A O 13
ATOM 6515 N N . LYS A 1 18 ? 26.427 -7.546 0.803 1.00 0.00 18 LYS A N 13
ATOM 6516 C CA . LYS A 1 18 ? 27.867 -7.555 0.569 1.00 0.00 18 LYS A CA 13
ATOM 6517 C C . LYS A 1 18 ? 28.379 -6.118 0.469 1.00 0.00 18 LYS A C 13
ATOM 6518 O O . LYS A 1 18 ? 27.897 -5.391 -0.398 1.00 0.00 18 LYS A O 13
ATOM 6537 N N . PRO A 1 19 ? 29.430 -5.733 1.150 1.00 0.00 19 PRO A N 13
ATOM 6538 C CA . PRO A 1 19 ? 30.053 -4.396 0.925 1.00 0.00 19 PRO A CA 13
ATOM 6539 C C . PRO A 1 19 ? 30.624 -4.252 -0.481 1.00 0.00 19 PRO A C 13
ATOM 6540 O O . PRO A 1 19 ? 31.642 -4.874 -0.781 1.00 0.00 19 PRO A O 13
ATOM 6551 N N . ILE A 1 20 ? 30.237 -3.173 -1.161 1.00 0.00 20 ILE A N 13
ATOM 6552 C CA . ILE A 1 20 ? 30.940 -2.767 -2.375 1.00 0.00 20 ILE A CA 13
ATOM 6553 C C . ILE A 1 20 ? 31.004 -1.251 -2.533 1.00 0.00 20 ILE A C 13
ATOM 6554 O O . ILE A 1 20 ? 30.397 -0.496 -1.774 1.00 0.00 20 ILE A O 13
ATOM 6570 N N . GLY A 1 21 ? 31.566 -0.856 -3.670 1.00 0.00 21 GLY A N 13
ATOM 6571 C CA . GLY A 1 21 ? 31.487 0.521 -4.146 1.00 0.00 21 GLY A CA 13
ATOM 6572 C C . GLY A 1 21 ? 31.744 1.522 -3.026 1.00 0.00 21 GLY A C 13
ATOM 6573 O O . GLY A 1 21 ? 32.132 1.136 -1.925 1.00 0.00 21 GLY A O 13
ATOM 6577 N N . TYR A 1 22 ? 31.749 2.804 -3.383 1.00 0.00 22 TYR A N 13
ATOM 6578 C CA . TYR A 1 22 ? 32.125 3.869 -2.457 1.00 0.00 22 TYR A CA 13
ATOM 6579 C C . TYR A 1 22 ? 31.015 4.917 -2.408 1.00 0.00 22 TYR A C 13
ATOM 6580 O O . TYR A 1 22 ? 30.155 4.941 -3.288 1.00 0.00 22 TYR A O 13
ATOM 6598 N N . CYS A 1 23 ? 30.874 5.576 -1.261 1.00 0.00 23 CYS A N 13
ATOM 6599 C CA . CYS A 1 23 ? 29.828 6.578 -1.059 1.00 0.00 23 CYS A CA 13
ATOM 6600 C C . CYS A 1 23 ? 30.328 7.620 -0.060 1.00 0.00 23 CYS A C 13
ATOM 6601 O O . CYS A 1 23 ? 31.539 7.767 0.106 1.00 0.00 23 CYS A O 13
ATOM 6608 N N . ARG A 1 24 ? 29.457 8.556 0.304 1.00 0.00 24 ARG A N 13
ATOM 6609 C CA . ARG A 1 24 ? 29.869 9.774 0.997 1.00 0.00 24 ARG A CA 13
ATOM 6610 C C . ARG A 1 24 ? 30.160 9.481 2.465 1.00 0.00 24 ARG A C 13
ATOM 6611 O O . ARG A 1 24 ? 30.085 8.317 2.852 1.00 0.00 24 ARG A O 13
ATOM 6632 N N . ASN A 1 25 ? 30.866 10.408 3.108 1.00 0.00 25 ASN A N 13
ATOM 6633 C CA . ASN A 1 25 ? 31.177 10.303 4.532 1.00 0.00 25 ASN A CA 13
ATOM 6634 C C . ASN A 1 25 ? 31.503 8.860 4.910 1.00 0.00 25 ASN A C 13
ATOM 6635 O O . ASN A 1 25 ? 31.074 8.369 5.954 1.00 0.00 25 ASN A O 13
ATOM 6646 N N . GLY A 1 26 ? 32.471 8.290 4.200 1.00 0.00 26 GLY A N 13
ATOM 6647 C CA . GLY A 1 26 ? 32.978 6.966 4.540 1.00 0.00 26 GLY A CA 13
ATOM 6648 C C . GLY A 1 26 ? 31.890 5.903 4.416 1.00 0.00 26 GLY A C 13
ATOM 6649 O O . GLY A 1 26 ? 31.855 4.944 5.187 1.00 0.00 26 GLY A O 13
ATOM 6653 N N . LYS A 1 27 ? 31.017 6.060 3.427 1.00 0.00 27 LYS A N 13
ATOM 6654 C CA . LYS A 1 27 ? 29.952 5.095 3.177 1.00 0.00 27 LYS A CA 13
ATOM 6655 C C . LYS A 1 27 ? 30.301 4.302 1.920 1.00 0.00 27 LYS A C 13
ATOM 6656 O O . LYS A 1 27 ? 31.060 4.782 1.079 1.00 0.00 27 LYS A O 13
ATOM 6675 N N . LYS A 1 28 ? 29.749 3.101 1.778 1.00 0.00 28 LYS A N 13
ATOM 6676 C CA . LYS A 1 28 ? 30.025 2.270 0.609 1.00 0.00 28 LYS A CA 13
ATOM 6677 C C . LYS A 1 28 ? 28.716 1.764 0.019 1.00 0.00 28 LYS A C 13
ATOM 6678 O O . LYS A 1 28 ? 27.850 1.365 0.796 1.00 0.00 28 LYS A O 13
ATOM 6697 N N . CYS A 1 29 ? 28.760 1.311 -1.231 1.00 0.00 29 CYS A N 13
ATOM 6698 C CA . CYS A 1 29 ? 27.570 0.670 -1.779 1.00 0.00 29 CYS A CA 13
ATOM 6699 C C . CYS A 1 29 ? 27.689 -0.813 -1.486 1.00 0.00 29 CYS A C 13
ATOM 6700 O O . CYS A 1 29 ? 28.366 -1.561 -2.188 1.00 0.00 29 CYS A O 13
ATOM 6707 N N . CYS A 1 30 ? 26.860 -1.243 -0.548 1.00 0.00 30 CYS A N 13
ATOM 6708 C CA . CYS A 1 30 ? 26.723 -2.670 -0.328 1.00 0.00 30 CYS A CA 13
ATOM 6709 C C . CYS A 1 30 ? 25.709 -3.235 -1.313 1.00 0.00 30 CYS A C 13
ATOM 6710 O O . CYS A 1 30 ? 24.503 -3.098 -1.115 1.00 0.00 30 CYS A O 13
ATOM 6717 N N . VAL A 1 31 ? 26.194 -4.104 -2.193 1.00 0.00 31 VAL A N 13
ATOM 6718 C CA . VAL A 1 31 ? 25.306 -4.785 -3.125 1.00 0.00 31 VAL A CA 13
ATOM 6719 C C . VAL A 1 31 ? 24.786 -6.051 -2.458 1.00 0.00 31 VAL A C 13
ATOM 6720 O O . VAL A 1 31 ? 25.526 -7.012 -2.249 1.00 0.00 31 VAL A O 13
ATOM 6733 N N . ASN A 1 32 ? 23.464 -6.101 -2.360 1.00 0.00 32 ASN A N 13
ATOM 6734 C CA . ASN A 1 32 ? 22.798 -7.192 -1.666 1.00 0.00 32 ASN A CA 13
ATOM 6735 C C . ASN A 1 32 ? 23.355 -8.533 -2.127 1.00 0.00 32 ASN A C 13
ATOM 6736 O O . ASN A 1 32 ? 23.910 -9.229 -1.291 1.00 0.00 32 ASN A O 13
ATOM 6748 N N . LYS A 1 1 ? 27.433 8.541 -8.211 1.00 0.00 1 LYS A N 14
ATOM 6749 C CA . LYS A 1 1 ? 27.720 7.084 -8.097 1.00 0.00 1 LYS A CA 14
ATOM 6750 C C . LYS A 1 1 ? 26.633 6.416 -7.262 1.00 0.00 1 LYS A C 14
ATOM 6751 O O . LYS A 1 1 ? 26.762 6.289 -6.045 1.00 0.00 1 LYS A O 14
ATOM 6772 N N . LYS A 1 2 ? 25.524 6.083 -7.912 1.00 0.00 2 LYS A N 14
ATOM 6773 C CA . LYS A 1 2 ? 24.411 5.431 -7.232 1.00 0.00 2 LYS A CA 14
ATOM 6774 C C . LYS A 1 2 ? 24.733 3.956 -7.016 1.00 0.00 2 LYS A C 14
ATOM 6775 O O . LYS A 1 2 ? 25.470 3.356 -7.799 1.00 0.00 2 LYS A O 14
ATOM 6794 N N . CYS A 1 3 ? 24.183 3.369 -5.959 1.00 0.00 3 CYS A N 14
ATOM 6795 C CA . CYS A 1 3 ? 24.408 1.950 -5.713 1.00 0.00 3 CYS A CA 14
ATOM 6796 C C . CYS A 1 3 ? 23.731 1.104 -6.785 1.00 0.00 3 CYS A C 14
ATOM 6797 O O . CYS A 1 3 ? 23.490 1.582 -7.893 1.00 0.00 3 CYS A O 14
ATOM 6804 N N . TRP A 1 4 ? 23.778 -0.206 -6.563 1.00 0.00 4 TRP A N 14
ATOM 6805 C CA . TRP A 1 4 ? 23.416 -1.178 -7.588 1.00 0.00 4 TRP A CA 14
ATOM 6806 C C . TRP A 1 4 ? 22.563 -2.279 -6.959 1.00 0.00 4 TRP A C 14
ATOM 6807 O O . TRP A 1 4 ? 22.401 -2.320 -5.740 1.00 0.00 4 TRP A O 14
ATOM 6828 N N . ASN A 1 5 ? 21.986 -3.140 -7.792 1.00 0.00 5 ASN A N 14
ATOM 6829 C CA . ASN A 1 5 ? 21.193 -4.258 -7.295 1.00 0.00 5 ASN A CA 14
ATOM 6830 C C . ASN A 1 5 ? 20.251 -3.808 -6.185 1.00 0.00 5 ASN A C 14
ATOM 6831 O O . ASN A 1 5 ? 20.100 -4.493 -5.172 1.00 0.00 5 ASN A O 14
ATOM 6842 N N . GLY A 1 6 ? 19.735 -2.592 -6.312 1.00 0.00 6 GLY A N 14
ATOM 6843 C CA . GLY A 1 6 ? 18.806 -2.067 -5.321 1.00 0.00 6 GLY A CA 14
ATOM 6844 C C . GLY A 1 6 ? 19.457 -2.016 -3.942 1.00 0.00 6 GLY A C 14
ATOM 6845 O O . GLY A 1 6 ? 18.830 -1.600 -2.968 1.00 0.00 6 GLY A O 14
ATOM 6849 N N . GLY A 1 7 ? 20.762 -2.268 -3.910 1.00 0.00 7 GLY A N 14
ATOM 6850 C CA . GLY A 1 7 ? 21.515 -2.154 -2.667 1.00 0.00 7 GLY A CA 14
ATOM 6851 C C . GLY A 1 7 ? 21.310 -0.780 -2.037 1.00 0.00 7 GLY A C 14
ATOM 6852 O O . GLY A 1 7 ? 20.503 0.013 -2.524 1.00 0.00 7 GLY A O 14
ATOM 6856 N N . ARG A 1 8 ? 22.095 -0.462 -1.011 1.00 0.00 8 ARG A N 14
ATOM 6857 C CA . ARG A 1 8 ? 22.007 0.847 -0.370 1.00 0.00 8 ARG A CA 14
ATOM 6858 C C . ARG A 1 8 ? 23.387 1.339 0.059 1.00 0.00 8 ARG A C 14
ATOM 6859 O O . ARG A 1 8 ? 24.333 0.553 0.127 1.00 0.00 8 ARG A O 14
ATOM 6880 N N . CYS A 1 9 ? 23.444 2.578 0.546 1.00 0.00 9 CYS A N 14
ATOM 6881 C CA . CYS A 1 9 ? 24.673 3.139 1.102 1.00 0.00 9 CYS A CA 14
ATOM 6882 C C . CYS A 1 9 ? 24.551 3.213 2.623 1.00 0.00 9 CYS A C 14
ATOM 6883 O O . CYS A 1 9 ? 23.734 3.979 3.133 1.00 0.00 9 CYS A O 14
ATOM 6890 N N . ARG A 1 10 ? 25.521 2.626 3.319 1.00 0.00 10 ARG A N 14
ATOM 6891 C CA . ARG A 1 10 ? 25.608 2.746 4.771 1.00 0.00 10 ARG A CA 14
ATOM 6892 C C . ARG A 1 10 ? 27.029 2.433 5.239 1.00 0.00 10 ARG A C 14
ATOM 6893 O O . ARG A 1 10 ? 27.775 1.736 4.551 1.00 0.00 10 ARG A O 14
ATOM 6914 N N . LYS A 1 11 ? 27.358 2.847 6.460 1.00 0.00 11 LYS A N 14
ATOM 6915 C CA . LYS A 1 11 ? 28.639 2.495 7.066 1.00 0.00 11 LYS A CA 14
ATOM 6916 C C . LYS A 1 11 ? 28.745 0.979 7.212 1.00 0.00 11 LYS A C 14
ATOM 6917 O O . LYS A 1 11 ? 29.779 0.455 7.627 1.00 0.00 11 LYS A O 14
ATOM 6936 N N . LYS A 1 12 ? 27.617 0.305 7.013 1.00 0.00 12 LYS A N 14
ATOM 6937 C CA . LYS A 1 12 ? 27.555 -1.153 7.030 1.00 0.00 12 LYS A CA 14
ATOM 6938 C C . LYS A 1 12 ? 26.697 -1.635 5.866 1.00 0.00 12 LYS A C 14
ATOM 6939 O O . LYS A 1 12 ? 26.200 -0.833 5.074 1.00 0.00 12 LYS A O 14
ATOM 6958 N N . CYS A 1 13 ? 26.664 -2.950 5.678 1.00 0.00 13 CYS A N 14
ATOM 6959 C CA . CYS A 1 13 ? 25.874 -3.547 4.607 1.00 0.00 13 CYS A CA 14
ATOM 6960 C C . CYS A 1 13 ? 24.638 -4.232 5.172 1.00 0.00 13 CYS A C 14
ATOM 6961 O O . CYS A 1 13 ? 24.717 -4.998 6.133 1.00 0.00 13 CYS A O 14
ATOM 6968 N N . LYS A 1 14 ? 23.484 -3.827 4.649 1.00 0.00 14 LYS A N 14
ATOM 6969 C CA . LYS A 1 14 ? 22.206 -4.331 5.138 1.00 0.00 14 LYS A CA 14
ATOM 6970 C C . LYS A 1 14 ? 22.283 -5.840 5.341 1.00 0.00 14 LYS A C 14
ATOM 6971 O O . LYS A 1 14 ? 23.280 -6.473 4.995 1.00 0.00 14 LYS A O 14
ATOM 6990 N N . GLU A 1 15 ? 21.286 -6.394 6.021 1.00 0.00 15 GLU A N 14
ATOM 6991 C CA . GLU A 1 15 ? 21.279 -7.822 6.318 1.00 0.00 15 GLU A CA 14
ATOM 6992 C C . GLU A 1 15 ? 21.826 -8.627 5.140 1.00 0.00 15 GLU A C 14
ATOM 6993 O O . GLU A 1 15 ? 21.238 -8.649 4.059 1.00 0.00 15 GLU A O 14
ATOM 7005 N N . ASN A 1 16 ? 22.972 -9.262 5.363 1.00 0.00 16 ASN A N 14
ATOM 7006 C CA . ASN A 1 16 ? 23.538 -10.180 4.382 1.00 0.00 16 ASN A CA 14
ATOM 7007 C C . ASN A 1 16 ? 23.868 -9.459 3.079 1.00 0.00 16 ASN A C 14
ATOM 7008 O O . ASN A 1 16 ? 23.478 -9.911 2.003 1.00 0.00 16 ASN A O 14
ATOM 7019 N N . GLU A 1 17 ? 24.504 -8.294 3.183 1.00 0.00 17 GLU A N 14
ATOM 7020 C CA . GLU A 1 17 ? 24.842 -7.498 2.006 1.00 0.00 17 GLU A CA 14
ATOM 7021 C C . GLU A 1 17 ? 26.348 -7.288 1.891 1.00 0.00 17 GLU A C 14
ATOM 7022 O O . GLU A 1 17 ? 27.054 -7.189 2.894 1.00 0.00 17 GLU A O 14
ATOM 7034 N N . LYS A 1 18 ? 26.844 -7.384 0.660 1.00 0.00 18 LYS A N 14
ATOM 7035 C CA . LYS A 1 18 ? 28.275 -7.284 0.394 1.00 0.00 18 LYS A CA 14
ATOM 7036 C C . LYS A 1 18 ? 28.683 -5.822 0.230 1.00 0.00 18 LYS A C 14
ATOM 7037 O O . LYS A 1 18 ? 28.125 -5.139 -0.629 1.00 0.00 18 LYS A O 14
ATOM 7056 N N . PRO A 1 19 ? 29.714 -5.356 0.888 1.00 0.00 19 PRO A N 14
ATOM 7057 C CA . PRO A 1 19 ? 30.203 -3.969 0.652 1.00 0.00 19 PRO A CA 14
ATOM 7058 C C . PRO A 1 19 ? 30.589 -3.757 -0.807 1.00 0.00 19 PRO A C 14
ATOM 7059 O O . PRO A 1 19 ? 31.543 -4.376 -1.279 1.00 0.00 19 PRO A O 14
ATOM 7070 N N . ILE A 1 20 ? 30.062 -2.696 -1.414 1.00 0.00 20 ILE A N 14
ATOM 7071 C CA . ILE A 1 20 ? 30.475 -2.323 -2.766 1.00 0.00 20 ILE A CA 14
ATOM 7072 C C . ILE A 1 20 ? 30.522 -0.806 -2.943 1.00 0.00 20 ILE A C 14
ATOM 7073 O O . ILE A 1 20 ? 30.278 -0.058 -1.995 1.00 0.00 20 ILE A O 14
ATOM 7089 N N . GLY A 1 21 ? 30.842 -0.368 -4.157 1.00 0.00 21 GLY A N 14
ATOM 7090 C CA . GLY A 1 21 ? 30.876 1.050 -4.503 1.00 0.00 21 GLY A CA 14
ATOM 7091 C C . GLY A 1 21 ? 31.307 1.926 -3.332 1.00 0.00 21 GLY A C 14
ATOM 7092 O O . GLY A 1 21 ? 31.962 1.452 -2.405 1.00 0.00 21 GLY A O 14
ATOM 7096 N N . TYR A 1 22 ? 31.152 3.239 -3.487 1.00 0.00 22 TYR A N 14
ATOM 7097 C CA . TYR A 1 22 ? 31.633 4.186 -2.485 1.00 0.00 22 TYR A CA 14
ATOM 7098 C C . TYR A 1 22 ? 30.614 5.304 -2.281 1.00 0.00 22 TYR A C 14
ATOM 7099 O O . TYR A 1 22 ? 29.772 5.557 -3.145 1.00 0.00 22 TYR A O 14
ATOM 7117 N N . CYS A 1 23 ? 30.590 5.845 -1.067 1.00 0.00 23 CYS A N 14
ATOM 7118 C CA . CYS A 1 23 ? 29.576 6.811 -0.656 1.00 0.00 23 CYS A CA 14
ATOM 7119 C C . CYS A 1 23 ? 30.207 7.771 0.353 1.00 0.00 23 CYS A C 14
ATOM 7120 O O . CYS A 1 23 ? 31.431 7.842 0.468 1.00 0.00 23 CYS A O 14
ATOM 7127 N N . ARG A 1 24 ? 29.380 8.658 0.896 1.00 0.00 24 ARG A N 14
ATOM 7128 C CA . ARG A 1 24 ? 29.855 9.767 1.719 1.00 0.00 24 ARG A CA 14
ATOM 7129 C C . ARG A 1 24 ? 30.235 9.293 3.118 1.00 0.00 24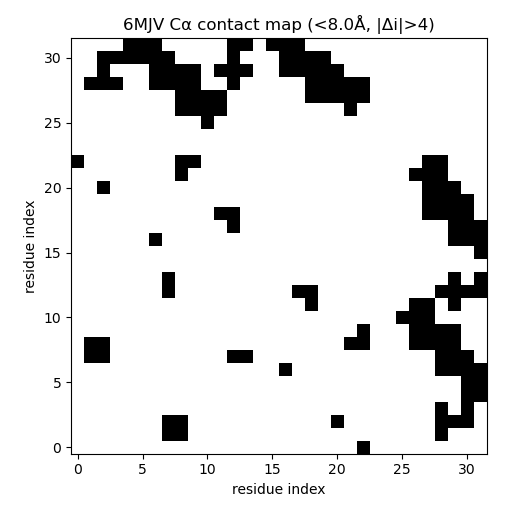 ARG A C 14
ATOM 7130 O O . ARG A 1 24 ? 30.061 8.117 3.438 1.00 0.00 24 ARG A O 14
ATOM 7151 N N . ASN A 1 25 ? 31.023 10.127 3.791 1.00 0.00 25 ASN A N 14
ATOM 7152 C CA . ASN A 1 25 ? 31.399 9.919 5.186 1.00 0.00 25 ASN A CA 14
ATOM 7153 C C . ASN A 1 25 ? 31.505 8.438 5.535 1.00 0.00 25 ASN A C 14
ATOM 7154 O O . ASN A 1 25 ? 31.095 8.028 6.621 1.00 0.00 25 ASN A O 14
ATOM 7165 N N . GLY A 1 26 ? 32.316 7.717 4.768 1.00 0.00 26 GLY A N 14
ATOM 7166 C CA . GLY A 1 26 ? 32.637 6.333 5.099 1.00 0.00 26 GLY A CA 14
ATOM 7167 C C . GLY A 1 26 ? 31.659 5.369 4.437 1.00 0.00 26 GLY A C 14
ATOM 7168 O O . GLY A 1 26 ? 31.978 4.198 4.230 1.00 0.00 26 GLY A O 14
ATOM 7172 N N . LYS A 1 27 ? 30.429 5.823 4.218 1.00 0.00 27 LYS A N 14
ATOM 7173 C CA . LYS A 1 27 ? 29.383 4.906 3.783 1.00 0.00 27 LYS A CA 14
ATOM 7174 C C . LYS A 1 27 ? 29.647 4.505 2.335 1.00 0.00 27 LYS A C 14
ATOM 7175 O O . LYS A 1 27 ? 30.296 5.253 1.603 1.00 0.00 27 LYS A O 14
ATOM 7194 N N . LYS A 1 28 ? 29.493 3.213 2.065 1.00 0.00 28 LYS A N 14
ATOM 7195 C CA . LYS A 1 28 ? 29.765 2.638 0.750 1.00 0.00 28 LYS A CA 14
ATOM 7196 C C . LYS A 1 28 ? 28.477 2.038 0.203 1.00 0.00 28 LYS A C 14
ATOM 7197 O O . LYS A 1 28 ? 27.625 1.636 0.993 1.00 0.00 28 LYS A O 14
ATOM 7216 N N . CYS A 1 29 ? 28.481 1.635 -1.064 1.00 0.00 29 CYS A N 14
ATOM 7217 C CA . CYS A 1 29 ? 27.282 1.008 -1.611 1.00 0.00 29 CYS A CA 14
ATOM 7218 C C . CYS A 1 29 ? 27.419 -0.486 -1.379 1.00 0.00 29 CYS A C 14
ATOM 7219 O O . CYS A 1 29 ? 28.291 -1.138 -1.939 1.00 0.00 29 CYS A O 14
ATOM 7226 N N . CYS A 1 30 ? 26.646 -1.029 -0.453 1.00 0.00 30 CYS A N 14
ATOM 7227 C CA . CYS A 1 30 ? 26.673 -2.476 -0.317 1.00 0.00 30 CYS A CA 14
ATOM 7228 C C . CYS A 1 30 ? 25.683 -3.092 -1.294 1.00 0.00 30 CYS A C 14
ATOM 7229 O O . CYS A 1 30 ? 24.472 -3.026 -1.086 1.00 0.00 30 CYS A O 14
ATOM 7236 N N . VAL A 1 31 ? 26.214 -3.908 -2.198 1.00 0.00 31 VAL A N 14
ATOM 7237 C CA . VAL A 1 31 ? 25.369 -4.616 -3.150 1.00 0.00 31 VAL A CA 14
ATOM 7238 C C . VAL A 1 31 ? 24.932 -5.922 -2.503 1.00 0.00 31 VAL A C 14
ATOM 7239 O O . VAL A 1 31 ? 25.746 -6.802 -2.219 1.00 0.00 31 VAL A O 14
ATOM 7252 N N . ASN A 1 32 ? 23.618 -6.054 -2.371 1.00 0.00 32 ASN A N 14
ATOM 7253 C CA . ASN A 1 32 ? 23.046 -7.186 -1.660 1.00 0.00 32 ASN A CA 14
ATOM 7254 C C . ASN A 1 32 ? 23.627 -8.486 -2.206 1.00 0.00 32 ASN A C 14
ATOM 7255 O O . ASN A 1 32 ? 23.916 -9.353 -1.398 1.00 0.00 32 ASN A O 14
ATOM 7267 N N . LYS A 1 1 ? 20.171 8.192 -5.608 1.00 0.00 1 LYS A N 15
ATOM 7268 C CA . LYS A 1 1 ? 21.008 7.197 -4.881 1.00 0.00 1 LYS A CA 15
ATOM 7269 C C . LYS A 1 1 ? 22.090 6.684 -5.826 1.00 0.00 1 LYS A C 15
ATOM 7270 O O . LYS A 1 1 ? 21.921 6.707 -7.046 1.00 0.00 1 LYS A O 15
ATOM 7291 N N . LYS A 1 2 ? 23.226 6.284 -5.265 1.00 0.00 2 LYS A N 15
ATOM 7292 C CA . LYS A 1 2 ? 24.335 5.771 -6.062 1.00 0.00 2 LYS A CA 15
ATOM 7293 C C . LYS A 1 2 ? 24.776 4.416 -5.525 1.00 0.00 2 LYS A C 15
ATOM 7294 O O . LYS A 1 2 ? 25.576 4.391 -4.594 1.00 0.00 2 LYS A O 15
ATOM 7313 N N . CYS A 1 3 ? 24.453 3.356 -6.264 1.00 0.00 3 CYS A N 15
ATOM 7314 C CA . CYS A 1 3 ? 24.914 2.003 -5.967 1.00 0.00 3 CYS A CA 15
ATOM 7315 C C . CYS A 1 3 ? 24.458 1.058 -7.076 1.00 0.00 3 CYS A C 15
ATOM 7316 O O . CYS A 1 3 ? 24.230 1.499 -8.202 1.00 0.00 3 CYS A O 15
ATOM 7323 N N . TRP A 1 4 ? 24.703 -0.231 -6.858 1.00 0.00 4 TRP A N 15
ATOM 7324 C CA . TRP A 1 4 ? 24.492 -1.257 -7.875 1.00 0.00 4 TRP A CA 15
ATOM 7325 C C . TRP A 1 4 ? 23.472 -2.271 -7.360 1.00 0.00 4 TRP A C 15
ATOM 7326 O O . TRP A 1 4 ? 23.183 -2.311 -6.164 1.00 0.00 4 TRP A O 15
ATOM 7347 N N . ASN A 1 5 ? 22.990 -3.141 -8.243 1.00 0.00 5 ASN A N 15
ATOM 7348 C CA . ASN A 1 5 ? 22.079 -4.212 -7.847 1.00 0.00 5 ASN A CA 15
ATOM 7349 C C . ASN A 1 5 ? 21.068 -3.718 -6.819 1.00 0.00 5 ASN A C 15
ATOM 7350 O O . ASN A 1 5 ? 20.580 -4.491 -5.994 1.00 0.00 5 ASN A O 15
ATOM 7361 N N . GLY A 1 6 ? 20.692 -2.450 -6.933 1.00 0.00 6 GLY A N 15
ATOM 7362 C CA . GLY A 1 6 ? 19.687 -1.882 -6.044 1.00 0.00 6 GLY A CA 15
ATOM 7363 C C . GLY A 1 6 ? 20.201 -1.792 -4.611 1.00 0.00 6 GLY A C 15
ATOM 7364 O O . GLY A 1 6 ? 19.512 -1.268 -3.735 1.00 0.00 6 GLY A O 15
ATOM 7368 N N . GLY A 1 7 ? 21.460 -2.165 -4.406 1.00 0.00 7 GLY A N 15
ATOM 7369 C CA . GLY A 1 7 ? 22.064 -2.039 -3.085 1.00 0.00 7 GLY A CA 15
ATOM 7370 C C . GLY A 1 7 ? 21.926 -0.608 -2.576 1.00 0.00 7 GLY A C 15
ATOM 7371 O O . GLY A 1 7 ? 21.324 0.232 -3.246 1.00 0.00 7 GLY A O 15
ATOM 7375 N N . ARG A 1 8 ? 22.523 -0.311 -1.424 1.00 0.00 8 ARG A N 15
ATOM 7376 C CA . ARG A 1 8 ? 22.446 1.032 -0.853 1.00 0.00 8 ARG A CA 15
ATOM 7377 C C . ARG A 1 8 ? 23.814 1.500 -0.367 1.00 0.00 8 ARG A C 15
ATOM 7378 O O . ARG A 1 8 ? 24.789 0.753 -0.435 1.00 0.00 8 ARG A O 15
ATOM 7399 N N . CYS A 1 9 ? 23.868 2.718 0.170 1.00 0.00 9 CYS A N 15
ATOM 7400 C CA . CYS A 1 9 ? 25.075 3.241 0.804 1.00 0.00 9 CYS A CA 15
ATOM 7401 C C . CYS A 1 9 ? 24.890 3.321 2.318 1.00 0.00 9 CYS A C 15
ATOM 7402 O O . CYS A 1 9 ? 24.042 4.067 2.805 1.00 0.00 9 CYS A O 15
ATOM 7409 N N . ARG A 1 10 ? 25.812 2.707 3.055 1.00 0.00 10 ARG A N 15
ATOM 7410 C CA . ARG A 1 10 ? 25.866 2.871 4.505 1.00 0.00 10 ARG A CA 15
ATOM 7411 C C . ARG A 1 10 ? 27.245 2.463 5.021 1.00 0.00 10 ARG A C 15
ATOM 7412 O O . ARG A 1 10 ? 27.925 1.651 4.394 1.00 0.00 10 ARG A O 15
ATOM 7433 N N . LYS A 1 11 ? 27.597 2.908 6.225 1.00 0.00 11 LYS A N 15
ATOM 7434 C CA . LYS A 1 11 ? 28.831 2.447 6.854 1.00 0.00 11 LYS A CA 15
ATOM 7435 C C . LYS A 1 11 ? 28.786 0.935 7.036 1.00 0.00 11 LYS A C 15
ATOM 7436 O O . LYS A 1 11 ? 29.801 0.300 7.325 1.00 0.00 11 LYS A O 15
ATOM 7455 N N . LYS A 1 12 ? 27.586 0.376 6.923 1.00 0.00 12 LYS A N 15
ATOM 7456 C CA . LYS A 1 12 ? 27.380 -1.063 7.026 1.00 0.00 12 LYS A CA 15
ATOM 7457 C C . LYS A 1 12 ? 26.529 -1.528 5.849 1.00 0.00 12 LYS A C 15
ATOM 7458 O O . LYS A 1 12 ? 26.108 -0.719 5.022 1.00 0.00 12 LYS A O 15
ATOM 7477 N N . CYS A 1 13 ? 26.366 -2.840 5.721 1.00 0.00 13 CYS A N 15
ATOM 7478 C CA . CYS A 1 13 ? 25.582 -3.406 4.630 1.00 0.00 13 CYS A CA 15
ATOM 7479 C C . CYS A 1 13 ? 24.244 -3.940 5.127 1.00 0.00 13 CYS A C 15
ATOM 7480 O O . CYS A 1 13 ? 24.179 -4.700 6.093 1.00 0.00 13 CYS A O 15
ATOM 7487 N N . LYS A 1 14 ? 23.182 -3.442 4.502 1.00 0.00 14 LYS A N 15
ATOM 7488 C CA . LYS A 1 14 ? 21.820 -3.812 4.869 1.00 0.00 14 LYS A CA 15
ATOM 7489 C C . LYS A 1 14 ? 21.727 -5.311 5.132 1.00 0.00 14 LYS A C 15
ATOM 7490 O O . LYS A 1 14 ? 22.682 -6.051 4.898 1.00 0.00 14 LYS A O 15
ATOM 7509 N N . GLU A 1 15 ? 20.601 -5.744 5.691 1.00 0.00 15 GLU A N 15
ATOM 7510 C CA . GLU A 1 15 ? 20.393 -7.159 5.979 1.00 0.00 15 GLU A CA 15
ATOM 7511 C C . GLU A 1 15 ? 21.029 -8.055 4.921 1.00 0.00 15 GLU A C 15
ATOM 7512 O O . GLU A 1 15 ? 20.644 -8.028 3.753 1.00 0.00 15 GLU A O 15
ATOM 7524 N N . ASN A 1 16 ? 22.078 -8.764 5.329 1.00 0.00 16 ASN A N 15
ATOM 7525 C CA . ASN A 1 16 ? 22.710 -9.759 4.470 1.00 0.00 16 ASN A CA 15
ATOM 7526 C C . ASN A 1 16 ? 23.174 -9.131 3.161 1.00 0.00 16 ASN A C 15
ATOM 7527 O O . ASN A 1 16 ? 22.794 -9.581 2.081 1.00 0.00 16 ASN A O 15
ATOM 7538 N N . GLU A 1 17 ? 23.945 -8.053 3.262 1.00 0.00 17 GLU A N 15
ATOM 7539 C CA . GLU A 1 17 ? 24.423 -7.339 2.082 1.00 0.00 17 GLU A CA 15
ATOM 7540 C C . GLU A 1 17 ? 25.944 -7.237 2.097 1.00 0.00 17 GLU A C 15
ATOM 7541 O O . GLU A 1 17 ? 26.555 -7.168 3.163 1.00 0.00 17 GLU A O 15
ATOM 7553 N N . LYS A 1 18 ? 26.558 -7.413 0.930 1.00 0.00 18 LYS A N 15
ATOM 7554 C CA . LYS A 1 18 ? 28.014 -7.407 0.824 1.00 0.00 18 LYS A CA 15
ATOM 7555 C C . LYS A 1 18 ? 28.513 -5.973 0.642 1.00 0.00 18 LYS A C 15
ATOM 7556 O O . LYS A 1 18 ? 28.103 -5.324 -0.320 1.00 0.00 18 LYS A O 15
ATOM 7575 N N . PRO A 1 19 ? 29.530 -5.546 1.346 1.00 0.00 19 PRO A N 15
ATOM 7576 C CA . PRO A 1 19 ? 30.148 -4.216 1.079 1.00 0.00 19 PRO A CA 15
ATOM 7577 C C . PRO A 1 19 ? 30.656 -4.110 -0.355 1.00 0.00 19 PRO A C 15
ATOM 7578 O O . PRO A 1 19 ? 31.599 -4.813 -0.717 1.00 0.00 19 PRO A O 15
ATOM 7589 N N . ILE A 1 20 ? 30.272 -3.033 -1.038 1.00 0.00 20 ILE A N 15
ATOM 7590 C CA . ILE A 1 20 ? 30.828 -2.761 -2.362 1.00 0.00 20 ILE A CA 15
ATOM 7591 C C . ILE A 1 20 ? 30.969 -1.264 -2.630 1.00 0.00 20 ILE A C 15
ATOM 7592 O O . ILE A 1 20 ? 30.665 -0.436 -1.772 1.00 0.00 20 ILE A O 15
ATOM 7608 N N . GLY A 1 21 ? 31.415 -0.941 -3.841 1.00 0.00 21 GLY A N 15
ATOM 7609 C CA . GLY A 1 21 ? 31.547 0.439 -4.297 1.00 0.00 21 GLY A CA 15
ATOM 7610 C C . GLY A 1 21 ? 31.910 1.391 -3.162 1.00 0.00 21 GLY A C 15
ATOM 7611 O O . GLY A 1 21 ? 32.459 0.971 -2.144 1.00 0.00 21 GLY A O 15
ATOM 7615 N N . TYR A 1 22 ? 31.815 2.690 -3.434 1.00 0.00 22 TYR A N 15
ATOM 7616 C CA . TYR A 1 22 ? 32.238 3.707 -2.476 1.00 0.00 22 TYR A CA 15
ATOM 7617 C C . TYR A 1 22 ? 31.192 4.817 -2.393 1.00 0.00 22 TYR A C 15
ATOM 7618 O O . TYR A 1 22 ? 30.322 4.922 -3.256 1.00 0.00 22 TYR A O 15
ATOM 7636 N N . CYS A 1 23 ? 31.190 5.537 -1.275 1.00 0.00 23 CYS A N 15
ATOM 7637 C CA . CYS A 1 23 ? 30.143 6.511 -0.987 1.00 0.00 23 CYS A CA 15
ATOM 7638 C C . CYS A 1 23 ? 30.692 7.543 -0.000 1.00 0.00 23 CYS A C 15
ATOM 7639 O O . CYS A 1 23 ? 31.907 7.641 0.172 1.00 0.00 23 CYS A O 15
ATOM 7646 N N . ARG A 1 24 ? 29.836 8.460 0.443 1.00 0.00 24 ARG A N 15
ATOM 7647 C CA . ARG A 1 24 ? 30.289 9.630 1.189 1.00 0.00 24 ARG A CA 15
ATOM 7648 C C . ARG A 1 24 ? 30.624 9.240 2.626 1.00 0.00 24 ARG A C 15
ATOM 7649 O O . ARG A 1 24 ? 30.563 8.053 2.944 1.00 0.00 24 ARG A O 15
ATOM 7670 N N . ASN A 1 25 ? 31.396 10.115 3.268 1.00 0.00 25 ASN A N 15
ATOM 7671 C CA . ASN A 1 25 ? 31.732 9.992 4.685 1.00 0.00 25 ASN A CA 15
ATOM 7672 C C . ASN A 1 25 ? 31.817 8.531 5.118 1.00 0.00 25 ASN A C 15
ATOM 7673 O O . ASN A 1 25 ? 31.384 8.175 6.214 1.00 0.00 25 ASN A O 15
ATOM 7684 N N . GLY A 1 26 ? 32.649 7.774 4.411 1.00 0.00 26 GLY A N 15
ATOM 7685 C CA . GLY A 1 26 ? 32.990 6.422 4.838 1.00 0.00 26 GLY A CA 15
ATOM 7686 C C . GLY A 1 26 ? 32.027 5.404 4.238 1.00 0.00 26 GLY A C 15
ATOM 7687 O O . GLY A 1 26 ? 32.352 4.221 4.130 1.00 0.00 26 GLY A O 15
ATOM 7691 N N . LYS A 1 27 ? 30.805 5.840 3.954 1.00 0.00 27 LYS A N 15
ATOM 7692 C CA . LYS A 1 27 ? 29.761 4.897 3.575 1.00 0.00 27 LYS A CA 15
ATOM 7693 C C . LYS A 1 27 ? 30.023 4.374 2.166 1.00 0.00 27 LYS A C 15
ATOM 7694 O O . LYS A 1 27 ? 30.651 5.058 1.360 1.00 0.00 27 LYS A O 15
ATOM 7713 N N . LYS A 1 28 ? 29.853 3.065 2.002 1.00 0.00 28 LYS A N 15
ATOM 7714 C CA . LYS A 1 28 ? 30.179 2.383 0.754 1.00 0.00 28 LYS A CA 15
ATOM 7715 C C . LYS A 1 28 ? 28.891 1.845 0.146 1.00 0.00 28 LYS A C 15
ATOM 7716 O O . LYS A 1 28 ? 27.954 1.553 0.890 1.00 0.00 28 LYS A O 15
ATOM 7735 N N . CYS A 1 29 ? 28.964 1.358 -1.087 1.00 0.00 29 CYS A N 15
ATOM 7736 C CA . CYS A 1 29 ? 27.774 0.767 -1.686 1.00 0.00 29 CYS A CA 15
ATOM 7737 C C . CYS A 1 29 ? 27.779 -0.716 -1.366 1.00 0.00 29 CYS A C 15
ATOM 7738 O O . CYS A 1 29 ? 28.633 -1.460 -1.829 1.00 0.00 29 CYS A O 15
ATOM 7745 N N . CYS A 1 30 ? 26.898 -1.147 -0.482 1.00 0.00 30 CYS A N 15
ATOM 7746 C CA . CYS A 1 30 ? 26.814 -2.581 -0.268 1.00 0.00 30 CYS A CA 15
ATOM 7747 C C . CYS A 1 30 ? 25.892 -3.195 -1.312 1.00 0.00 30 CYS A C 15
ATOM 7748 O O . CYS A 1 30 ? 24.672 -3.071 -1.219 1.00 0.00 30 CYS A O 15
ATOM 7755 N N . VAL A 1 31 ? 26.466 -4.077 -2.125 1.00 0.00 31 VAL A N 15
ATOM 7756 C CA . VAL A 1 31 ? 25.685 -4.805 -3.117 1.00 0.00 31 VAL A CA 15
ATOM 7757 C C . VAL A 1 31 ? 25.144 -6.059 -2.443 1.00 0.00 31 VAL A C 15
ATOM 7758 O O . VAL A 1 31 ? 25.900 -6.936 -2.022 1.00 0.00 31 VAL A O 15
ATOM 7771 N N . ASN A 1 32 ? 23.820 -6.143 -2.427 1.00 0.00 32 ASN A N 15
ATOM 7772 C CA . ASN A 1 32 ? 23.130 -7.195 -1.693 1.00 0.00 32 ASN A CA 15
ATOM 7773 C C . ASN A 1 32 ? 23.844 -8.533 -1.851 1.00 0.00 32 ASN A C 15
ATOM 7774 O O . ASN A 1 32 ? 23.702 -9.119 -2.911 1.00 0.00 32 ASN A O 15
ATOM 7786 N N . LYS A 1 1 ? 27.882 6.973 -9.249 1.00 0.00 1 LYS A N 16
ATOM 7787 C CA . LYS A 1 1 ? 27.484 7.910 -8.162 1.00 0.00 1 LYS A CA 16
ATOM 7788 C C . LYS A 1 1 ? 26.228 7.370 -7.486 1.00 0.00 1 LYS A C 16
ATOM 7789 O O . LYS A 1 1 ? 25.533 8.090 -6.770 1.00 0.00 1 LYS A O 16
ATOM 7810 N N . LYS A 1 2 ? 25.897 6.121 -7.800 1.00 0.00 2 LYS A N 16
ATOM 7811 C CA . LYS A 1 2 ? 24.694 5.484 -7.275 1.00 0.00 2 LYS A CA 16
ATOM 7812 C C . LYS A 1 2 ? 24.962 4.006 -7.016 1.00 0.00 2 LYS A C 16
ATOM 7813 O O . LYS A 1 2 ? 25.908 3.439 -7.564 1.00 0.00 2 LYS A O 16
ATOM 7832 N N . CYS A 1 3 ? 24.217 3.414 -6.089 1.00 0.00 3 CYS A N 16
ATOM 7833 C CA . CYS A 1 3 ? 24.398 1.999 -5.791 1.00 0.00 3 CYS A CA 16
ATOM 7834 C C . CYS A 1 3 ? 23.731 1.136 -6.855 1.00 0.00 3 CYS A C 16
ATOM 7835 O O . CYS A 1 3 ? 23.542 1.579 -7.988 1.00 0.00 3 CYS A O 16
ATOM 7842 N N . TRP A 1 4 ? 23.737 -0.167 -6.589 1.00 0.00 4 TRP A N 16
ATOM 7843 C CA . TRP A 1 4 ? 23.395 -1.170 -7.590 1.00 0.00 4 TRP A CA 16
ATOM 7844 C C . TRP A 1 4 ? 22.530 -2.249 -6.943 1.00 0.00 4 TRP A C 16
ATOM 7845 O O . TRP A 1 4 ? 22.382 -2.278 -5.721 1.00 0.00 4 TRP A O 16
ATOM 7866 N N . ASN A 1 5 ? 21.996 -3.158 -7.752 1.00 0.00 5 ASN A N 16
ATOM 7867 C CA . ASN A 1 5 ? 21.208 -4.272 -7.234 1.00 0.00 5 ASN A CA 16
ATOM 7868 C C . ASN A 1 5 ? 20.291 -3.822 -6.104 1.00 0.00 5 ASN A C 16
ATOM 7869 O O . ASN A 1 5 ? 20.041 -4.569 -5.158 1.00 0.00 5 ASN A O 16
ATOM 7880 N N . GLY A 1 6 ? 19.815 -2.585 -6.193 1.00 0.00 6 GLY A N 16
ATOM 7881 C CA . GLY A 1 6 ? 18.889 -2.068 -5.194 1.00 0.00 6 GLY A CA 16
ATOM 7882 C C . GLY A 1 6 ? 19.569 -1.946 -3.836 1.00 0.00 6 GLY A C 16
ATOM 7883 O O . GLY A 1 6 ? 18.963 -1.476 -2.872 1.00 0.00 6 GLY A O 16
ATOM 7887 N N . GLY A 1 7 ? 20.864 -2.240 -3.800 1.00 0.00 7 GLY A N 16
ATOM 7888 C CA . GLY A 1 7 ? 21.627 -2.085 -2.568 1.00 0.00 7 GLY A CA 16
ATOM 7889 C C . GLY A 1 7 ? 21.482 -0.666 -2.026 1.00 0.00 7 GLY A C 16
ATOM 7890 O O . GLY A 1 7 ? 20.807 0.164 -2.634 1.00 0.00 7 GLY A O 16
ATOM 7894 N N . ARG A 1 8 ? 22.139 -0.374 -0.904 1.00 0.00 8 ARG A N 16
ATOM 7895 C CA . ARG A 1 8 ? 22.057 0.953 -0.300 1.00 0.00 8 ARG A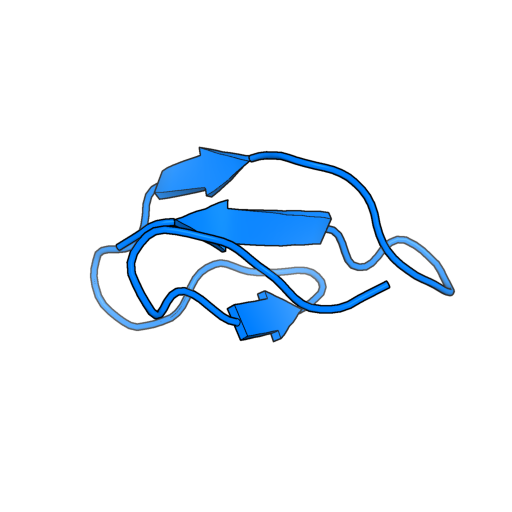 CA 16
ATOM 7896 C C . ARG A 1 8 ? 23.433 1.439 0.146 1.00 0.00 8 ARG A C 16
ATOM 7897 O O . ARG A 1 8 ? 24.423 0.718 0.025 1.00 0.00 8 ARG A O 16
ATOM 7918 N N . CYS A 1 9 ? 23.470 2.633 0.734 1.00 0.00 9 CYS A N 16
ATOM 7919 C CA . CYS A 1 9 ? 24.698 3.191 1.295 1.00 0.00 9 CYS A CA 16
ATOM 7920 C C . CYS A 1 9 ? 24.644 3.147 2.820 1.00 0.00 9 CYS A C 16
ATOM 7921 O O . CYS A 1 9 ? 23.771 3.761 3.435 1.00 0.00 9 CYS A O 16
ATOM 7928 N N . ARG A 1 10 ? 25.664 2.548 3.425 1.00 0.00 10 ARG A N 16
ATOM 7929 C CA . ARG A 1 10 ? 25.797 2.554 4.879 1.00 0.00 10 ARG A CA 16
ATOM 7930 C C . ARG A 1 10 ? 27.239 2.222 5.262 1.00 0.00 10 ARG A C 16
ATOM 7931 O O . ARG A 1 10 ? 27.919 1.495 4.538 1.00 0.00 10 ARG A O 16
ATOM 7952 N N . LYS A 1 11 ? 27.654 2.627 6.459 1.00 0.00 11 LYS A N 16
ATOM 7953 C CA . LYS A 1 11 ? 28.965 2.233 6.966 1.00 0.00 11 LYS A CA 16
ATOM 7954 C C . LYS A 1 11 ? 29.040 0.714 7.080 1.00 0.00 11 LYS A C 16
ATOM 7955 O O . LYS A 1 11 ? 30.117 0.139 7.239 1.00 0.00 11 LYS A O 16
ATOM 7974 N N . LYS A 1 12 ? 27.873 0.084 7.014 1.00 0.00 12 LYS A N 16
ATOM 7975 C CA . LYS A 1 12 ? 27.760 -1.370 7.035 1.00 0.00 12 LYS A CA 16
ATOM 7976 C C . LYS A 1 12 ? 26.826 -1.818 5.919 1.00 0.00 12 LYS A C 16
ATOM 7977 O O . LYS A 1 12 ? 26.354 -0.994 5.135 1.00 0.00 12 LYS A O 16
ATOM 7996 N N . CYS A 1 13 ? 26.730 -3.129 5.719 1.00 0.00 13 CYS A N 16
ATOM 7997 C CA . CYS A 1 13 ? 25.932 -3.675 4.627 1.00 0.00 13 CYS A CA 16
ATOM 7998 C C . CYS A 1 13 ? 24.652 -4.310 5.152 1.00 0.00 13 CYS A C 16
ATOM 7999 O O . CYS A 1 13 ? 24.659 -5.072 6.118 1.00 0.00 13 CYS A O 16
ATOM 8006 N N . LYS A 1 14 ? 23.542 -3.833 4.597 1.00 0.00 14 LYS A N 16
ATOM 8007 C CA . LYS A 1 14 ? 22.218 -4.264 5.022 1.00 0.00 14 LYS A CA 16
ATOM 8008 C C . LYS A 1 14 ? 22.184 -5.776 5.219 1.00 0.00 14 LYS A C 16
ATOM 8009 O O . LYS A 1 14 ? 23.163 -6.470 4.945 1.00 0.00 14 LYS A O 16
ATOM 8028 N N . GLU A 1 15 ? 21.111 -6.252 5.841 1.00 0.00 15 GLU A N 16
ATOM 8029 C CA . GLU A 1 15 ? 20.917 -7.681 6.071 1.00 0.00 15 GLU A CA 16
ATOM 8030 C C . GLU A 1 15 ? 21.578 -8.536 4.994 1.00 0.00 15 GLU A C 16
ATOM 8031 O O . GLU A 1 15 ? 21.142 -8.552 3.843 1.00 0.00 15 GLU A O 16
ATOM 8043 N N . ASN A 1 16 ? 22.693 -9.159 5.359 1.00 0.00 16 ASN A N 16
ATOM 8044 C CA . ASN A 1 16 ? 23.369 -10.098 4.472 1.00 0.00 16 ASN A CA 16
ATOM 8045 C C . ASN A 1 16 ? 23.731 -9.436 3.148 1.00 0.00 16 ASN A C 16
ATOM 8046 O O . ASN A 1 16 ? 23.339 -9.915 2.084 1.00 0.00 16 ASN A O 16
ATOM 8057 N N . GLU A 1 17 ? 24.441 -8.314 3.216 1.00 0.00 17 GLU A N 16
ATOM 8058 C CA . GLU A 1 17 ? 24.801 -7.564 2.018 1.00 0.00 17 GLU A CA 16
ATOM 8059 C C . GLU A 1 17 ? 26.312 -7.374 1.928 1.00 0.00 17 GLU A C 16
ATOM 8060 O O . GLU A 1 17 ? 27.005 -7.350 2.945 1.00 0.00 17 GLU A O 16
ATOM 8072 N N . LYS A 1 18 ? 26.830 -7.368 0.702 1.00 0.00 18 LYS A N 16
ATOM 8073 C CA . LYS A 1 18 ? 28.272 -7.298 0.477 1.00 0.00 18 LYS A CA 16
ATOM 8074 C C . LYS A 1 18 ? 28.707 -5.847 0.279 1.00 0.00 18 LYS A C 16
ATOM 8075 O O . LYS A 1 18 ? 28.112 -5.148 -0.542 1.00 0.00 18 LYS A O 16
ATOM 8094 N N . PRO A 1 19 ? 29.775 -5.401 0.889 1.00 0.00 19 PRO A N 16
ATOM 8095 C CA . PRO A 1 19 ? 30.261 -4.012 0.659 1.00 0.00 19 PRO A CA 16
ATOM 8096 C C . PRO A 1 19 ? 30.608 -3.782 -0.809 1.00 0.00 19 PRO A C 16
ATOM 8097 O O . PRO A 1 19 ? 31.531 -4.414 -1.323 1.00 0.00 19 PRO A O 16
ATOM 8108 N N . ILE A 1 20 ? 30.090 -2.696 -1.378 1.00 0.00 20 ILE A N 16
ATOM 8109 C CA . ILE A 1 20 ? 30.482 -2.310 -2.732 1.00 0.00 20 ILE A CA 16
ATOM 8110 C C . ILE A 1 20 ? 30.514 -0.793 -2.909 1.00 0.00 20 ILE A C 16
ATOM 8111 O O . ILE A 1 20 ? 30.289 -0.047 -1.954 1.00 0.00 20 ILE A O 16
ATOM 8127 N N . GLY A 1 21 ? 30.793 -0.356 -4.134 1.00 0.00 21 GLY A N 16
ATOM 8128 C CA . GLY A 1 21 ? 30.795 1.059 -4.495 1.00 0.00 21 GLY A CA 16
ATOM 8129 C C . GLY A 1 21 ? 31.204 1.960 -3.333 1.00 0.00 21 GLY A C 16
ATOM 8130 O O . GLY A 1 21 ? 31.905 1.523 -2.421 1.00 0.00 21 GLY A O 16
ATOM 8134 N N . TYR A 1 22 ? 30.975 3.262 -3.492 1.00 0.00 22 TYR A N 16
ATOM 8135 C CA . TYR A 1 22 ? 31.439 4.248 -2.519 1.00 0.00 22 TYR A CA 16
ATOM 8136 C C . TYR A 1 22 ? 30.345 5.279 -2.251 1.00 0.00 22 TYR A C 16
ATOM 8137 O O . TYR A 1 22 ? 29.401 5.410 -3.031 1.00 0.00 22 TYR A O 16
ATOM 8155 N N . CYS A 1 23 ? 30.410 5.910 -1.083 1.00 0.00 23 CYS A N 16
ATOM 8156 C CA . CYS A 1 23 ? 29.357 6.817 -0.635 1.00 0.00 23 CYS A CA 16
ATOM 8157 C C . CYS A 1 23 ? 29.937 7.790 0.390 1.00 0.00 23 CYS A C 16
ATOM 8158 O O . CYS A 1 23 ? 31.156 7.938 0.478 1.00 0.00 23 CYS A O 16
ATOM 8165 N N . ARG A 1 24 ? 29.077 8.628 0.962 1.00 0.00 24 ARG A N 16
ATOM 8166 C CA . ARG A 1 24 ? 29.530 9.761 1.764 1.00 0.00 24 ARG A CA 16
ATOM 8167 C C . ARG A 1 24 ? 29.993 9.300 3.140 1.00 0.00 24 ARG A C 16
ATOM 8168 O O . ARG A 1 24 ? 30.02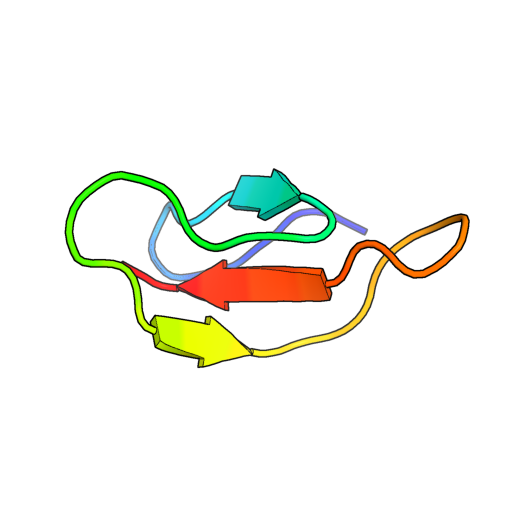3 8.094 3.382 1.00 0.00 24 ARG A O 16
ATOM 8189 N N . ASN A 1 25 ? 30.757 10.180 3.783 1.00 0.00 25 ASN A N 16
ATOM 8190 C CA . ASN A 1 25 ? 31.215 9.982 5.155 1.00 0.00 25 ASN A CA 16
ATOM 8191 C C . ASN A 1 25 ? 31.439 8.507 5.473 1.00 0.00 25 ASN A C 16
ATOM 8192 O O . ASN A 1 25 ? 31.123 8.058 6.576 1.00 0.00 25 ASN A O 16
ATOM 8203 N N . GLY A 1 26 ? 32.260 7.859 4.654 1.00 0.00 26 GLY A N 16
ATOM 8204 C CA . GLY A 1 26 ? 32.689 6.494 4.938 1.00 0.00 26 GLY A CA 16
ATOM 8205 C C . GLY A 1 26 ? 31.721 5.477 4.342 1.00 0.00 26 GLY A C 16
ATOM 8206 O O . GLY A 1 26 ? 32.093 4.328 4.103 1.00 0.00 26 GLY A O 16
ATOM 8210 N N . LYS A 1 27 ? 30.457 5.863 4.194 1.00 0.00 27 LYS A N 16
ATOM 8211 C CA . LYS A 1 27 ? 29.435 4.897 3.811 1.00 0.00 27 LYS A CA 16
ATOM 8212 C C . LYS A 1 27 ? 29.613 4.509 2.345 1.00 0.00 27 LYS A C 16
ATOM 8213 O O . LYS A 1 27 ? 30.121 5.299 1.551 1.00 0.00 27 LYS A O 16
ATOM 8232 N N . LYS A 1 28 ? 29.494 3.211 2.082 1.00 0.00 28 LYS A N 16
ATOM 8233 C CA . LYS A 1 28 ? 29.764 2.642 0.764 1.00 0.00 28 LYS A CA 16
ATOM 8234 C C . LYS A 1 28 ? 28.470 2.044 0.225 1.00 0.00 28 LYS A C 16
ATOM 8235 O O . LYS A 1 28 ? 27.628 1.637 1.024 1.00 0.00 28 LYS A O 16
ATOM 8254 N N . CYS A 1 29 ? 28.456 1.644 -1.043 1.00 0.00 29 CYS A N 16
ATOM 8255 C CA . CYS A 1 29 ? 27.254 1.012 -1.575 1.00 0.00 29 CYS A CA 16
ATOM 8256 C C . CYS A 1 29 ? 27.405 -0.481 -1.343 1.00 0.00 29 CYS A C 16
ATOM 8257 O O . CYS A 1 29 ? 28.289 -1.123 -1.896 1.00 0.00 29 CYS A O 16
ATOM 8264 N N . CYS A 1 30 ? 26.650 -1.026 -0.406 1.00 0.00 30 CYS A N 16
ATOM 8265 C CA . CYS A 1 30 ? 26.697 -2.470 -0.241 1.00 0.00 30 CYS A CA 16
ATOM 8266 C C . CYS A 1 30 ? 25.719 -3.117 -1.211 1.00 0.00 30 CYS A C 16
ATOM 8267 O O . CYS A 1 30 ? 24.506 -3.058 -1.009 1.00 0.00 30 CYS A O 16
ATOM 8274 N N . VAL A 1 31 ? 26.256 -3.911 -2.131 1.00 0.00 31 VAL A N 16
ATOM 8275 C CA . VAL A 1 31 ? 25.414 -4.610 -3.094 1.00 0.00 31 VAL A CA 16
ATOM 8276 C C . VAL A 1 31 ? 24.995 -5.933 -2.468 1.00 0.00 31 VAL A C 16
ATOM 8277 O O . VAL A 1 31 ? 25.818 -6.807 -2.196 1.00 0.00 31 VAL A O 16
ATOM 8290 N N . ASN A 1 32 ? 23.684 -6.082 -2.333 1.00 0.00 32 ASN A N 16
ATOM 8291 C CA . ASN A 1 32 ? 23.133 -7.252 -1.669 1.00 0.00 32 ASN A CA 16
ATOM 8292 C C . ASN A 1 32 ? 23.712 -8.517 -2.292 1.00 0.00 32 ASN A C 16
ATOM 8293 O O . ASN A 1 32 ? 24.336 -8.392 -3.332 1.00 0.00 32 ASN A O 16
ATOM 8305 N N . LYS A 1 1 ? 26.675 8.264 -7.321 1.00 0.00 1 LYS A N 17
ATOM 8306 C CA . LYS A 1 1 ? 25.307 8.829 -7.488 1.00 0.00 1 LYS A CA 17
ATOM 8307 C C . LYS A 1 1 ? 24.286 7.878 -6.871 1.00 0.00 1 LYS A C 17
ATOM 8308 O O . LYS A 1 1 ? 23.473 8.278 -6.039 1.00 0.00 1 LYS A O 17
ATOM 8329 N N . LYS A 1 2 ? 24.321 6.623 -7.306 1.00 0.00 2 LYS A N 17
ATOM 8330 C CA . LYS A 1 2 ? 23.387 5.613 -6.817 1.00 0.00 2 LYS A CA 17
ATOM 8331 C C . LYS A 1 2 ? 24.078 4.256 -6.740 1.00 0.00 2 LYS A C 17
ATOM 8332 O O . LYS A 1 2 ? 24.997 3.975 -7.509 1.00 0.00 2 LYS A O 17
ATOM 8351 N N . CYS A 1 3 ? 23.669 3.432 -5.780 1.00 0.00 3 CYS A N 17
ATOM 8352 C CA . CYS A 1 3 ? 24.259 2.106 -5.643 1.00 0.00 3 CYS A CA 17
ATOM 8353 C C . CYS A 1 3 ? 23.731 1.171 -6.723 1.00 0.00 3 CYS A C 17
ATOM 8354 O O . CYS A 1 3 ? 23.293 1.629 -7.779 1.00 0.00 3 CYS A O 17
ATOM 8361 N N . TRP A 1 4 ? 24.118 -0.094 -6.600 1.00 0.00 4 TRP A N 17
ATOM 8362 C CA . TRP A 1 4 ? 23.945 -1.073 -7.669 1.00 0.00 4 TRP A CA 17
ATOM 8363 C C . TRP A 1 4 ? 23.087 -2.223 -7.151 1.00 0.00 4 TRP A C 17
ATOM 8364 O O . TRP A 1 4 ? 22.820 -2.310 -5.952 1.00 0.00 4 TRP A O 17
ATOM 8385 N N . ASN A 1 5 ? 22.602 -3.061 -8.062 1.00 0.00 5 ASN A N 17
ATOM 8386 C CA . ASN A 1 5 ? 21.822 -4.233 -7.678 1.00 0.00 5 ASN A CA 17
ATOM 8387 C C . ASN A 1 5 ? 20.830 -3.878 -6.576 1.00 0.00 5 ASN A C 17
ATOM 8388 O O . ASN A 1 5 ? 20.463 -4.722 -5.759 1.00 0.00 5 ASN A O 17
ATOM 8399 N N . GLY A 1 6 ? 20.337 -2.646 -6.616 1.00 0.00 6 GLY A N 17
ATOM 8400 C CA . GLY A 1 6 ? 19.309 -2.214 -5.679 1.00 0.00 6 GLY A CA 17
ATOM 8401 C C . GLY A 1 6 ? 19.858 -2.068 -4.265 1.00 0.00 6 GLY A C 17
ATOM 8402 O O . GLY A 1 6 ? 19.170 -1.558 -3.382 1.00 0.00 6 GLY A O 17
ATOM 8406 N N . GLY A 1 7 ? 21.150 -2.335 -4.097 1.00 0.00 7 GLY A N 17
ATOM 8407 C CA . GLY A 1 7 ? 21.774 -2.175 -2.789 1.00 0.00 7 GLY A CA 17
ATOM 8408 C C . GLY A 1 7 ? 21.606 -0.744 -2.288 1.00 0.00 7 GLY A C 17
ATOM 8409 O O . GLY A 1 7 ? 21.026 0.090 -2.983 1.00 0.00 7 GLY A O 17
ATOM 8413 N N . ARG A 1 8 ? 22.187 -0.435 -1.129 1.00 0.00 8 ARG A N 17
ATOM 8414 C CA . ARG A 1 8 ? 22.114 0.912 -0.568 1.00 0.00 8 ARG A CA 17
ATOM 8415 C C . ARG A 1 8 ? 23.507 1.425 -0.213 1.00 0.00 8 ARG A C 17
ATOM 8416 O O . ARG A 1 8 ? 24.469 0.659 -0.248 1.00 0.00 8 ARG A O 17
ATOM 8437 N N . CYS A 1 9 ? 23.586 2.650 0.304 1.00 0.00 9 CYS A N 17
ATOM 8438 C CA . CYS A 1 9 ? 24.839 3.171 0.848 1.00 0.00 9 CYS A CA 17
ATOM 8439 C C . CYS A 1 9 ? 24.742 3.198 2.373 1.00 0.00 9 CYS A C 17
ATOM 8440 O O . CYS A 1 9 ? 23.971 3.975 2.935 1.00 0.00 9 CYS A O 17
ATOM 8447 N N . ARG A 1 10 ? 25.717 2.561 3.016 1.00 0.00 10 ARG A N 17
ATOM 8448 C CA . ARG A 1 10 ? 25.870 2.632 4.465 1.00 0.00 10 ARG A CA 17
ATOM 8449 C C . ARG A 1 10 ? 27.278 2.195 4.862 1.00 0.00 10 ARG A C 17
ATOM 8450 O O . ARG A 1 10 ? 27.842 1.279 4.263 1.00 0.00 10 ARG A O 17
ATOM 8471 N N . LYS A 1 11 ? 27.814 2.799 5.918 1.00 0.00 11 LYS A N 17
ATOM 8472 C CA . LYS A 1 11 ? 29.110 2.400 6.456 1.00 0.00 11 LYS A CA 17
ATOM 8473 C C . LYS A 1 11 ? 29.122 0.912 6.788 1.00 0.00 11 LYS A C 17
ATOM 8474 O O . LYS A 1 11 ? 30.186 0.305 6.910 1.00 0.00 11 LYS A O 17
ATOM 8493 N N . LYS A 1 12 ? 27.950 0.299 6.658 1.00 0.00 12 LYS A N 17
ATOM 8494 C CA . LYS A 1 12 ? 27.800 -1.144 6.805 1.00 0.00 12 LYS A CA 17
ATOM 8495 C C . LYS A 1 12 ? 26.842 -1.648 5.730 1.00 0.00 12 LYS A C 17
ATOM 8496 O O . LYS A 1 12 ? 26.452 -0.887 4.846 1.00 0.00 12 LYS A O 17
ATOM 8515 N N . CYS A 1 13 ? 26.711 -2.966 5.639 1.00 0.00 13 CYS A N 17
ATOM 8516 C CA . CYS A 1 13 ? 25.868 -3.577 4.619 1.00 0.00 13 CYS A CA 17
ATOM 8517 C C . CYS A 1 13 ? 24.600 -4.146 5.241 1.00 0.00 13 CYS A C 17
ATOM 8518 O O . CYS A 1 13 ? 24.646 -4.921 6.196 1.00 0.00 13 CYS A O 17
ATOM 8525 N N . LYS A 1 14 ? 23.469 -3.698 4.704 1.00 0.00 14 LYS A N 17
ATOM 8526 C CA . LYS A 1 14 ? 22.169 -4.122 5.204 1.00 0.00 14 LYS A CA 17
ATOM 8527 C C . LYS A 1 14 ? 22.168 -5.630 5.440 1.00 0.00 14 LYS A C 17
ATOM 8528 O O . LYS A 1 14 ? 23.116 -6.328 5.083 1.00 0.00 14 LYS A O 17
ATOM 8547 N N . GLU A 1 15 ? 21.138 -6.107 6.129 1.00 0.00 15 GLU A N 17
ATOM 8548 C CA . GLU A 1 15 ? 21.019 -7.525 6.446 1.00 0.00 15 GLU A CA 17
ATOM 8549 C C . GLU A 1 15 ? 21.557 -8.404 5.321 1.00 0.00 15 GLU A C 17
ATOM 8550 O O . GLU A 1 15 ? 21.020 -8.412 4.212 1.00 0.00 15 GLU A O 17
ATOM 8562 N N . ASN A 1 16 ? 22.684 -9.055 5.588 1.00 0.00 16 ASN A N 17
ATOM 8563 C CA . ASN A 1 16 ? 23.255 -10.016 4.651 1.00 0.00 16 ASN A CA 17
ATOM 8564 C C . ASN A 1 16 ? 23.574 -9.358 3.313 1.00 0.00 16 ASN A C 17
ATOM 8565 O O . ASN A 1 16 ? 23.159 -9.851 2.265 1.00 0.00 16 ASN A O 17
ATOM 8576 N N . GLU A 1 17 ? 24.264 -8.222 3.351 1.00 0.00 17 GLU A N 17
ATOM 8577 C CA . GLU A 1 17 ? 24.610 -7.497 2.131 1.00 0.00 17 GLU A CA 17
ATOM 8578 C C . GLU A 1 17 ? 26.124 -7.382 1.969 1.00 0.00 17 GLU A C 17
ATOM 8579 O O . GLU A 1 17 ? 26.859 -7.293 2.952 1.00 0.00 17 GLU A O 17
ATOM 8591 N N . LYS A 1 18 ? 26.584 -7.540 0.732 1.00 0.00 18 LYS A N 17
ATOM 8592 C CA . LYS A 1 18 ? 28.012 -7.524 0.435 1.00 0.00 18 LYS A CA 17
ATOM 8593 C C . LYS A 1 18 ? 28.520 -6.086 0.348 1.00 0.00 18 LYS A C 17
ATOM 8594 O O . LYS A 1 18 ? 27.956 -5.306 -0.420 1.00 0.00 18 LYS A O 17
ATOM 8613 N N . PRO A 1 19 ? 29.565 -5.703 1.038 1.00 0.00 19 PRO A N 17
ATOM 8614 C CA . PRO A 1 19 ? 30.166 -4.352 0.845 1.00 0.00 19 PRO A CA 17
ATOM 8615 C C . PRO A 1 19 ? 30.678 -4.147 -0.575 1.00 0.00 19 PRO A C 17
ATOM 8616 O O . PRO A 1 19 ? 31.674 -4.763 -0.953 1.00 0.00 19 PRO A O 17
ATOM 8627 N N . ILE A 1 20 ? 30.259 -3.041 -1.187 1.00 0.00 20 ILE A N 17
ATOM 8628 C CA . ILE A 1 20 ? 30.896 -2.597 -2.424 1.00 0.00 20 ILE A CA 17
ATOM 8629 C C . ILE A 1 20 ? 30.920 -1.078 -2.553 1.00 0.00 20 ILE A C 17
ATOM 8630 O O . ILE A 1 20 ? 30.329 -0.351 -1.753 1.00 0.00 20 ILE A O 17
ATOM 8646 N N . GLY A 1 21 ? 31.416 -0.655 -3.712 1.00 0.00 21 GLY A N 17
ATOM 8647 C CA . GLY A 1 21 ? 31.303 0.731 -4.152 1.00 0.00 21 GLY A CA 17
ATOM 8648 C C . GLY A 1 21 ? 31.644 1.688 -3.018 1.00 0.00 21 GLY A C 17
ATOM 8649 O O . GLY A 1 21 ? 32.060 1.254 -1.945 1.00 0.00 21 GLY A O 17
ATOM 8653 N N . TYR A 1 22 ? 31.641 2.984 -3.316 1.00 0.00 22 TYR A N 17
ATOM 8654 C CA . TYR A 1 22 ? 32.074 3.991 -2.353 1.00 0.00 22 TYR A CA 17
ATOM 8655 C C . TYR A 1 22 ? 31.064 5.133 -2.296 1.00 0.00 22 TYR A C 17
ATOM 8656 O O . TYR A 1 22 ? 30.252 5.297 -3.206 1.00 0.00 22 TYR A O 17
ATOM 8674 N N . CYS A 1 23 ? 30.960 5.745 -1.121 1.00 0.00 23 CYS A N 17
ATOM 8675 C CA . CYS A 1 23 ? 29.912 6.719 -0.834 1.00 0.00 23 CYS A CA 17
ATOM 8676 C C . CYS A 1 23 ? 30.467 7.718 0.182 1.00 0.00 23 CYS A C 17
ATOM 8677 O O . CYS A 1 23 ? 31.663 7.715 0.475 1.00 0.00 23 CYS A O 17
ATOM 8684 N N . ARG A 1 24 ? 29.619 8.637 0.632 1.00 0.00 24 ARG A N 17
ATOM 8685 C CA . ARG A 1 24 ? 30.036 9.734 1.505 1.00 0.00 24 ARG A CA 17
ATOM 8686 C C . ARG A 1 24 ? 30.221 9.260 2.944 1.00 0.00 24 ARG A C 17
ATOM 8687 O O . ARG A 1 24 ? 30.011 8.079 3.221 1.00 0.00 24 ARG A O 17
ATOM 8708 N N . ASN A 1 25 ? 30.924 10.074 3.731 1.00 0.00 25 ASN A N 17
ATOM 8709 C CA . ASN A 1 25 ? 31.102 9.846 5.164 1.00 0.00 25 ASN A CA 17
ATOM 8710 C C . ASN A 1 25 ? 31.182 8.353 5.478 1.00 0.00 25 ASN A C 17
ATOM 8711 O O . ASN A 1 25 ? 30.665 7.893 6.497 1.00 0.00 25 ASN A O 17
ATOM 8722 N N . GLY A 1 26 ? 32.110 7.680 4.807 1.00 0.00 26 GLY A N 17
ATOM 8723 C CA . GLY A 1 26 ? 32.414 6.292 5.136 1.00 0.00 26 GLY A CA 17
ATOM 8724 C C . GLY A 1 26 ? 31.442 5.343 4.444 1.00 0.00 26 GLY A C 17
ATOM 8725 O O . GLY A 1 26 ? 31.699 4.144 4.345 1.00 0.00 26 GLY A O 17
ATOM 8729 N N . LYS A 1 27 ? 30.263 5.855 4.109 1.00 0.00 27 LYS A N 17
ATOM 8730 C CA . LYS A 1 27 ? 29.206 5.002 3.582 1.00 0.00 27 LYS A CA 17
ATOM 8731 C C . LYS A 1 27 ? 29.570 4.521 2.180 1.00 0.00 27 LYS A C 17
ATOM 8732 O O . LYS A 1 27 ? 30.355 5.185 1.503 1.00 0.00 27 LYS A O 17
ATOM 8751 N N . LYS A 1 28 ? 29.419 3.214 1.988 1.00 0.00 28 LYS A N 17
ATOM 8752 C CA . LYS A 1 28 ? 29.794 2.551 0.742 1.00 0.00 28 LYS A CA 17
ATOM 8753 C C . LYS A 1 28 ? 28.534 1.969 0.113 1.00 0.00 28 LYS A C 17
ATOM 8754 O O . LYS A 1 28 ? 27.666 1.536 0.870 1.00 0.00 28 LYS A O 17
ATOM 8773 N N . CYS A 1 29 ? 28.613 1.518 -1.137 1.00 0.00 29 CYS A N 17
ATOM 8774 C CA . CYS A 1 29 ? 27.464 0.812 -1.694 1.00 0.00 29 CYS A CA 17
ATOM 8775 C C . CYS A 1 29 ? 27.651 -0.668 -1.413 1.00 0.00 29 CYS A C 17
ATOM 8776 O O . CYS A 1 29 ? 28.265 -1.398 -2.188 1.00 0.00 29 CYS A O 17
ATOM 8783 N N . CYS A 1 30 ? 26.829 -1.129 -0.481 1.00 0.00 30 CYS A N 17
ATOM 8784 C CA . CYS A 1 30 ? 26.733 -2.555 -0.224 1.00 0.00 30 CYS A CA 17
ATOM 8785 C C . CYS A 1 30 ? 25.704 -3.160 -1.169 1.00 0.00 30 CYS A C 17
ATOM 8786 O O . CYS A 1 30 ? 24.499 -3.004 -0.969 1.00 0.00 30 CYS A O 17
ATOM 8793 N N . VAL A 1 31 ? 26.172 -4.013 -2.074 1.00 0.00 31 VAL A N 17
ATOM 8794 C CA . VAL A 1 31 ? 25.263 -4.696 -2.985 1.00 0.00 31 VAL A CA 17
ATOM 8795 C C . VAL A 1 31 ? 24.777 -5.976 -2.320 1.00 0.00 31 VAL A C 17
ATOM 8796 O O . VAL A 1 31 ? 25.521 -6.949 -2.194 1.00 0.00 31 VAL A O 17
ATOM 8809 N N . ASN A 1 32 ? 23.457 -6.040 -2.205 1.00 0.00 32 ASN A N 17
ATOM 8810 C CA . ASN A 1 32 ? 22.809 -7.149 -1.524 1.00 0.00 32 ASN A CA 17
ATOM 8811 C C . ASN A 1 32 ? 23.218 -8.472 -2.162 1.00 0.00 32 ASN A C 17
ATOM 8812 O O . ASN A 1 32 ? 22.817 -8.696 -3.291 1.00 0.00 32 ASN A O 17
ATOM 8824 N N . LYS A 1 1 ? 25.905 8.348 -4.337 1.00 0.00 1 LYS A N 18
ATOM 8825 C CA . LYS A 1 1 ? 24.779 9.002 -5.060 1.00 0.00 1 LYS A CA 18
ATOM 8826 C C . LYS A 1 1 ? 23.754 7.950 -5.474 1.00 0.00 1 LYS A C 18
ATOM 8827 O O . LYS A 1 1 ? 22.550 8.198 -5.429 1.00 0.00 1 LYS A O 18
ATOM 8848 N N . LYS A 1 2 ? 24.233 6.796 -5.929 1.00 0.00 2 LYS A N 18
ATOM 8849 C CA . LYS A 1 2 ? 23.337 5.724 -6.344 1.00 0.00 2 LYS A CA 18
ATOM 8850 C C . LYS A 1 2 ? 24.093 4.398 -6.379 1.00 0.00 2 LYS A C 18
ATOM 8851 O O . LYS A 1 2 ? 25.099 4.268 -7.074 1.00 0.00 2 LYS A O 18
ATOM 8870 N N . CYS A 1 3 ? 23.641 3.431 -5.586 1.00 0.00 3 CYS A N 18
ATOM 8871 C CA . CYS A 1 3 ? 24.275 2.118 -5.567 1.00 0.00 3 CYS A CA 18
ATOM 8872 C C . CYS A 1 3 ? 23.747 1.234 -6.689 1.00 0.00 3 CYS A C 18
ATOM 8873 O O . CYS A 1 3 ? 23.262 1.739 -7.702 1.00 0.00 3 CYS A O 18
ATOM 8880 N N . TRP A 1 4 ? 24.192 -0.019 -6.656 1.00 0.00 4 TRP A N 18
ATOM 8881 C CA . TRP A 1 4 ? 24.029 -0.940 -7.776 1.00 0.00 4 TRP A CA 18
ATOM 8882 C C . TRP A 1 4 ? 23.238 -2.154 -7.296 1.00 0.00 4 TRP A C 18
ATOM 8883 O O . TRP A 1 4 ? 22.885 -2.231 -6.119 1.00 0.00 4 TRP A O 18
ATOM 8904 N N . ASN A 1 5 ? 22.855 -3.018 -8.230 1.00 0.00 5 ASN A N 18
ATOM 8905 C CA . ASN A 1 5 ? 22.119 -4.232 -7.898 1.00 0.00 5 ASN A CA 18
ATOM 8906 C C . ASN A 1 5 ? 21.082 -3.960 -6.812 1.00 0.00 5 ASN A C 18
ATOM 8907 O O . ASN A 1 5 ? 20.736 -4.845 -6.031 1.00 0.00 5 ASN A O 18
ATOM 8918 N N . GLY A 1 6 ? 20.532 -2.751 -6.828 1.00 0.00 6 GLY A N 18
ATOM 8919 C CA . GLY A 1 6 ? 19.461 -2.394 -5.906 1.00 0.00 6 GLY A CA 18
ATOM 8920 C C . GLY A 1 6 ? 19.966 -2.253 -4.475 1.00 0.00 6 GLY A C 18
ATOM 8921 O O . GLY A 1 6 ? 19.221 -1.826 -3.592 1.00 0.00 6 GLY A O 18
ATOM 8925 N N . GLY A 1 7 ? 21.273 -2.410 -4.290 1.00 0.00 7 GLY A N 18
ATOM 8926 C CA . GLY A 1 7 ? 21.859 -2.254 -2.964 1.00 0.00 7 GLY A CA 18
ATOM 8927 C C . GLY A 1 7 ? 21.571 -0.870 -2.390 1.00 0.00 7 GLY A C 18
ATOM 8928 O O . GLY A 1 7 ? 20.968 -0.035 -3.064 1.00 0.00 7 GLY A O 18
ATOM 8932 N N . ARG A 1 8 ? 22.229 -0.550 -1.277 1.00 0.00 8 ARG A N 18
ATOM 8933 C CA . ARG A 1 8 ? 22.132 0.777 -0.675 1.00 0.00 8 ARG A CA 18
ATOM 8934 C C . ARG A 1 8 ? 23.514 1.285 -0.273 1.00 0.00 8 ARG A C 18
ATOM 8935 O O . ARG A 1 8 ? 24.457 0.498 -0.192 1.00 0.00 8 ARG A O 18
ATOM 8956 N N . CYS A 1 9 ? 23.587 2.534 0.186 1.00 0.00 9 CYS A N 18
ATOM 8957 C CA . CYS A 1 9 ? 24.831 3.091 0.719 1.00 0.00 9 CYS A CA 18
ATOM 8958 C C . CYS A 1 9 ? 24.714 3.191 2.238 1.00 0.00 9 CYS A C 18
ATOM 8959 O O . CYS A 1 9 ? 23.818 3.854 2.758 1.00 0.00 9 CYS A O 18
ATOM 8966 N N . ARG A 1 10 ? 25.680 2.603 2.938 1.00 0.00 10 ARG A N 18
ATOM 8967 C CA . ARG A 1 10 ? 25.748 2.732 4.390 1.00 0.00 10 ARG A CA 18
ATOM 8968 C C . ARG A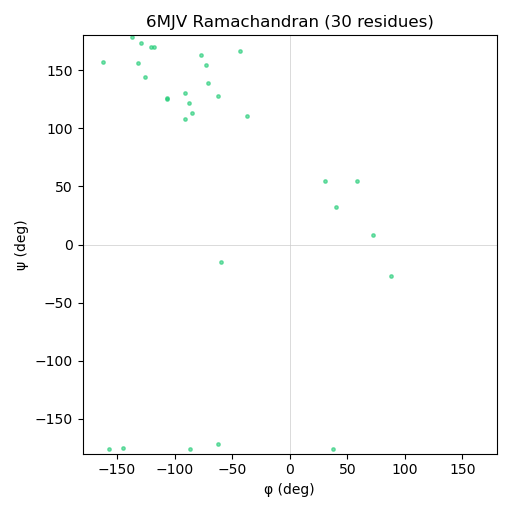 1 10 ? 27.152 2.371 4.870 1.00 0.00 10 ARG A C 18
ATOM 8969 O O . ARG A 1 10 ? 27.841 1.574 4.233 1.00 0.00 10 ARG A O 18
ATOM 8990 N N . LYS A 1 11 ? 27.500 2.813 6.076 1.00 0.00 11 LYS A N 18
ATOM 8991 C CA . LYS A 1 11 ? 28.766 2.417 6.683 1.00 0.00 11 LYS A CA 18
ATOM 8992 C C . LYS A 1 11 ? 28.794 0.909 6.902 1.00 0.00 11 LYS A C 18
ATOM 8993 O O . LYS A 1 11 ? 29.852 0.315 7.109 1.00 0.00 11 LYS A O 18
ATOM 9012 N N . LYS A 1 12 ? 27.621 0.296 6.790 1.00 0.00 12 LYS A N 18
ATOM 9013 C CA . LYS A 1 12 ? 27.482 -1.153 6.881 1.00 0.00 12 LYS A CA 18
ATOM 9014 C C . LYS A 1 12 ? 26.537 -1.639 5.789 1.00 0.00 12 LYS A C 18
ATOM 9015 O O . LYS A 1 12 ? 26.135 -0.865 4.920 1.00 0.00 12 LYS A O 18
ATOM 9034 N N . CYS A 1 13 ? 26.433 -2.958 5.674 1.00 0.00 13 CYS A N 18
ATOM 9035 C CA . CYS A 1 13 ? 25.672 -3.572 4.593 1.00 0.00 13 CYS A CA 18
ATOM 9036 C C . CYS A 1 13 ? 24.367 -4.147 5.127 1.00 0.00 13 CYS A C 18
ATOM 9037 O O . CYS A 1 13 ? 24.350 -4.878 6.117 1.00 0.00 13 CYS A O 18
ATOM 9044 N N . LYS A 1 14 ? 23.273 -3.707 4.515 1.00 0.00 14 LYS A N 18
ATOM 9045 C CA . LYS A 1 14 ? 21.944 -4.110 4.957 1.00 0.00 14 LYS A CA 18
ATOM 9046 C C . LYS A 1 14 ? 21.928 -5.605 5.262 1.00 0.00 14 LYS A C 18
ATOM 9047 O O . LYS A 1 14 ? 22.887 -6.322 4.975 1.00 0.00 14 LYS A O 18
ATOM 9066 N N . GLU A 1 15 ? 20.876 -6.049 5.939 1.00 0.00 15 GLU A N 18
ATOM 9067 C CA . GLU A 1 15 ? 20.760 -7.448 6.334 1.00 0.00 15 GLU A CA 18
ATOM 9068 C C . GLU A 1 15 ? 21.279 -8.366 5.230 1.00 0.00 15 GLU A C 18
ATOM 9069 O O . GLU A 1 15 ? 20.729 -8.407 4.129 1.00 0.00 15 GLU A O 18
ATOM 9081 N N . ASN A 1 16 ? 22.396 -9.027 5.516 1.00 0.00 16 ASN A N 18
ATOM 9082 C CA . ASN A 1 16 ? 22.959 -10.017 4.604 1.00 0.00 16 ASN A CA 18
ATOM 9083 C C . ASN A 1 16 ? 23.368 -9.379 3.283 1.00 0.00 16 ASN A C 18
ATOM 9084 O O . ASN A 1 16 ? 23.051 -9.901 2.214 1.00 0.00 16 ASN A O 18
ATOM 9095 N N . GLU A 1 17 ? 24.087 -8.263 3.357 1.00 0.00 17 GLU A N 18
ATOM 9096 C CA . GLU A 1 17 ? 24.546 -7.570 2.157 1.00 0.00 17 GLU A CA 18
ATOM 9097 C C . GLU A 1 17 ? 26.066 -7.453 2.139 1.00 0.00 17 GLU A C 18
ATOM 9098 O O . GLU A 1 17 ? 26.708 -7.393 3.186 1.00 0.00 17 GLU A O 18
ATOM 9110 N N . LYS A 1 18 ? 26.636 -7.466 0.936 1.00 0.00 18 LYS A N 18
ATOM 9111 C CA . LYS A 1 18 ? 28.085 -7.500 0.771 1.00 0.00 18 LYS A CA 18
ATOM 9112 C C . LYS A 1 18 ? 28.612 -6.083 0.554 1.00 0.00 18 LYS A C 18
ATOM 9113 O O . LYS A 1 18 ? 28.071 -5.376 -0.295 1.00 0.00 18 LYS A O 18
ATOM 9132 N N . PRO A 1 19 ? 29.620 -5.628 1.259 1.00 0.00 19 PRO A N 18
ATOM 9133 C CA . PRO A 1 19 ? 30.201 -4.279 0.996 1.00 0.00 19 PRO A CA 18
ATOM 9134 C C . PRO A 1 19 ? 30.724 -4.146 -0.431 1.00 0.00 19 PRO A C 18
ATOM 9135 O O . PRO A 1 19 ? 31.732 -4.770 -0.763 1.00 0.00 19 PRO A O 18
ATOM 9146 N N . ILE A 1 20 ? 30.276 -3.108 -1.137 1.00 0.00 20 ILE A N 18
ATOM 9147 C CA . ILE A 1 20 ? 30.911 -2.738 -2.401 1.00 0.00 20 ILE A CA 18
ATOM 9148 C C . ILE A 1 20 ? 30.960 -1.229 -2.617 1.00 0.00 20 ILE A C 18
ATOM 9149 O O . ILE A 1 20 ? 30.486 -0.438 -1.801 1.00 0.00 20 ILE A O 18
ATOM 9165 N N . GLY A 1 21 ? 31.435 -0.875 -3.807 1.00 0.00 21 GLY A N 18
ATOM 9166 C CA . GLY A 1 21 ? 31.436 0.504 -4.282 1.00 0.00 21 GLY A CA 18
ATOM 9167 C C . GLY A 1 21 ? 31.745 1.489 -3.162 1.00 0.00 21 GLY A C 18
ATOM 9168 O O . GLY A 1 21 ? 32.236 1.088 -2.108 1.00 0.00 21 GLY A O 18
ATOM 9172 N N . TYR A 1 22 ? 31.745 2.774 -3.507 1.00 0.00 22 TYR A N 18
ATOM 9173 C CA . TYR A 1 22 ? 32.171 3.818 -2.580 1.00 0.00 22 TYR A CA 18
ATOM 9174 C C . TYR A 1 22 ? 31.148 4.951 -2.566 1.00 0.00 22 TYR A C 18
ATOM 9175 O O . TYR A 1 22 ? 30.351 5.086 -3.494 1.00 0.00 22 TYR A O 18
ATOM 9193 N N . CYS A 1 23 ? 31.023 5.593 -1.409 1.00 0.00 23 CYS A N 18
ATOM 9194 C CA . CYS A 1 23 ? 29.979 6.584 -1.163 1.00 0.00 23 CYS A CA 18
ATOM 9195 C C . CYS A 1 23 ? 30.556 7.681 -0.269 1.00 0.00 23 CYS A C 18
ATOM 9196 O O . CYS A 1 23 ? 31.759 7.716 -0.014 1.00 0.00 23 CYS A O 18
ATOM 9203 N N . ARG A 1 24 ? 29.702 8.622 0.123 1.00 0.00 24 ARG A N 18
ATOM 9204 C CA . ARG A 1 24 ? 30.124 9.775 0.912 1.00 0.00 24 ARG A CA 18
ATOM 9205 C C . ARG A 1 24 ? 30.348 9.415 2.376 1.00 0.00 24 ARG A C 18
ATOM 9206 O O . ARG A 1 24 ? 30.127 8.270 2.772 1.00 0.00 24 ARG A O 18
ATOM 9227 N N . ASN A 1 25 ? 31.068 10.300 3.063 1.00 0.00 25 ASN A N 18
ATOM 9228 C CA . ASN A 1 25 ? 31.313 10.190 4.497 1.00 0.00 25 ASN A CA 18
ATOM 9229 C C . ASN A 1 25 ? 31.409 8.738 4.953 1.00 0.00 25 ASN A C 18
ATOM 9230 O O . ASN A 1 25 ? 30.928 8.403 6.035 1.00 0.00 25 ASN A O 18
ATOM 9241 N N . GLY A 1 26 ? 32.302 7.987 4.316 1.00 0.00 26 GLY A N 18
ATOM 9242 C CA . GLY A 1 26 ? 32.606 6.637 4.776 1.00 0.00 26 GLY A CA 18
ATOM 9243 C C . GLY A 1 26 ? 31.668 5.616 4.140 1.00 0.00 26 GLY A C 18
ATOM 9244 O O . GLY A 1 26 ? 31.994 4.432 4.073 1.00 0.00 26 GLY A O 18
ATOM 9248 N N . LYS A 1 27 ? 30.442 6.033 3.840 1.00 0.00 27 LYS A N 18
ATOM 9249 C CA . LYS A 1 27 ? 29.433 5.067 3.425 1.00 0.00 27 LYS A CA 18
ATOM 9250 C C . LYS A 1 27 ? 29.771 4.538 2.035 1.00 0.00 27 LYS A C 18
ATOM 9251 O O . LYS A 1 27 ? 30.510 5.190 1.298 1.00 0.00 27 LYS A O 18
ATOM 9270 N N . LYS A 1 28 ? 29.617 3.227 1.886 1.00 0.00 28 LYS A N 18
ATOM 9271 C CA . LYS A 1 28 ? 29.985 2.524 0.661 1.00 0.00 28 LYS A CA 18
ATOM 9272 C C . LYS A 1 28 ? 28.712 1.934 0.064 1.00 0.00 28 LYS A C 18
ATOM 9273 O O . LYS A 1 28 ? 27.788 1.639 0.823 1.00 0.00 28 LYS A O 18
ATOM 9292 N N . CYS A 1 29 ? 28.776 1.419 -1.159 1.00 0.00 29 CYS A N 18
ATOM 9293 C CA . CYS A 1 29 ? 27.613 0.712 -1.681 1.00 0.00 29 CYS A CA 18
ATOM 9294 C C . CYS A 1 29 ? 27.760 -0.756 -1.327 1.00 0.00 29 CYS A C 18
ATOM 9295 O O . CYS A 1 29 ? 28.438 -1.514 -2.017 1.00 0.00 29 CYS A O 18
ATOM 9302 N N . CYS A 1 30 ? 26.940 -1.182 -0.379 1.00 0.00 30 CYS A N 18
ATOM 9303 C CA . CYS A 1 30 ? 26.789 -2.610 -0.166 1.00 0.00 30 CYS A CA 18
ATOM 9304 C C . CYS A 1 30 ? 25.768 -3.161 -1.153 1.00 0.00 30 CYS A C 18
ATOM 9305 O O . CYS A 1 30 ? 24.563 -3.068 -0.918 1.00 0.00 30 CYS A O 18
ATOM 9312 N N . VAL A 1 31 ? 26.246 -3.972 -2.090 1.00 0.00 31 VAL A N 18
ATOM 9313 C CA . VAL A 1 31 ? 25.343 -4.678 -2.989 1.00 0.00 31 VAL A CA 18
ATOM 9314 C C . VAL A 1 31 ? 24.936 -5.999 -2.352 1.00 0.00 31 VAL A C 18
ATOM 9315 O O . VAL A 1 31 ? 25.740 -6.924 -2.231 1.00 0.00 31 VAL A O 18
ATOM 9328 N N . ASN A 1 32 ? 23.623 -6.146 -2.231 1.00 0.00 32 ASN A N 18
ATOM 9329 C CA . ASN A 1 32 ? 23.043 -7.300 -1.562 1.00 0.00 32 ASN A CA 18
ATOM 9330 C C . ASN A 1 32 ? 23.663 -8.588 -2.090 1.00 0.00 32 ASN A C 18
ATOM 9331 O O . ASN A 1 32 ? 23.361 -8.936 -3.219 1.00 0.00 32 ASN A O 18
ATOM 9343 N N . LYS A 1 1 ? 27.263 7.548 -7.914 1.00 0.00 1 LYS A N 19
ATOM 9344 C CA . LYS A 1 1 ? 26.462 8.343 -6.940 1.00 0.00 1 LYS A CA 19
ATOM 9345 C C . LYS A 1 1 ? 25.520 7.414 -6.183 1.00 0.00 1 LYS A C 19
ATOM 9346 O O . LYS A 1 1 ? 25.460 7.441 -4.953 1.00 0.00 1 LYS A O 19
ATOM 9367 N N . LYS A 1 2 ? 24.747 6.630 -6.929 1.00 0.00 2 LYS A N 19
ATOM 9368 C CA . LYS A 1 2 ? 23.803 5.685 -6.338 1.00 0.00 2 LYS A CA 19
ATOM 9369 C C . LYS A 1 2 ? 24.391 4.278 -6.354 1.00 0.00 2 LYS A C 19
ATOM 9370 O O . LYS A 1 2 ? 25.441 4.046 -6.953 1.00 0.00 2 LYS A O 19
ATOM 9389 N N . CYS A 1 3 ? 23.822 3.395 -5.541 1.00 0.00 3 CYS A N 19
ATOM 9390 C CA . CYS A 1 3 ? 24.300 2.019 -5.468 1.00 0.00 3 CYS A CA 19
ATOM 9391 C C . CYS A 1 3 ? 23.662 1.162 -6.556 1.00 0.00 3 CYS A C 19
ATOM 9392 O O . CYS A 1 3 ? 23.276 1.684 -7.602 1.00 0.00 3 CYS A O 19
ATOM 9399 N N . TRP A 1 4 ? 23.951 -0.133 -6.472 1.00 0.00 4 TRP A N 19
ATOM 9400 C CA . TRP A 1 4 ? 23.760 -1.049 -7.591 1.00 0.00 4 TRP A CA 19
ATOM 9401 C C . TRP A 1 4 ? 23.032 -2.296 -7.096 1.00 0.00 4 TRP A C 19
ATOM 9402 O O . TRP A 1 4 ? 22.896 -2.497 -5.889 1.00 0.00 4 TRP A O 19
ATOM 9423 N N . ASN A 1 5 ? 22.412 -3.024 -8.018 1.00 0.00 5 ASN A N 19
ATOM 9424 C CA . ASN A 1 5 ? 21.726 -4.261 -7.660 1.00 0.00 5 ASN A CA 19
ATOM 9425 C C . ASN A 1 5 ? 20.719 -4.006 -6.545 1.00 0.00 5 ASN A C 19
ATOM 9426 O O . ASN A 1 5 ? 20.537 -4.835 -5.655 1.00 0.00 5 ASN A O 19
ATOM 9437 N N . GLY A 1 6 ? 20.133 -2.814 -6.556 1.00 0.00 6 GLY A N 19
ATOM 9438 C CA . GLY A 1 6 ? 19.115 -2.467 -5.573 1.00 0.00 6 GLY A CA 19
ATOM 9439 C C . GLY A 1 6 ? 19.710 -2.410 -4.170 1.00 0.00 6 GLY A C 19
ATOM 9440 O O . GLY A 1 6 ? 18.983 -2.457 -3.177 1.00 0.00 6 GLY A O 19
ATOM 9444 N N . GLY A 1 7 ? 21.028 -2.263 -4.093 1.00 0.00 7 GLY A N 19
ATOM 9445 C CA . GLY A 1 7 ? 21.705 -2.145 -2.805 1.00 0.00 7 GLY A CA 19
ATOM 9446 C C . GLY A 1 7 ? 21.470 -0.765 -2.201 1.00 0.00 7 GLY A C 19
ATOM 9447 O O . GLY A 1 7 ? 20.776 0.062 -2.791 1.00 0.00 7 GLY A O 19
ATOM 9451 N N . ARG A 1 8 ? 22.173 -0.464 -1.113 1.00 0.00 8 ARG A N 19
ATOM 9452 C CA . ARG A 1 8 ? 22.087 0.854 -0.491 1.00 0.00 8 ARG A CA 19
ATOM 9453 C C . ARG A 1 8 ? 23.471 1.345 -0.075 1.00 0.00 8 ARG A C 19
ATOM 9454 O O . ARG A 1 8 ? 24.423 0.566 -0.048 1.00 0.00 8 ARG A O 19
ATOM 9475 N N . CYS A 1 9 ? 23.526 2.563 0.462 1.00 0.00 9 CYS A N 19
ATOM 9476 C CA . CYS A 1 9 ? 24.768 3.115 0.997 1.00 0.00 9 CYS A CA 19
ATOM 9477 C C . CYS A 1 9 ? 24.704 3.123 2.522 1.00 0.00 9 CYS A C 19
ATOM 9478 O O . CYS A 1 9 ? 23.862 3.800 3.112 1.00 0.00 9 CYS A O 19
ATOM 9485 N N . ARG A 1 10 ? 25.709 2.514 3.145 1.00 0.00 10 ARG A N 19
ATOM 9486 C CA . ARG A 1 10 ? 25.857 2.547 4.597 1.00 0.00 10 ARG A CA 19
ATOM 9487 C C . ARG A 1 10 ? 27.295 2.191 4.969 1.00 0.00 10 ARG A C 19
ATOM 9488 O O . ARG A 1 10 ? 27.910 1.349 4.314 1.00 0.00 10 ARG A O 19
ATOM 9509 N N . LYS A 1 11 ? 27.759 2.675 6.119 1.00 0.00 11 LYS A N 19
ATOM 9510 C CA . LYS A 1 11 ? 29.057 2.253 6.639 1.00 0.00 11 LYS A CA 19
ATOM 9511 C C . LYS A 1 11 ? 29.082 0.741 6.826 1.00 0.00 11 LYS A C 19
ATOM 9512 O O . LYS A 1 11 ? 30.145 0.127 6.914 1.00 0.00 11 LYS A O 19
ATOM 9531 N N . LYS A 1 12 ? 27.894 0.149 6.780 1.00 0.00 12 LYS A N 19
ATOM 9532 C CA . LYS A 1 12 ? 27.741 -1.298 6.856 1.00 0.00 12 LYS A CA 19
ATOM 9533 C C . LYS A 1 12 ? 26.764 -1.755 5.781 1.00 0.00 12 LYS A C 19
ATOM 9534 O O . LYS A 1 12 ? 26.307 -0.947 4.972 1.00 0.00 12 LYS A O 19
ATOM 9553 N N . CYS A 1 13 ? 26.634 -3.068 5.634 1.00 0.00 13 CYS A N 19
ATOM 9554 C CA . CYS A 1 13 ? 25.806 -3.633 4.576 1.00 0.00 13 CYS A CA 19
ATOM 9555 C C . CYS A 1 13 ? 24.526 -4.222 5.152 1.00 0.00 13 CYS A C 19
ATOM 9556 O O . CYS A 1 13 ? 24.551 -4.987 6.116 1.00 0.00 13 CYS A O 19
ATOM 9563 N N . LYS A 1 14 ? 23.409 -3.746 4.613 1.00 0.00 14 LYS A N 19
ATOM 9564 C CA . LYS A 1 14 ? 22.094 -4.158 5.089 1.00 0.00 14 LYS A CA 19
ATOM 9565 C C . LYS A 1 14 ? 22.075 -5.663 5.331 1.00 0.00 14 LYS A C 19
ATOM 9566 O O . LYS A 1 14 ? 23.024 -6.368 4.988 1.00 0.00 14 LYS A O 19
ATOM 9585 N N . GLU A 1 15 ? 21.034 -6.135 6.008 1.00 0.00 15 GLU A N 19
ATOM 9586 C CA . GLU A 1 15 ? 20.907 -7.554 6.321 1.00 0.00 15 GLU A CA 19
ATOM 9587 C C . GLU A 1 15 ? 21.473 -8.432 5.208 1.00 0.00 15 GLU A C 19
ATOM 9588 O O . GLU A 1 15 ? 20.927 -8.489 4.106 1.00 0.00 15 GLU A O 19
ATOM 9600 N N . ASN A 1 16 ? 22.618 -9.045 5.487 1.00 0.00 16 ASN A N 19
ATOM 9601 C CA . ASN A 1 16 ? 23.205 -10.022 4.578 1.00 0.00 16 ASN A CA 19
ATOM 9602 C C . ASN A 1 16 ? 23.555 -9.386 3.236 1.00 0.00 16 ASN A C 19
ATOM 9603 O O . ASN A 1 16 ? 23.123 -9.871 2.190 1.00 0.00 16 ASN A O 19
ATOM 9614 N N . GLU A 1 17 ? 24.237 -8.245 3.273 1.00 0.00 17 GLU A N 19
ATOM 9615 C CA . GLU A 1 17 ? 24.582 -7.520 2.054 1.00 0.00 17 GLU A CA 19
ATOM 9616 C C . GLU A 1 17 ? 26.095 -7.377 1.914 1.00 0.00 17 GLU A C 19
ATOM 9617 O O . GLU A 1 17 ? 26.818 -7.336 2.910 1.00 0.00 17 GLU A O 19
ATOM 9629 N N . LYS A 1 18 ? 26.576 -7.450 0.675 1.00 0.00 18 LYS A N 19
ATOM 9630 C CA . LYS A 1 18 ? 28.008 -7.408 0.400 1.00 0.00 18 LYS A CA 19
ATOM 9631 C C . LYS A 1 18 ? 28.475 -5.955 0.290 1.00 0.00 18 LYS A C 19
ATOM 9632 O O . LYS A 1 18 ? 27.973 -5.243 -0.578 1.00 0.00 18 LYS A O 19
ATOM 9651 N N . PRO A 1 19 ? 29.500 -5.539 0.990 1.00 0.00 19 PRO A N 19
ATOM 9652 C CA . PRO A 1 19 ? 30.097 -4.188 0.774 1.00 0.00 19 PRO A CA 19
ATOM 9653 C C . PRO A 1 19 ? 30.614 -4.012 -0.649 1.00 0.00 19 PRO A C 19
ATOM 9654 O O . PRO A 1 19 ? 31.622 -4.623 -1.001 1.00 0.00 19 PRO A O 19
ATOM 9665 N N . ILE A 1 20 ? 30.191 -2.924 -1.292 1.00 0.00 20 ILE A N 19
ATOM 9666 C CA . ILE A 1 20 ? 30.845 -2.487 -2.522 1.00 0.00 20 ILE A CA 19
ATOM 9667 C C . ILE A 1 20 ? 30.909 -0.969 -2.647 1.00 0.00 20 ILE A C 19
ATOM 9668 O O . ILE A 1 20 ? 30.346 -0.227 -1.842 1.00 0.00 20 ILE A O 19
ATOM 9684 N N . GLY A 1 21 ? 31.405 -0.564 -3.812 1.00 0.00 21 GLY A N 19
ATOM 9685 C CA . GLY A 1 21 ? 31.350 0.826 -4.248 1.00 0.00 21 GLY A CA 19
ATOM 9686 C C . GLY A 1 21 ? 31.625 1.779 -3.092 1.00 0.00 21 GLY A C 19
ATOM 9687 O O . GLY A 1 21 ? 32.093 1.351 -2.038 1.00 0.00 21 GLY A O 19
ATOM 9691 N N . TYR A 1 22 ? 31.567 3.078 -3.376 1.00 0.00 22 TYR A N 19
ATOM 9692 C CA . TYR A 1 22 ? 31.933 4.095 -2.397 1.00 0.00 22 TYR A CA 19
ATOM 9693 C C . TYR A 1 22 ? 30.825 5.142 -2.301 1.00 0.00 22 TYR A C 19
ATOM 9694 O O . TYR A 1 22 ? 29.873 5.111 -3.079 1.00 0.00 22 TYR A O 19
ATOM 9712 N N . CYS A 1 23 ? 30.812 5.863 -1.184 1.00 0.00 23 CYS A N 19
ATOM 9713 C CA . CYS A 1 23 ? 29.698 6.746 -0.851 1.00 0.00 23 CYS A CA 19
ATOM 9714 C C . CYS A 1 23 ? 30.179 7.823 0.120 1.00 0.00 23 CYS A C 19
ATOM 9715 O O . CYS A 1 23 ? 31.381 7.989 0.329 1.00 0.00 23 CYS A O 19
ATOM 9722 N N . ARG A 1 24 ? 29.244 8.647 0.581 1.00 0.00 24 ARG A N 19
ATOM 9723 C CA . ARG A 1 24 ? 29.579 9.804 1.406 1.00 0.00 24 ARG A CA 19
ATOM 9724 C C . ARG A 1 24 ? 29.893 9.368 2.833 1.00 0.00 24 ARG A C 19
ATOM 9725 O O . ARG A 1 24 ? 29.889 8.167 3.097 1.00 0.00 24 ARG A O 19
ATOM 9746 N N . ASN A 1 25 ? 30.552 10.265 3.564 1.00 0.00 25 ASN A N 19
ATOM 9747 C CA . ASN A 1 25 ? 30.901 10.042 4.965 1.00 0.00 25 ASN A CA 19
ATOM 9748 C C . ASN A 1 25 ? 31.226 8.573 5.222 1.00 0.00 25 ASN A C 19
ATOM 9749 O O . ASN A 1 25 ? 30.859 8.015 6.256 1.00 0.00 25 ASN A O 19
ATOM 9760 N N . GLY A 1 26 ? 32.170 8.056 4.442 1.00 0.00 26 GLY A N 19
ATOM 9761 C CA . GLY A 1 26 ? 32.691 6.717 4.686 1.00 0.00 26 GLY A CA 19
ATOM 9762 C C . GLY A 1 26 ? 31.768 5.645 4.116 1.00 0.00 26 GLY A C 19
ATOM 9763 O O . GLY A 1 26 ? 32.158 4.481 4.015 1.00 0.00 26 GLY A O 19
ATOM 9767 N N . LYS A 1 27 ? 30.495 5.982 3.936 1.00 0.00 27 LYS A N 19
ATOM 9768 C CA . LYS A 1 27 ? 29.515 4.951 3.615 1.00 0.00 27 LYS A CA 19
ATOM 9769 C C . LYS A 1 27 ? 29.742 4.446 2.195 1.00 0.00 27 LYS A C 19
ATOM 9770 O O . LYS A 1 27 ? 30.406 5.121 1.408 1.00 0.00 27 LYS A O 19
ATOM 9789 N N . LYS A 1 28 ? 29.603 3.133 2.041 1.00 0.00 28 LYS A N 19
ATOM 9790 C CA . LYS A 1 28 ? 29.931 2.464 0.786 1.00 0.00 28 LYS A CA 19
ATOM 9791 C C . LYS A 1 28 ? 28.632 1.981 0.152 1.00 0.00 28 LYS A C 19
ATOM 9792 O O . LYS A 1 28 ? 27.717 1.631 0.896 1.00 0.00 28 LYS A O 19
ATOM 9811 N N . CYS A 1 29 ? 28.696 1.530 -1.096 1.00 0.00 29 CYS A N 19
ATOM 9812 C CA . CYS A 1 29 ? 27.534 0.857 -1.664 1.00 0.00 29 CYS A CA 19
ATOM 9813 C C . CYS A 1 29 ? 27.677 -0.629 -1.388 1.00 0.00 29 CYS A C 19
ATOM 9814 O O . CYS A 1 29 ? 28.314 -1.368 -2.137 1.00 0.00 29 CYS A O 19
ATOM 9821 N N . CYS A 1 30 ? 26.841 -1.078 -0.465 1.00 0.00 30 CYS A N 19
ATOM 9822 C CA . CYS A 1 30 ? 26.690 -2.508 -0.269 1.00 0.00 30 CYS A CA 19
ATOM 9823 C C . CYS A 1 30 ? 25.656 -3.042 -1.250 1.00 0.00 30 CYS A C 19
ATOM 9824 O O . CYS A 1 30 ? 24.454 -2.955 -0.998 1.00 0.00 30 CYS A O 19
ATOM 9831 N N . VAL A 1 31 ? 26.132 -3.874 -2.168 1.00 0.00 31 VAL A N 19
ATOM 9832 C CA . VAL A 1 31 ? 25.236 -4.575 -3.076 1.00 0.00 31 VAL A CA 19
ATOM 9833 C C . VAL A 1 31 ? 24.800 -5.872 -2.411 1.00 0.00 31 VAL A C 19
ATOM 9834 O O . VAL A 1 31 ? 25.571 -6.826 -2.307 1.00 0.00 31 VAL A O 19
ATOM 9847 N N . ASN A 1 32 ? 23.485 -5.969 -2.261 1.00 0.00 32 ASN A N 19
ATOM 9848 C CA . ASN A 1 32 ? 22.883 -7.106 -1.583 1.00 0.00 32 ASN A CA 19
ATOM 9849 C C . ASN A 1 32 ? 23.401 -8.413 -2.170 1.00 0.00 32 ASN A C 19
ATOM 9850 O O . ASN A 1 32 ? 24.357 -8.937 -1.623 1.00 0.00 32 ASN A O 19
ATOM 9862 N N . LYS A 1 1 ? 26.834 8.691 -5.036 1.00 0.00 1 LYS A N 20
ATOM 9863 C CA . LYS A 1 1 ? 26.170 8.624 -6.368 1.00 0.00 1 LYS A CA 20
ATOM 9864 C C . LYS A 1 1 ? 24.949 7.715 -6.275 1.00 0.00 1 LYS A C 20
ATOM 9865 O O . LYS A 1 1 ? 23.853 8.161 -5.936 1.00 0.00 1 LYS A O 20
ATOM 9886 N N . LYS A 1 2 ? 25.130 6.457 -6.660 1.00 0.00 2 LYS A N 20
ATOM 9887 C CA . LYS A 1 2 ? 24.048 5.480 -6.603 1.00 0.00 2 LYS A CA 20
ATOM 9888 C C . LYS A 1 2 ? 24.614 4.068 -6.503 1.00 0.00 2 LYS A C 20
ATOM 9889 O O . LYS A 1 2 ? 25.709 3.793 -6.993 1.00 0.00 2 LYS A O 20
ATOM 9908 N N . CYS A 1 3 ? 23.900 3.192 -5.804 1.00 0.00 3 CYS A N 20
ATOM 9909 C CA . CYS A 1 3 ? 24.342 1.810 -5.660 1.00 0.00 3 CYS A CA 20
ATOM 9910 C C . CYS A 1 3 ? 23.726 0.920 -6.730 1.00 0.00 3 CYS A C 20
ATOM 9911 O O . CYS A 1 3 ? 23.384 1.399 -7.812 1.00 0.00 3 CYS A O 20
ATOM 9918 N N . TRP A 1 4 ? 23.993 -0.371 -6.570 1.00 0.00 4 TRP A N 20
ATOM 9919 C CA . TRP A 1 4 ? 23.767 -1.354 -7.623 1.00 0.00 4 TRP A CA 20
ATOM 9920 C C . TRP A 1 4 ? 22.892 -2.471 -7.060 1.00 0.00 4 TRP A C 20
ATOM 9921 O O . TRP A 1 4 ? 22.704 -2.562 -5.847 1.00 0.00 4 TRP A O 20
ATOM 9942 N N . ASN A 1 5 ? 22.383 -3.335 -7.934 1.00 0.00 5 ASN A N 20
ATOM 9943 C CA . ASN A 1 5 ? 21.592 -4.478 -7.495 1.00 0.00 5 ASN A CA 20
ATOM 9944 C C . ASN A 1 5 ? 20.608 -4.074 -6.402 1.00 0.00 5 ASN A C 20
ATOM 9945 O O . ASN A 1 5 ? 20.329 -4.848 -5.486 1.00 0.00 5 ASN A O 20
ATOM 9956 N N . GLY A 1 6 ? 20.120 -2.842 -6.481 1.00 0.00 6 GLY A N 20
ATOM 9957 C CA . GLY A 1 6 ? 19.140 -2.359 -5.517 1.00 0.00 6 GLY A CA 20
ATOM 9958 C C . GLY A 1 6 ? 19.765 -2.204 -4.135 1.00 0.00 6 GLY A C 20
ATOM 9959 O O . GLY A 1 6 ? 19.109 -1.749 -3.198 1.00 0.00 6 GLY A O 20
ATOM 9963 N N . GLY A 1 7 ? 21.067 -2.456 -4.051 1.00 0.00 7 GLY A N 20
ATOM 9964 C CA . GLY A 1 7 ? 21.778 -2.264 -2.794 1.00 0.00 7 GLY A CA 20
ATOM 9965 C C . GLY A 1 7 ? 21.583 -0.843 -2.276 1.00 0.00 7 GLY A C 20
ATOM 9966 O O . GLY A 1 7 ? 20.876 -0.048 -2.894 1.00 0.00 7 GLY A O 20
ATOM 9970 N N . ARG A 1 8 ? 22.238 -0.508 -1.167 1.00 0.00 8 ARG A N 20
ATOM 9971 C CA . ARG A 1 8 ? 22.128 0.828 -0.588 1.00 0.00 8 ARG A CA 20
ATOM 9972 C C . ARG A 1 8 ? 23.502 1.371 -0.203 1.00 0.00 8 ARG A C 20
ATOM 9973 O O . ARG A 1 8 ? 24.477 0.619 -0.184 1.00 0.00 8 ARG A O 20
ATOM 9994 N N . CYS A 1 9 ? 23.541 2.609 0.287 1.00 0.00 9 CYS A N 20
ATOM 9995 C CA . CYS A 1 9 ? 24.766 3.184 0.839 1.00 0.00 9 CYS A CA 20
ATOM 9996 C C . CYS A 1 9 ? 24.651 3.253 2.361 1.00 0.00 9 CYS A C 20
ATOM 9997 O O . CYS A 1 9 ? 23.806 3.979 2.882 1.00 0.00 9 CYS A O 20
ATOM 10004 N N . ARG A 1 10 ? 25.634 2.673 3.045 1.00 0.00 10 ARG A N 20
ATOM 10005 C CA . ARG A 1 10 ? 25.727 2.749 4.501 1.00 0.00 10 ARG A CA 20
ATOM 10006 C C . ARG A 1 10 ? 27.144 2.377 4.936 1.00 0.00 10 ARG A C 20
ATOM 10007 O O . ARG A 1 10 ? 27.799 1.565 4.280 1.00 0.00 10 ARG A O 20
ATOM 10028 N N . LYS A 1 11 ? 27.547 2.824 6.123 1.00 0.00 11 LYS A N 20
ATOM 10029 C CA . LYS A 1 11 ? 28.837 2.428 6.680 1.00 0.00 11 LYS A CA 20
ATOM 10030 C C . LYS A 1 11 ? 28.903 0.911 6.816 1.00 0.00 11 LYS A C 20
ATOM 10031 O O . LYS A 1 11 ? 29.979 0.316 6.841 1.00 0.00 11 LYS A O 20
ATOM 10050 N N . LYS A 1 12 ? 27.724 0.303 6.886 1.00 0.00 12 LYS A N 20
ATOM 10051 C CA . LYS A 1 12 ? 27.589 -1.144 6.990 1.00 0.00 12 LYS A CA 20
ATOM 10052 C C . LYS A 1 12 ? 26.665 -1.633 5.880 1.00 0.00 12 LYS A C 20
ATOM 10053 O O . LYS A 1 12 ? 26.227 -0.838 5.048 1.00 0.00 12 LYS A O 20
ATOM 10072 N N . CYS A 1 13 ? 26.552 -2.950 5.739 1.00 0.00 13 CYS A N 20
ATOM 10073 C CA . CYS A 1 13 ? 25.788 -3.531 4.640 1.00 0.00 13 CYS A CA 20
ATOM 10074 C C . CYS A 1 13 ? 24.472 -4.119 5.131 1.00 0.00 13 CYS A C 20
ATOM 10075 O O . CYS A 1 13 ? 24.430 -4.869 6.107 1.00 0.00 13 CYS A O 20
ATOM 10082 N N . LYS A 1 14 ? 23.395 -3.651 4.509 1.00 0.00 14 LYS A N 20
ATOM 10083 C CA . LYS A 1 14 ? 22.048 -4.054 4.889 1.00 0.00 14 LYS A CA 20
ATOM 10084 C C . LYS A 1 14 ? 21.987 -5.558 5.136 1.00 0.00 14 LYS A C 20
ATOM 10085 O O . LYS A 1 14 ? 22.962 -6.274 4.917 1.00 0.00 14 LYS A O 20
ATOM 10104 N N . GLU A 1 15 ? 20.891 -5.998 5.744 1.00 0.00 15 GLU A N 20
ATOM 10105 C CA . GLU A 1 15 ? 20.707 -7.407 6.070 1.00 0.00 15 GLU A CA 20
ATOM 10106 C C . GLU A 1 15 ? 21.346 -8.319 5.028 1.00 0.00 15 GLU A C 20
ATOM 10107 O O . GLU A 1 15 ? 20.931 -8.345 3.869 1.00 0.00 15 GLU A O 20
ATOM 10119 N N . ASN A 1 16 ? 22.448 -8.951 5.420 1.00 0.00 16 ASN A N 20
ATOM 10120 C CA . ASN A 1 16 ? 23.110 -9.931 4.567 1.00 0.00 16 ASN A CA 20
ATOM 10121 C C . ASN A 1 16 ? 23.523 -9.306 3.240 1.00 0.00 16 ASN A C 20
ATOM 10122 O O . ASN A 1 16 ? 23.156 -9.804 2.174 1.00 0.00 16 ASN A O 20
ATOM 10133 N N . GLU A 1 17 ? 24.264 -8.203 3.305 1.00 0.00 17 GLU A N 20
ATOM 10134 C CA . GLU A 1 17 ? 24.688 -7.495 2.101 1.00 0.00 17 GLU A CA 20
ATOM 10135 C C . GLU A 1 17 ? 26.203 -7.321 2.068 1.00 0.00 17 GLU A C 20
ATOM 10136 O O . GLU A 1 17 ? 26.852 -7.254 3.112 1.00 0.00 17 GLU A O 20
ATOM 10148 N N . LYS A 1 18 ? 26.772 -7.380 0.866 1.00 0.00 18 LYS A N 20
ATOM 10149 C CA . LYS A 1 18 ? 28.222 -7.336 0.697 1.00 0.00 18 LYS A CA 20
ATOM 10150 C C . LYS A 1 18 ? 28.674 -5.895 0.457 1.00 0.00 18 LYS A C 20
ATOM 10151 O O . LYS A 1 18 ? 28.143 -5.245 -0.442 1.00 0.00 18 LYS A O 20
ATOM 10170 N N . PRO A 1 19 ? 29.729 -5.435 1.083 1.00 0.00 19 PRO A N 20
ATOM 10171 C CA . PRO A 1 19 ? 30.250 -4.066 0.806 1.00 0.00 19 PRO A CA 20
ATOM 10172 C C . PRO A 1 19 ? 30.631 -3.901 -0.661 1.00 0.00 19 PRO A C 20
ATOM 10173 O O . PRO A 1 19 ? 31.563 -4.560 -1.123 1.00 0.00 19 PRO A O 20
ATOM 10184 N N . ILE A 1 20 ? 30.160 -2.818 -1.276 1.00 0.00 20 ILE A N 20
ATOM 10185 C CA . ILE A 1 20 ? 30.620 -2.470 -2.618 1.00 0.00 20 ILE A CA 20
ATOM 10186 C C . ILE A 1 20 ? 30.657 -0.960 -2.845 1.00 0.00 20 ILE A C 20
ATOM 10187 O O . ILE A 1 20 ? 30.379 -0.179 -1.934 1.00 0.00 20 ILE A O 20
ATOM 10203 N N . GLY A 1 21 ? 31.002 -0.568 -4.068 1.00 0.00 21 GLY A N 20
ATOM 10204 C CA . GLY A 1 21 ? 31.030 0.834 -4.473 1.00 0.00 21 GLY A CA 20
ATOM 10205 C C . GLY A 1 21 ? 31.425 1.763 -3.328 1.00 0.00 21 GLY A C 20
ATOM 10206 O O . GLY A 1 21 ? 32.057 1.334 -2.362 1.00 0.00 21 GLY A O 20
ATOM 10210 N N . TYR A 1 22 ? 31.286 3.065 -3.562 1.00 0.00 22 TYR A N 20
ATOM 10211 C CA . TYR A 1 22 ? 31.764 4.070 -2.618 1.00 0.00 22 TYR A CA 20
ATOM 10212 C C . TYR A 1 22 ? 30.732 5.184 -2.461 1.00 0.00 22 TYR A C 20
ATOM 10213 O O . TYR A 1 22 ? 29.859 5.355 -3.310 1.00 0.00 22 TYR A O 20
ATOM 10231 N N . CYS A 1 23 ? 30.733 5.812 -1.289 1.00 0.00 23 CYS A N 20
ATOM 10232 C CA . CYS A 1 23 ? 29.709 6.788 -0.924 1.00 0.00 23 CYS A CA 20
ATOM 10233 C C . CYS A 1 23 ? 30.315 7.768 0.083 1.00 0.00 23 CYS A C 20
ATOM 10234 O O . CYS A 1 23 ? 31.534 7.809 0.250 1.00 0.00 23 CYS A O 20
ATOM 10241 N N . ARG A 1 24 ? 29.492 8.678 0.595 1.00 0.00 24 ARG A N 20
ATOM 10242 C CA . ARG A 1 24 ? 29.971 9.780 1.426 1.00 0.00 24 ARG A CA 20
ATOM 10243 C C . ARG A 1 24 ? 30.298 9.320 2.843 1.00 0.00 24 ARG A C 20
ATOM 10244 O O . ARG A 1 24 ? 30.169 8.131 3.132 1.00 0.00 24 ARG A O 20
ATOM 10265 N N . ASN A 1 25 ? 31.064 10.157 3.538 1.00 0.00 25 ASN A N 20
ATOM 10266 C CA . ASN A 1 25 ? 31.406 9.950 4.944 1.00 0.00 25 ASN A CA 20
ATOM 10267 C C . ASN A 1 25 ? 31.507 8.464 5.284 1.00 0.00 25 ASN A C 20
ATOM 10268 O O . ASN A 1 25 ? 31.069 8.032 6.350 1.00 0.00 25 ASN A O 20
ATOM 10279 N N . GLY A 1 26 ? 32.341 7.758 4.529 1.00 0.00 26 GLY A N 20
ATOM 10280 C CA . GLY A 1 26 ? 32.657 6.373 4.853 1.00 0.00 26 GLY A CA 20
ATOM 10281 C C . GLY A 1 26 ? 31.651 5.419 4.217 1.00 0.00 26 GLY A C 20
ATOM 10282 O O . GLY A 1 26 ? 31.931 4.231 4.060 1.00 0.00 26 GLY A O 20
ATOM 10286 N N . LYS A 1 27 ? 30.433 5.900 3.988 1.00 0.00 27 LYS A N 20
ATOM 10287 C CA . LYS A 1 27 ? 29.372 5.007 3.541 1.00 0.00 27 LYS A CA 20
ATOM 10288 C C . LYS A 1 27 ? 29.655 4.548 2.114 1.00 0.00 27 LYS A C 20
ATOM 10289 O O . LYS A 1 27 ? 30.343 5.247 1.371 1.00 0.00 27 LYS A O 20
ATOM 10308 N N . LYS A 1 28 ? 29.495 3.244 1.905 1.00 0.00 28 LYS A N 20
ATOM 10309 C CA . LYS A 1 28 ? 29.818 2.605 0.633 1.00 0.00 28 LYS A CA 20
ATOM 10310 C C . LYS A 1 28 ? 28.540 1.980 0.087 1.00 0.00 28 LYS A C 20
ATOM 10311 O O . LYS A 1 28 ? 27.679 1.604 0.881 1.00 0.00 28 LYS A O 20
ATOM 10330 N N . CYS A 1 29 ? 28.567 1.517 -1.158 1.00 0.00 29 CYS A N 20
ATOM 10331 C CA . CYS A 1 29 ? 27.384 0.856 -1.697 1.00 0.00 29 CYS A CA 20
ATOM 10332 C C . CYS A 1 29 ? 27.504 -0.631 -1.416 1.00 0.00 29 CYS A C 20
ATOM 10333 O O . CYS A 1 29 ? 28.401 -1.298 -1.913 1.00 0.00 29 CYS A O 20
ATOM 10340 N N . CYS A 1 30 ? 26.709 -1.139 -0.490 1.00 0.00 30 CYS A N 20
ATOM 10341 C CA . CYS A 1 30 ? 26.746 -2.578 -0.281 1.00 0.00 30 CYS A CA 20
ATOM 10342 C C . CYS A 1 30 ? 25.809 -3.257 -1.271 1.00 0.00 30 CYS A C 20
ATOM 10343 O O . CYS A 1 30 ? 24.589 -3.186 -1.124 1.00 0.00 30 CYS A O 20
ATOM 10350 N N . VAL A 1 31 ? 26.382 -4.090 -2.132 1.00 0.00 31 VAL A N 20
ATOM 10351 C CA . VAL A 1 31 ? 25.582 -4.818 -3.108 1.00 0.00 31 VAL A CA 20
ATOM 10352 C C . VAL A 1 31 ? 25.117 -6.111 -2.450 1.00 0.00 31 VAL A C 20
ATOM 10353 O O . VAL A 1 31 ? 25.916 -6.984 -2.110 1.00 0.00 31 VAL A O 20
ATOM 10366 N N . ASN A 1 32 ? 23.799 -6.240 -2.373 1.00 0.00 32 ASN A N 20
ATOM 10367 C CA . ASN A 1 32 ? 23.195 -7.375 -1.695 1.00 0.00 32 ASN A CA 20
ATOM 10368 C C . ASN A 1 32 ? 23.827 -8.673 -2.181 1.00 0.00 32 ASN A C 20
ATOM 10369 O O . ASN A 1 32 ? 24.179 -8.721 -3.349 1.00 0.00 32 ASN A O 20
#

Foldseek 3Di:
DDAPCPFAWDLDGPDVWAFAACDPPNTGGTHD

Nearest PDB structures (foldseek):
  6mjv-assembly1_A  TM=9.746E-01  e=7.098E-05  Homo sapiens
  2lwl-assembly1_A  TM=6.952E-01  e=5.381E-01  Homo sapiens
  1e4t-assembly1_A  TM=5.175E-01  e=4.695E-01  Mus musculus
  1e4r-assembly1_A  TM=4.642E-01  e=8.673E-01  Mus musculus
  6mjv-assembly1_A  TM=1.012E+00  e=1.154E-05  Homo sapiens

Radius of gyration: 7.75 Å; Cα contacts (8 Å, |Δi|>4): 75; chains: 1; bounding box: 13×20×15 Å

Sequence (32 aa):
KKCWNGGRCRKKCKENEKPIGYCRNGKKCCVNKKCWNGGRCRKKCKENEKPIGYCRNGKKCCVNKKCWNGGRCRKKCKENEKPIGYCRNGKKCCVNKKCWNGGRCRKKCKENEKPIGYCRNGKKCCVNKKCWNGGRCRKKCKENEKPIGYCRNGKKCCVNKKCWNGGRCRKKCKENEKPIGYCRNGKKCCVNKKCWNGGRCRKKCKENEKPIGYCRNGKKCCVNKKCWNGGRCRKKCKENEKPIGYCRNGKKCCVNKKCWNGGRCRKKCKENEKPIGYCRNGKKCCVNKKCWNGGRCRKKCKENEKPIGYCRNGKKCCVNKKCWNGGRCRKKCKENEKPIGYCRNGKKCCVNKKCWNGGRCRKKCKENEKPIGYCRNGKKCCVNKKCWNGGRCRKKCKENEKPIGYCRNGKKCCVNKKCWNGGRCRKKCKENEKPIGYCRNGKKCCVNKKCWNGGRCRKKCKENEKPIGYCRNGKKCCVNKKCWNGGRCRKKCKENEKPIGYCRNGKKCCVNKKCWNGGRCRKKCKENEKPIGYCRNGKKCCVNKKCWNGGRCRKKCKENEKPIGYCRNGKKCCVNKKCWNGGRCRKKCKENEKPIGYCRNGKKCCVNKKCWNGGRCRKKCKENEKPIGYCRNGKKCCVN

Secondary structure (DSSP, 8-state):
---STT-EEESS-STT-EEES--GGG-EEEE-

Solvent-accessible surface area: 2777 Å² total; per-residue (Å²): 167,186,30,151,128,80,14,123,39,122,120,151,29,85,126,142,20,136,99,64,38,168,17,144,107,33,73,82,2,2,17,82